Protein AF-A0A933Z724-F1 (afdb_monomer_lite)

Foldseek 3Di:
DQLQPFQAFAEFEALDDLLLLLLVVLPGQEYEFEECFQALAVVGPGAYLVRLLLSLLLCVLSNHAYEYENAFQDFAVCVVVVVLVLVSCLVSQGQAYEYQFLLSLVVCLVVVRPHAYEHDQLNLAFQLACLVVCVSSRHAEYEHWLQHAQVLVLVCLVDRPHAYEYEAWFAHDQFRRNLFCPQVVVHPAGSSRNRRPPPLLFWWDFDVGDTFSQRQFFIHHRLQCLCVCSSSRHNHHYYDDSPFDSLLRNLVSNLSVCSSVVVDHNVVSVLSNLQNWGAHYDNRQHVHFDPRTHGGAHSGGQAAFFFWWAAAQDQQQKTKTQGPFFDDFQWKKKWAAPPDPTRRIDIWGWHDWPGGHGTIITGTDGGTHPGGGITMHT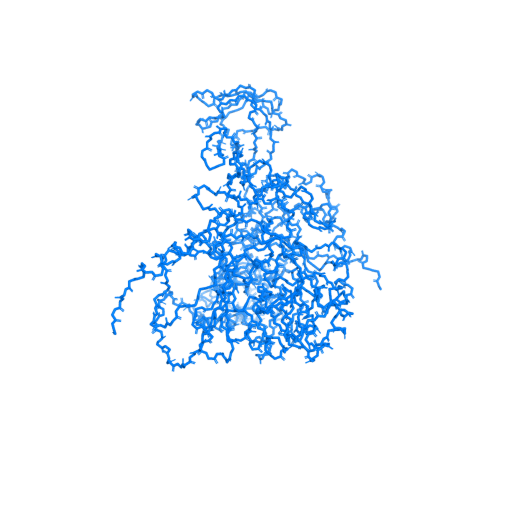HSSSDPDSSSPPPDLLSSAFEKAWEWAADAQAWIKIWIDGPNLTDIDTFPDGKHAAPDAWPVVVCVVPQQALDSHHGYPHYHHVNPDTRIDDPPVRVNVRSVVVVVSSVPRDDPDSDDDDDDDDDDDDDDDDDDDDDDDDDPVQVVQVPPDDDDPDDEEDALVNPVVPDDDAYEYEDFADRGNCSLVVCVVSLVPHQAHEYEYAENNLLVNCVVPVSHQYEYESHGSDAAVSSQVSCVVSSYHYADADNHDPRCSPPPDDHDHDQSWRKRQHDRRPVPGQWIAGPVRWIWGWDDRRRIITIGTPDDDQEDDDDDDDDDDDDDDDPPDDPVNVVVVVVVSVVPYPPPDD

Secondary structure (DSSP, 8-state):
---TT---EEEEE-SSHHHHHHHHHTT-SEEEEEBSSSSS-TTS--B-HHHHHHHHHHHHHTT-EEEEEE-S---GGGHHHHHHHHHHHHHH--SEEEE--HHHHHHHHHTT----EEE-GGG---SSS-HHHHHHTTEEEEE--TT--HHHHHHHHHH-SSEEEEEEEEPPPSSSTT---HHHHHSS--TTTT----GGGS-EEETTEEEE-TT-BPEEE-TTTHHHHHHHT-SEEEEP-TTS-HHHHHHHHHHHHHHHTTSS-TTTTHHHHHHSS--SEE-TTTTSS-SS-B-SS-SS---EEEEEEEE---TTSEEEEEESS---TT-EEEEE-TT-SGGGEEEEEEEEES-SSEEEEEEESS---SSTTPEEEE-GGG----TTTT--GGGTSEEEEEEEEE-TTSEEEEEEEETTEEEEEEEEEE-EE-SSS-HHHHHHHHTSEEETTEEEEEEEEEEEPTTEE--HHHHHHHHHHHHHHHHHSPP--PPPPPP-PPPPPP-PPP---------THHHHTTTSSS--SS--EEEHHHHTT--SS--EEE-----STTHHHHHHHHHHTSPS-EEEESSTHHHHHHHH-TTSEEEEESSS---SHHHHHHHHHTTEEEE--S--SSTTTT-SS--------EEE-SPPPTT---EEEETTS-EEEEEEEBTEEEEEE-PPPSSPPS-SS-------PPTTS-HHHHHHHHHHHHHTS-----

pLDDT: mean 78.06, std 21.28, range [22.84, 98.81]

Radius of gyration: 30.68 Å; chains: 1; bounding box: 85×80×80 Å

Structure (mmCIF, N/CA/C/O backbone):
data_AF-A0A933Z724-F1
#
_entry.id   AF-A0A933Z724-F1
#
loop_
_atom_site.group_PDB
_atom_site.id
_atom_site.type_symbol
_atom_site.label_atom_id
_atom_site.label_alt_id
_atom_site.label_comp_id
_atom_site.label_asym_id
_atom_site.label_entity_id
_atom_site.label_seq_id
_atom_site.pdbx_PDB_ins_code
_atom_site.Cartn_x
_atom_site.Cartn_y
_atom_site.Cartn_z
_atom_site.occupancy
_atom_site.B_iso_or_equiv
_atom_site.auth_seq_id
_atom_site.auth_comp_id
_atom_site.auth_asym_id
_atom_site.auth_atom_id
_atom_site.pdbx_PDB_model_num
ATOM 1 N N . MET A 1 1 ? -25.290 -14.843 -9.944 1.00 35.38 1 MET A N 1
ATOM 2 C CA . MET A 1 1 ? -25.833 -13.599 -9.355 1.00 35.38 1 MET A CA 1
ATOM 3 C C . MET A 1 1 ? -25.136 -12.432 -10.031 1.00 35.38 1 MET A C 1
ATOM 5 O O . MET A 1 1 ? -23.916 -12.378 -10.008 1.00 35.38 1 MET A O 1
ATOM 9 N N . THR A 1 2 ? -25.870 -11.569 -10.725 1.00 37.25 2 THR A N 1
ATOM 10 C CA . THR A 1 2 ? -25.305 -10.407 -11.426 1.00 37.25 2 THR A CA 1
ATOM 11 C C . THR A 1 2 ? -24.693 -9.434 -10.415 1.00 37.25 2 THR A C 1
ATOM 13 O O . THR A 1 2 ? -25.413 -8.900 -9.575 1.00 37.25 2 THR A O 1
ATOM 16 N N . ARG A 1 3 ? -23.379 -9.184 -10.509 1.00 54.12 3 ARG A N 1
ATOM 17 C CA . ARG A 1 3 ? -22.571 -8.280 -9.653 1.00 54.12 3 ARG A CA 1
ATOM 18 C C . ARG A 1 3 ? -22.952 -6.787 -9.746 1.00 54.12 3 ARG A C 1
ATOM 20 O O . ARG A 1 3 ? -22.202 -5.922 -9.313 1.00 54.12 3 ARG A O 1
ATOM 27 N N . ALA A 1 4 ? -24.126 -6.466 -10.290 1.00 48.00 4 ALA A N 1
ATOM 28 C CA . ALA A 1 4 ? -24.542 -5.118 -10.677 1.00 48.00 4 ALA A CA 1
ATOM 29 C C . ALA A 1 4 ? -24.626 -4.105 -9.514 1.00 48.00 4 ALA A C 1
ATOM 31 O O . ALA A 1 4 ? -24.588 -2.907 -9.772 1.00 48.00 4 ALA A O 1
ATOM 32 N N . ASN A 1 5 ? -24.677 -4.572 -8.258 1.00 55.22 5 ASN A N 1
ATOM 33 C CA . ASN A 1 5 ? -24.728 -3.730 -7.055 1.00 55.22 5 ASN A CA 1
ATOM 34 C C . ASN A 1 5 ? -23.451 -3.793 -6.193 1.00 55.22 5 ASN A C 1
ATOM 36 O O . ASN A 1 5 ? -23.471 -3.347 -5.046 1.00 55.22 5 ASN A O 1
ATOM 40 N N . HIS A 1 6 ? -22.344 -4.352 -6.700 1.00 75.75 6 HIS A N 1
ATOM 41 C CA . HIS A 1 6 ? -21.085 -4.362 -5.951 1.00 75.75 6 HIS A CA 1
ATOM 42 C C . HIS A 1 6 ? -20.471 -2.958 -5.900 1.00 75.75 6 HIS A C 1
ATOM 44 O O . HIS A 1 6 ? -20.078 -2.391 -6.925 1.00 75.75 6 HIS A O 1
ATOM 50 N N . ARG A 1 7 ? -20.380 -2.398 -4.691 1.00 88.19 7 ARG A N 1
ATOM 51 C CA . ARG A 1 7 ? -19.677 -1.142 -4.421 1.00 88.19 7 ARG A CA 1
ATOM 52 C C . ARG A 1 7 ? -18.328 -1.464 -3.795 1.00 88.19 7 ARG A C 1
ATOM 54 O O . ARG A 1 7 ? -18.272 -1.878 -2.640 1.00 88.19 7 ARG A O 1
ATOM 61 N N . ALA A 1 8 ? -17.262 -1.243 -4.554 1.00 95.81 8 ALA A N 1
ATOM 62 C CA . ALA A 1 8 ? -15.905 -1.402 -4.061 1.00 95.81 8 ALA A CA 1
ATOM 63 C C . ALA A 1 8 ? -15.594 -0.388 -2.948 1.00 95.81 8 ALA A C 1
ATOM 65 O O . ALA A 1 8 ? -16.001 0.776 -3.007 1.00 95.81 8 ALA A O 1
ATOM 66 N N . GLU A 1 9 ? -14.829 -0.831 -1.959 1.00 98.25 9 GLU A N 1
ATOM 67 C CA . GLU A 1 9 ? -14.263 0.007 -0.906 1.00 98.25 9 GLU A CA 1
ATOM 68 C C . GLU A 1 9 ? -13.223 0.975 -1.490 1.00 98.25 9 GLU A C 1
ATOM 70 O O . GLU A 1 9 ? -12.289 0.548 -2.174 1.00 98.25 9 GLU A O 1
ATOM 75 N N . LEU A 1 10 ? -13.333 2.277 -1.208 1.00 98.69 10 LEU A N 1
ATOM 76 C CA . LEU A 1 10 ? -12.269 3.232 -1.527 1.00 98.69 10 LEU A CA 1
ATOM 77 C C . LEU A 1 10 ? -11.224 3.251 -0.403 1.00 98.69 10 LEU A C 1
ATOM 79 O O . LEU A 1 10 ? -11.464 3.815 0.669 1.00 98.69 10 LEU A O 1
ATOM 83 N N . LEU A 1 11 ? -10.057 2.655 -0.661 1.00 98.75 11 LEU A N 1
ATOM 84 C CA . LEU A 1 11 ? -8.990 2.487 0.324 1.00 98.75 11 LEU A CA 1
ATOM 85 C C . LEU A 1 11 ? -7.881 3.536 0.152 1.00 98.75 11 LEU A C 1
ATOM 87 O O . LEU A 1 11 ? -7.125 3.521 -0.826 1.00 98.75 11 LEU A O 1
ATOM 91 N N . ALA A 1 12 ? -7.738 4.413 1.146 1.00 98.56 12 ALA A N 1
ATOM 92 C CA . ALA A 1 12 ? -6.792 5.525 1.132 1.00 98.56 12 ALA A CA 1
ATOM 93 C C . ALA A 1 12 ? -5.526 5.267 1.980 1.00 98.56 12 ALA A C 1
ATOM 95 O O . ALA A 1 12 ? -5.592 4.622 3.027 1.00 98.56 12 ALA A O 1
ATOM 96 N N . PRO A 1 13 ? -4.352 5.777 1.570 1.00 97.69 13 PRO A N 1
ATOM 97 C CA . PRO A 1 13 ? -3.139 5.730 2.380 1.00 97.69 13 PRO A CA 1
ATOM 98 C C . PRO A 1 13 ? -3.137 6.806 3.473 1.00 97.69 13 PRO A C 1
ATOM 100 O O . PRO A 1 13 ? -3.556 7.935 3.233 1.00 97.69 13 PRO A O 1
ATOM 103 N N . ALA A 1 14 ? -2.530 6.501 4.620 1.00 97.12 14 ALA A N 1
ATOM 104 C CA . ALA A 1 14 ? -2.166 7.492 5.629 1.00 97.12 14 ALA A CA 1
ATOM 105 C C . ALA A 1 14 ? -0.708 7.306 6.080 1.00 97.12 14 ALA A C 1
ATOM 107 O O . ALA A 1 14 ? -0.325 6.250 6.588 1.00 97.12 14 ALA A O 1
ATOM 108 N N . GLY A 1 15 ? 0.124 8.326 5.845 1.00 94.44 15 GLY A N 1
ATOM 109 C CA . GLY A 1 15 ? 1.515 8.373 6.317 1.00 94.44 15 GLY A CA 1
ATOM 110 C C . GLY A 1 15 ? 1.680 9.000 7.700 1.00 94.44 15 GLY A C 1
ATOM 111 O O . GLY A 1 15 ? 2.663 8.725 8.382 1.00 94.44 15 GLY A O 1
ATOM 112 N N . ASP A 1 16 ? 0.712 9.826 8.091 1.00 95.38 16 ASP A N 1
ATOM 113 C CA . ASP A 1 16 ? 0.659 10.582 9.336 1.00 95.38 16 ASP A CA 1
ATOM 114 C C . ASP A 1 16 ? -0.801 10.891 9.717 1.00 95.38 16 ASP A C 1
ATOM 116 O O . ASP A 1 16 ? -1.747 10.578 8.980 1.00 95.38 16 ASP A O 1
ATOM 120 N N . ARG A 1 17 ? -0.976 11.517 10.885 1.00 95.88 17 ARG A N 1
ATOM 121 C CA . ARG A 1 17 ? -2.275 11.905 11.445 1.00 95.88 17 ARG A CA 1
ATOM 122 C C . ARG A 1 17 ? -3.085 12.804 10.508 1.00 95.88 17 ARG A C 1
ATOM 124 O O . ARG A 1 17 ? -4.251 12.512 10.256 1.00 95.88 17 ARG A O 1
ATOM 131 N N . ALA A 1 18 ? -2.466 13.849 9.959 1.00 95.81 18 ALA A N 1
ATOM 132 C CA . ALA A 1 18 ? -3.141 14.803 9.079 1.00 95.81 18 ALA A CA 1
ATOM 133 C C . ALA A 1 18 ? -3.640 14.135 7.788 1.00 95.81 18 ALA A C 1
ATOM 135 O O . ALA A 1 18 ? -4.736 14.420 7.313 1.00 95.81 18 ALA A O 1
ATOM 136 N N . SER A 1 19 ? -2.864 13.203 7.235 1.00 96.75 19 SER A N 1
ATOM 137 C CA . SER A 1 19 ? -3.229 12.446 6.037 1.00 96.75 19 SER A CA 1
ATOM 138 C C . SER A 1 19 ? -4.378 11.478 6.301 1.00 96.75 19 SER A C 1
ATOM 140 O O . SER A 1 19 ? -5.244 11.327 5.442 1.00 96.75 19 SER A O 1
ATOM 142 N N . LEU A 1 20 ? -4.429 10.867 7.491 1.00 98.25 20 LEU A N 1
ATOM 143 C CA . LEU A 1 20 ? -5.580 10.066 7.915 1.00 98.25 20 LEU A CA 1
ATOM 144 C C . LEU A 1 20 ? -6.839 10.932 8.004 1.00 98.25 20 LEU A C 1
ATOM 146 O O . LEU A 1 20 ? -7.854 10.589 7.405 1.00 98.25 20 LEU A O 1
ATOM 150 N N . GLN A 1 21 ? -6.763 12.072 8.695 1.00 98.00 21 GLN A N 1
ATOM 151 C CA . GLN A 1 21 ? -7.881 13.013 8.821 1.00 98.00 21 GLN A CA 1
ATOM 152 C C . GLN A 1 21 ? -8.388 13.456 7.442 1.00 98.00 21 GLN A C 1
ATOM 154 O O . GLN A 1 21 ? -9.578 13.346 7.151 1.00 98.00 21 GLN A O 1
ATOM 159 N N . ALA A 1 22 ? -7.471 13.868 6.565 1.00 97.38 22 ALA A N 1
ATOM 160 C CA . ALA A 1 22 ? -7.761 14.261 5.192 1.00 97.38 22 ALA A CA 1
ATOM 161 C C . ALA A 1 22 ? -8.445 13.151 4.379 1.00 97.38 22 ALA A C 1
ATOM 163 O O . ALA A 1 22 ? -9.409 13.427 3.665 1.00 97.38 22 ALA A O 1
ATOM 164 N N . ALA A 1 23 ? -7.981 11.903 4.491 1.00 98.31 23 ALA A N 1
ATOM 165 C CA . ALA A 1 23 ? -8.587 10.762 3.809 1.00 98.31 23 ALA A CA 1
ATOM 166 C C . ALA A 1 23 ? -10.027 10.507 4.277 1.00 98.31 23 ALA A C 1
ATOM 168 O O . ALA A 1 23 ? -10.920 10.312 3.451 1.00 98.31 23 ALA A O 1
ATOM 169 N N . LEU A 1 24 ? -10.265 10.532 5.592 1.00 98.38 24 LEU A N 1
ATOM 170 C CA . LEU A 1 24 ? -11.593 10.286 6.156 1.00 98.38 24 LEU A CA 1
ATOM 171 C C . LEU A 1 24 ? -12.573 11.413 5.810 1.00 98.38 24 LEU A C 1
ATOM 173 O O . LEU A 1 24 ? -13.695 11.131 5.394 1.00 98.38 24 LEU A O 1
ATOM 177 N N . LEU A 1 25 ? -12.137 12.675 5.894 1.00 97.94 25 LEU A N 1
ATOM 178 C CA . LEU A 1 25 ? -12.935 13.839 5.485 1.00 97.94 25 LEU A CA 1
ATOM 179 C C . LEU A 1 25 ? -13.285 13.813 3.993 1.00 97.94 25 LEU A C 1
ATOM 181 O O . LEU A 1 25 ? -14.385 14.201 3.610 1.00 97.94 25 LEU A O 1
ATOM 185 N N . ALA A 1 26 ? -12.372 13.325 3.152 1.00 97.38 26 ALA A N 1
ATOM 186 C CA . ALA A 1 26 ? -12.591 13.179 1.716 1.00 97.38 26 ALA A CA 1
ATOM 187 C C . ALA A 1 26 ? -13.502 11.992 1.340 1.00 97.38 26 ALA A C 1
ATOM 189 O O . ALA A 1 26 ? -13.842 11.828 0.168 1.00 97.38 26 ALA A O 1
ATOM 190 N N . GLY A 1 27 ? -13.916 11.175 2.315 1.00 97.50 27 GLY A N 1
ATOM 191 C CA . GLY A 1 27 ? -14.865 10.083 2.113 1.00 97.50 27 GLY A CA 1
ATOM 192 C C . GLY A 1 27 ? -14.231 8.739 1.760 1.00 97.50 27 GLY A C 1
ATOM 193 O O . GLY A 1 27 ? -14.862 7.948 1.059 1.00 97.50 27 GLY A O 1
ATOM 194 N N . ALA A 1 28 ? -13.008 8.467 2.230 1.00 98.50 28 ALA A N 1
ATOM 195 C CA . ALA A 1 28 ? -12.454 7.115 2.202 1.00 98.50 28 ALA A CA 1
ATOM 196 C C . ALA A 1 28 ? -13.325 6.149 3.028 1.00 98.50 28 ALA A C 1
ATOM 198 O O . ALA A 1 28 ? -13.764 6.476 4.133 1.00 98.50 28 ALA A O 1
ATOM 199 N N . ASP A 1 29 ? -13.543 4.942 2.506 1.00 98.69 29 ASP A N 1
ATOM 200 C CA . ASP A 1 29 ? -14.273 3.882 3.212 1.00 98.69 29 ASP A CA 1
ATOM 201 C C . ASP A 1 29 ? -13.352 3.142 4.199 1.00 98.69 29 ASP A C 1
ATOM 203 O O . ASP A 1 29 ? -13.776 2.721 5.279 1.00 98.69 29 ASP A O 1
ATOM 207 N N . ALA A 1 30 ? -12.066 3.067 3.853 1.00 98.62 30 ALA A N 1
ATOM 208 C CA . ALA A 1 30 ? -11.015 2.478 4.662 1.00 98.62 30 ALA A CA 1
ATOM 209 C C . ALA A 1 30 ? -9.701 3.256 4.519 1.00 98.62 30 ALA A C 1
ATOM 211 O O . ALA A 1 30 ? -9.438 3.894 3.494 1.00 98.62 30 ALA A O 1
ATOM 212 N N . VAL A 1 31 ? -8.842 3.163 5.534 1.00 98.75 31 VAL A N 1
ATOM 213 C CA . VAL A 1 31 ? -7.476 3.700 5.506 1.00 98.75 31 VAL A CA 1
ATOM 214 C C . VAL A 1 31 ? -6.452 2.609 5.793 1.00 98.75 31 VAL A C 1
ATOM 216 O O . VAL A 1 31 ? -6.688 1.731 6.621 1.00 98.75 31 VAL A O 1
ATOM 219 N N . TYR A 1 32 ? -5.292 2.678 5.136 1.00 98.62 32 TYR A N 1
ATOM 220 C CA . TYR A 1 32 ? -4.138 1.846 5.479 1.00 98.62 32 TYR A CA 1
ATOM 221 C C . TYR A 1 32 ? -2.920 2.676 5.881 1.00 98.62 32 TYR A C 1
ATOM 223 O O . TYR A 1 32 ? -2.571 3.670 5.238 1.00 98.62 32 TYR A O 1
ATOM 231 N N . LEU A 1 33 ? -2.239 2.223 6.930 1.00 98.06 33 LEU A N 1
ATOM 232 C CA . LEU A 1 33 ? -1.089 2.888 7.543 1.00 98.06 33 LEU A CA 1
ATOM 233 C C . LEU A 1 33 ? -0.079 1.861 8.061 1.00 98.06 33 LEU A C 1
ATOM 235 O O . LEU A 1 33 ? -0.354 0.665 8.051 1.00 98.06 33 LEU A O 1
ATOM 239 N N . GLY A 1 34 ? 1.099 2.312 8.483 1.00 95.19 34 GLY A N 1
ATOM 240 C CA . GLY A 1 34 ? 2.115 1.445 9.082 1.00 95.19 34 GLY A CA 1
ATOM 241 C C . GLY A 1 34 ? 2.448 1.848 10.509 1.00 95.19 34 GLY A C 1
ATOM 242 O O . GLY A 1 34 ? 2.396 3.033 10.845 1.00 95.19 34 GLY A O 1
ATOM 243 N N . GLY A 1 35 ? 2.821 0.847 11.307 1.00 93.44 35 GLY A N 1
ATOM 244 C CA . GLY A 1 35 ? 3.490 1.063 12.584 1.00 93.44 35 GLY A CA 1
ATOM 245 C C . GLY A 1 35 ? 4.912 1.606 12.402 1.00 93.44 35 GLY A C 1
ATOM 246 O O . GLY A 1 35 ? 5.376 1.817 11.279 1.00 93.44 35 GLY A O 1
ATOM 247 N N . THR A 1 36 ? 5.645 1.784 13.495 1.00 88.75 36 THR A N 1
ATOM 248 C CA . THR A 1 36 ? 7.057 2.213 13.460 1.00 88.75 36 THR A CA 1
ATOM 249 C C . THR A 1 36 ? 7.996 1.163 12.854 1.00 88.75 36 THR A C 1
ATOM 251 O O . THR A 1 36 ? 9.071 1.511 12.367 1.00 88.75 36 THR A O 1
ATOM 254 N N . ARG A 1 37 ? 7.587 -0.113 12.831 1.00 87.75 37 ARG A N 1
ATOM 255 C CA . ARG A 1 37 ? 8.364 -1.248 12.308 1.00 87.75 37 ARG A CA 1
ATOM 256 C C . ARG A 1 37 ? 7.649 -1.979 11.166 1.00 87.75 37 ARG A C 1
ATOM 258 O O . ARG A 1 37 ? 6.493 -1.706 10.843 1.00 87.75 37 ARG A O 1
ATOM 265 N N . PHE A 1 38 ? 8.401 -2.866 10.516 1.00 91.25 38 PHE A N 1
ATOM 266 C CA . PHE A 1 38 ? 7.950 -3.919 9.594 1.00 91.25 38 PHE A CA 1
ATOM 267 C C . PHE A 1 38 ? 6.998 -3.533 8.450 1.00 91.25 38 PHE A C 1
ATOM 269 O O . PHE A 1 38 ? 6.173 -4.327 7.993 1.00 91.25 38 PHE A O 1
ATOM 276 N N . ASN A 1 39 ? 7.128 -2.317 7.925 1.00 91.44 39 ASN A N 1
ATOM 277 C CA . ASN A 1 39 ? 6.305 -1.841 6.821 1.00 91.44 39 ASN A CA 1
ATOM 278 C C . ASN A 1 39 ? 7.140 -1.316 5.651 1.00 91.44 39 ASN A C 1
ATOM 280 O O . ASN A 1 39 ? 8.252 -0.817 5.808 1.00 91.44 39 ASN A O 1
ATOM 284 N N . ALA A 1 40 ? 6.568 -1.364 4.452 1.00 86.06 40 ALA A N 1
ATOM 285 C CA . ALA A 1 40 ? 7.265 -0.988 3.226 1.00 86.06 40 ALA A CA 1
ATOM 286 C C . ALA A 1 40 ? 7.342 0.525 2.938 1.00 86.06 40 ALA A C 1
ATOM 288 O O . ALA A 1 40 ? 7.535 0.922 1.782 1.00 86.06 40 ALA A O 1
ATOM 289 N N . ARG A 1 41 ? 7.213 1.386 3.956 1.00 85.88 41 ARG A N 1
ATOM 290 C CA . ARG A 1 41 ? 7.407 2.844 3.863 1.00 85.88 41 ARG A CA 1
ATOM 291 C C . ARG A 1 41 ? 8.055 3.386 5.146 1.00 85.88 41 ARG A C 1
ATOM 293 O O . ARG A 1 41 ? 7.470 4.197 5.857 1.00 85.88 41 ARG A O 1
ATOM 300 N N . ALA A 1 42 ? 9.295 2.971 5.399 1.00 77.38 42 ALA A N 1
ATOM 301 C CA . ALA A 1 42 ? 10.082 3.398 6.559 1.00 77.38 42 ALA A CA 1
ATOM 302 C C . ALA A 1 42 ? 10.304 4.923 6.623 1.00 77.38 42 ALA A C 1
ATOM 304 O O . ALA A 1 42 ? 10.465 5.468 7.703 1.00 77.38 42 ALA A O 1
ATOM 305 N N . GLY A 1 43 ? 10.287 5.615 5.476 1.00 68.75 43 GLY A N 1
ATOM 306 C CA . GLY A 1 43 ? 10.430 7.076 5.407 1.00 68.75 43 GLY A CA 1
ATOM 307 C C . GLY A 1 43 ? 9.155 7.890 5.679 1.00 68.75 43 GLY A C 1
ATOM 308 O O . GLY A 1 43 ? 9.206 9.110 5.572 1.00 68.75 43 GLY A O 1
ATOM 309 N N . ALA A 1 44 ? 8.012 7.254 5.955 1.00 69.44 44 ALA A N 1
ATOM 310 C CA . ALA A 1 44 ? 6.822 7.962 6.437 1.00 69.44 44 ALA A CA 1
ATOM 311 C C . ALA A 1 44 ? 6.952 8.254 7.941 1.00 69.44 44 ALA A C 1
ATOM 313 O O . ALA A 1 44 ? 7.666 7.535 8.637 1.00 69.44 44 ALA A O 1
ATOM 314 N N . SER A 1 45 ? 6.218 9.249 8.451 1.00 84.12 45 SER A N 1
ATOM 315 C CA . SER A 1 45 ? 6.150 9.524 9.896 1.00 84.12 45 SER A CA 1
ATOM 316 C C . SER A 1 45 ? 5.707 8.287 10.679 1.00 84.12 45 SER A C 1
ATOM 318 O O . SER A 1 45 ? 6.275 7.990 11.725 1.00 84.12 45 SER A O 1
ATOM 320 N N . ASN A 1 46 ? 4.765 7.525 10.103 1.00 92.44 46 ASN A N 1
ATOM 321 C CA . ASN A 1 46 ? 4.200 6.304 10.673 1.00 92.44 46 ASN A CA 1
ATOM 322 C C . ASN A 1 46 ? 3.529 6.544 12.036 1.00 92.44 46 ASN A C 1
ATOM 324 O O . ASN A 1 46 ? 3.442 7.672 12.519 1.00 92.44 46 ASN A O 1
ATOM 328 N N . PHE A 1 47 ? 2.956 5.485 12.603 1.00 95.00 47 PHE A N 1
ATOM 329 C CA . PHE A 1 47 ? 2.204 5.546 13.852 1.00 95.00 47 PHE A CA 1
ATOM 330 C C . PHE A 1 47 ? 2.890 4.675 14.903 1.00 95.00 47 PHE A C 1
ATOM 332 O O . PHE A 1 47 ? 3.189 3.507 14.655 1.00 95.00 47 PHE A O 1
ATOM 339 N N . ASP A 1 48 ? 3.151 5.244 16.072 1.00 93.50 48 ASP A N 1
ATOM 340 C CA . ASP A 1 48 ? 3.517 4.487 17.266 1.00 93.50 48 ASP A CA 1
ATOM 341 C C . ASP A 1 48 ? 2.280 3.809 17.883 1.00 93.50 48 ASP A C 1
ATOM 343 O O . ASP A 1 48 ? 1.183 3.847 17.319 1.00 93.50 48 ASP A O 1
ATOM 347 N N . ALA A 1 49 ? 2.448 3.147 19.030 1.00 91.12 49 ALA A N 1
ATOM 348 C CA . ALA A 1 49 ? 1.359 2.424 19.685 1.00 91.12 49 ALA A CA 1
ATOM 349 C C . ALA A 1 49 ? 0.158 3.337 20.000 1.00 91.12 49 ALA A C 1
ATOM 351 O O . ALA A 1 49 ? -0.984 2.969 19.718 1.00 91.12 49 ALA A O 1
ATOM 352 N N . ASP A 1 50 ? 0.404 4.545 20.513 1.00 88.25 50 ASP A N 1
ATOM 353 C CA . ASP A 1 50 ? -0.653 5.506 20.839 1.00 88.25 50 ASP A CA 1
ATOM 354 C C . ASP A 1 50 ? -1.317 6.075 19.583 1.00 88.25 50 ASP A C 1
ATOM 356 O O . ASP A 1 50 ? -2.544 6.192 19.522 1.00 88.25 50 ASP A O 1
ATOM 360 N N . GLY A 1 51 ? -0.536 6.349 18.538 1.00 94.38 51 GLY A N 1
ATOM 361 C CA . GLY A 1 51 ? -1.032 6.732 17.223 1.00 94.38 51 GLY A CA 1
ATOM 362 C C . GLY A 1 51 ? -1.910 5.651 16.589 1.00 94.38 51 GLY A C 1
ATOM 363 O O . GLY A 1 51 ? -2.943 5.973 16.001 1.00 94.38 51 GLY A O 1
ATOM 364 N N . LEU A 1 52 ? -1.554 4.372 16.738 1.00 96.00 52 LEU A N 1
ATOM 365 C CA . LEU A 1 52 ? -2.351 3.238 16.261 1.00 96.00 52 LEU A CA 1
ATOM 366 C C . LEU A 1 52 ? -3.652 3.080 17.058 1.00 96.00 52 LEU A C 1
ATOM 368 O O . LEU A 1 52 ? -4.713 2.914 16.450 1.00 96.00 52 LEU A O 1
ATOM 372 N N . LYS A 1 53 ? -3.604 3.206 18.393 1.00 92.62 53 LYS A N 1
ATOM 373 C CA . LYS A 1 53 ? -4.801 3.233 19.257 1.00 92.62 53 LYS A CA 1
ATOM 374 C C . LYS A 1 53 ? -5.732 4.388 18.869 1.00 92.62 53 LYS A C 1
ATOM 376 O O . LYS A 1 53 ? -6.932 4.179 18.680 1.00 92.62 53 LYS A O 1
ATOM 381 N N . TRP A 1 54 ? -5.179 5.586 18.659 1.00 94.00 54 TRP A N 1
ATOM 382 C CA . TRP A 1 54 ? -5.920 6.752 18.170 1.00 94.00 54 TRP A CA 1
ATOM 383 C C . TRP A 1 54 ? -6.562 6.491 16.803 1.00 94.00 54 TRP A C 1
ATOM 385 O O . TRP A 1 54 ? -7.769 6.684 16.648 1.00 94.00 54 TRP A O 1
ATOM 395 N N . ALA A 1 55 ? -5.797 5.988 15.831 1.00 96.75 55 ALA A N 1
ATOM 396 C CA . ALA A 1 55 ? -6.307 5.696 14.495 1.00 96.75 55 ALA A CA 1
ATOM 397 C C . ALA A 1 55 ? -7.437 4.659 14.544 1.00 96.75 55 ALA A C 1
ATOM 399 O O . ALA A 1 55 ? -8.452 4.818 13.860 1.00 96.75 55 ALA A O 1
ATOM 400 N N . ARG A 1 56 ? -7.308 3.620 15.383 1.00 94.75 56 ARG A N 1
ATOM 401 C CA . ARG A 1 56 ? -8.347 2.596 15.540 1.00 94.75 56 ARG A CA 1
ATOM 402 C C . ARG A 1 56 ? -9.625 3.160 16.145 1.00 94.75 56 ARG A C 1
ATOM 404 O O . ARG A 1 56 ? -10.706 2.871 15.633 1.00 94.75 56 ARG A O 1
ATOM 411 N N . ARG A 1 57 ? -9.518 3.983 17.190 1.00 89.81 57 ARG A N 1
ATOM 412 C CA . ARG A 1 57 ? -10.669 4.684 17.778 1.00 89.81 57 ARG A CA 1
ATOM 413 C C . ARG A 1 57 ? -11.398 5.533 16.746 1.00 89.81 57 ARG A C 1
ATOM 415 O O . ARG A 1 57 ? -12.600 5.377 16.558 1.00 89.81 57 ARG A O 1
ATOM 422 N N . VAL A 1 58 ? -10.664 6.423 16.082 1.00 93.69 58 VAL A N 1
ATOM 423 C CA . VAL A 1 58 ? -11.219 7.391 15.130 1.00 93.69 58 VAL A CA 1
ATOM 424 C C . VAL A 1 58 ? -11.917 6.685 13.973 1.00 93.69 58 VAL A C 1
ATOM 426 O O . VAL A 1 58 ? -13.046 7.028 13.629 1.00 93.69 58 VAL A O 1
ATOM 429 N N . THR A 1 59 ? -11.273 5.672 13.392 1.00 95.50 59 THR A N 1
ATOM 430 C CA . THR A 1 59 ? -11.856 4.900 12.286 1.00 95.50 59 THR A CA 1
ATOM 431 C C . THR A 1 59 ? -13.132 4.182 12.717 1.00 95.50 59 THR A C 1
ATOM 433 O O . THR A 1 59 ? -14.155 4.354 12.057 1.00 95.50 59 THR A O 1
ATOM 436 N N . ARG A 1 60 ? -13.138 3.497 13.872 1.00 90.50 60 ARG A N 1
ATOM 437 C CA . ARG A 1 60 ? -14.355 2.874 14.428 1.00 90.50 60 ARG A CA 1
ATOM 438 C C . ARG A 1 60 ? -15.476 3.883 14.657 1.00 90.50 60 ARG A C 1
ATOM 440 O O . ARG A 1 60 ? -16.599 3.635 14.226 1.00 90.50 60 ARG A O 1
ATOM 447 N N . ARG A 1 61 ? -15.176 5.024 15.287 1.00 86.62 61 ARG A N 1
ATOM 448 C CA . ARG A 1 61 ? -16.156 6.091 15.555 1.00 86.62 61 ARG A CA 1
ATOM 449 C C . ARG A 1 61 ? -16.817 6.595 14.273 1.00 86.62 61 ARG A C 1
ATOM 451 O O . ARG A 1 61 ? -18.002 6.904 14.273 1.00 86.62 61 ARG A O 1
ATOM 458 N N . LEU A 1 62 ? -16.060 6.653 13.180 1.00 91.25 62 LEU A N 1
ATOM 459 C CA . LEU A 1 62 ? -16.542 7.094 11.873 1.00 91.25 62 LEU A CA 1
ATOM 460 C C . LEU A 1 62 ? -17.139 5.967 11.015 1.00 91.25 62 LEU A C 1
ATOM 462 O O . LEU A 1 62 ? -17.503 6.215 9.864 1.00 91.25 62 LEU A O 1
ATOM 466 N N . GLY A 1 63 ? -17.227 4.739 11.539 1.00 93.31 63 GLY A N 1
ATOM 467 C CA . GLY A 1 63 ? -17.693 3.568 10.792 1.00 93.31 63 GLY A CA 1
ATOM 468 C C . GLY A 1 63 ? -16.783 3.200 9.616 1.00 93.31 63 GLY A C 1
ATOM 469 O O . GLY A 1 63 ? -17.256 2.677 8.610 1.00 93.31 63 GLY A O 1
ATOM 470 N N . ARG A 1 64 ? -15.489 3.526 9.707 1.00 97.75 64 ARG A N 1
ATOM 471 C CA . ARG A 1 64 ? -14.470 3.299 8.671 1.00 97.75 64 ARG A CA 1
ATOM 472 C C . ARG A 1 64 ? -13.515 2.200 9.091 1.00 97.75 64 ARG A C 1
ATOM 474 O O . ARG A 1 64 ? -13.313 1.966 10.283 1.00 97.75 64 ARG A O 1
ATOM 481 N N . ARG A 1 65 ? -12.907 1.543 8.105 1.00 98.56 65 ARG A N 1
ATOM 482 C CA . ARG A 1 65 ? -11.975 0.443 8.367 1.00 98.56 65 ARG A CA 1
ATOM 483 C C . ARG A 1 65 ? -10.530 0.918 8.478 1.00 98.56 65 ARG A C 1
ATOM 485 O O . ARG A 1 65 ? -10.116 1.859 7.797 1.00 98.56 65 ARG A O 1
ATOM 492 N N . LEU A 1 66 ? -9.764 0.246 9.328 1.00 98.69 66 LEU A N 1
ATOM 493 C CA . LEU A 1 66 ? -8.337 0.445 9.533 1.00 98.69 66 LEU A CA 1
ATOM 494 C C . LEU A 1 66 ? -7.570 -0.820 9.155 1.00 98.69 66 LEU A C 1
ATOM 496 O O . LEU A 1 66 ? -7.733 -1.860 9.794 1.00 98.69 66 LEU A O 1
ATOM 500 N N . TYR A 1 67 ? -6.658 -0.690 8.195 1.00 98.81 67 TYR A N 1
ATOM 501 C CA . TYR A 1 67 ? -5.709 -1.738 7.836 1.00 98.81 67 TYR A CA 1
ATOM 502 C C . TYR A 1 67 ? -4.286 -1.352 8.241 1.00 98.81 67 TYR A C 1
ATOM 504 O O . TYR A 1 67 ? -3.787 -0.282 7.881 1.00 98.81 67 TYR A O 1
ATOM 512 N N . VAL A 1 68 ? -3.598 -2.236 8.962 1.00 98.56 68 VAL A N 1
ATOM 513 C CA . VAL A 1 68 ? -2.218 -1.993 9.408 1.00 98.56 68 VAL A CA 1
ATOM 514 C C . VAL A 1 68 ? -1.249 -2.793 8.546 1.00 98.56 68 VAL A C 1
ATOM 516 O O . VAL A 1 68 ? -1.387 -3.999 8.371 1.00 98.56 68 VAL A O 1
ATOM 519 N N . THR A 1 69 ? -0.251 -2.134 7.967 1.00 97.81 69 THR A N 1
ATOM 520 C CA . THR A 1 69 ? 0.758 -2.812 7.151 1.00 97.81 69 THR A CA 1
ATOM 521 C C . THR A 1 69 ? 1.812 -3.493 8.016 1.00 97.81 69 THR A C 1
ATOM 523 O O . THR A 1 69 ? 2.464 -2.816 8.807 1.00 97.81 69 THR A O 1
ATOM 526 N N . PHE A 1 70 ? 2.040 -4.778 7.756 1.00 96.31 70 PHE A N 1
ATOM 527 C CA . PHE A 1 70 ? 3.118 -5.623 8.276 1.00 96.31 70 PHE A CA 1
ATOM 528 C C . PHE A 1 70 ? 3.761 -6.374 7.092 1.00 96.31 70 PHE A C 1
ATOM 530 O O . PHE A 1 70 ? 3.775 -7.601 7.003 1.00 96.31 70 PHE A O 1
ATOM 537 N N . ASN A 1 71 ? 4.178 -5.612 6.079 1.00 95.06 71 ASN A N 1
ATOM 538 C CA . ASN A 1 71 ? 4.475 -6.124 4.742 1.00 95.06 71 ASN A CA 1
ATOM 539 C C . ASN A 1 71 ? 5.943 -6.007 4.313 1.00 95.06 71 ASN A C 1
ATOM 541 O O . ASN A 1 71 ? 6.246 -6.259 3.149 1.00 95.06 71 ASN A O 1
ATOM 545 N N . SER A 1 72 ? 6.872 -5.658 5.204 1.00 88.25 72 SER A N 1
ATOM 546 C CA . SER A 1 72 ? 8.297 -5.767 4.869 1.00 88.25 72 SER A CA 1
ATOM 547 C C . SER A 1 72 ? 8.770 -7.223 4.835 1.00 88.25 72 SER A C 1
ATOM 549 O O . SER A 1 72 ? 8.106 -8.130 5.326 1.00 88.25 72 SER A O 1
ATOM 551 N N . ILE A 1 73 ? 9.952 -7.444 4.261 1.00 80.00 73 ILE A N 1
ATOM 552 C CA . ILE A 1 73 ? 10.722 -8.677 4.481 1.00 80.00 73 ILE A CA 1
ATOM 553 C C . ILE A 1 73 ? 11.114 -8.766 5.968 1.00 80.00 73 ILE A C 1
ATOM 555 O O . ILE A 1 73 ? 11.389 -7.725 6.572 1.00 80.00 73 ILE A O 1
ATOM 559 N N . LEU A 1 74 ? 11.124 -9.973 6.548 1.00 78.06 74 LEU A N 1
ATOM 560 C CA . LEU A 1 74 ? 11.429 -10.227 7.964 1.00 78.06 74 LEU A CA 1
ATOM 561 C C . LEU A 1 74 ? 12.624 -11.169 8.104 1.00 78.06 74 LEU A C 1
ATOM 563 O O . LEU A 1 74 ? 12.641 -12.244 7.499 1.00 78.06 74 LEU A O 1
ATOM 567 N N . PHE A 1 75 ? 13.608 -10.792 8.914 1.00 72.62 75 PHE A N 1
ATOM 568 C CA . PHE A 1 75 ? 14.750 -11.649 9.227 1.00 72.62 75 PHE A CA 1
ATOM 569 C C . PHE A 1 75 ? 14.527 -12.424 10.523 1.00 72.62 75 PHE A C 1
ATOM 571 O O . PHE A 1 75 ? 13.857 -11.955 11.438 1.00 72.62 75 PHE A O 1
ATOM 578 N N . GLU A 1 76 ? 15.155 -13.594 10.627 1.00 69.06 76 GLU A N 1
ATOM 579 C CA . GLU A 1 76 ? 15.019 -14.493 11.782 1.00 69.06 76 GLU A CA 1
ATOM 580 C C . GLU A 1 76 ? 15.331 -13.801 13.119 1.00 69.06 76 GLU A C 1
ATOM 582 O O . GLU A 1 76 ? 14.581 -13.929 14.081 1.00 69.06 76 GLU A O 1
ATOM 587 N N . ARG A 1 77 ? 16.383 -12.973 13.156 1.00 70.06 77 ARG A N 1
ATOM 588 C CA . ARG A 1 77 ? 16.772 -12.199 14.349 1.00 70.06 77 ARG A CA 1
ATOM 589 C C . ARG A 1 77 ? 15.733 -11.170 14.808 1.00 70.06 77 ARG A C 1
ATOM 591 O O . ARG A 1 77 ? 15.829 -10.670 15.919 1.00 70.06 77 ARG A O 1
ATOM 598 N N . GLU A 1 78 ? 14.785 -10.807 13.947 1.00 79.19 78 GLU A N 1
ATOM 599 C CA . GLU A 1 78 ? 13.769 -9.787 14.227 1.00 79.19 78 GLU A CA 1
ATOM 600 C C . GLU A 1 78 ? 12.516 -10.388 14.881 1.00 79.19 78 GLU A C 1
ATOM 602 O O . GLU A 1 78 ? 11.619 -9.648 15.281 1.00 79.19 78 GLU A O 1
ATOM 607 N N . TRP A 1 79 ? 12.446 -11.718 15.011 1.00 82.31 79 TRP A N 1
ATOM 608 C CA . TRP A 1 79 ? 11.244 -12.414 15.459 1.00 82.31 79 TRP A CA 1
ATOM 609 C C . TRP A 1 79 ? 10.750 -12.046 16.867 1.00 82.31 79 TRP A C 1
ATOM 611 O O . TRP A 1 79 ? 9.539 -11.906 17.020 1.00 82.31 79 TRP A O 1
ATOM 621 N N . PRO A 1 80 ? 11.617 -11.789 17.870 1.00 85.50 80 PRO A N 1
ATOM 622 C CA . PRO A 1 80 ? 11.152 -11.305 19.172 1.00 85.50 80 PRO A CA 1
ATOM 623 C C . PRO A 1 80 ? 10.350 -9.997 19.072 1.00 85.50 80 PRO A C 1
ATOM 625 O O . PRO A 1 80 ? 9.352 -9.812 19.763 1.00 85.50 80 PRO A O 1
ATOM 628 N N . TRP A 1 81 ? 10.746 -9.092 18.171 1.00 88.31 81 TRP A N 1
ATOM 629 C CA . TRP A 1 81 ? 10.005 -7.853 17.922 1.00 88.31 81 TRP A CA 1
ATOM 630 C C . TRP A 1 81 ? 8.741 -8.087 17.100 1.00 88.31 81 TRP A C 1
ATOM 632 O O . TRP A 1 81 ? 7.745 -7.408 17.331 1.00 88.31 81 TRP A O 1
ATOM 642 N N . VAL A 1 82 ? 8.773 -9.038 16.161 1.00 91.69 82 VAL A N 1
ATOM 643 C CA . VAL A 1 82 ? 7.583 -9.451 15.407 1.00 91.69 82 VAL A CA 1
ATOM 644 C C . VAL A 1 82 ? 6.515 -9.977 16.361 1.00 91.69 82 VAL A C 1
ATOM 646 O O . VAL A 1 82 ? 5.370 -9.557 16.259 1.00 91.69 82 VAL A O 1
ATOM 649 N N . GLU A 1 83 ? 6.872 -10.846 17.308 1.00 92.38 83 GLU A N 1
ATOM 650 C CA . GLU A 1 83 ? 5.927 -11.409 18.280 1.00 92.38 83 GLU A CA 1
ATOM 651 C C . GLU A 1 83 ? 5.317 -10.332 19.184 1.00 92.38 83 GLU A C 1
ATOM 653 O O . GLU A 1 83 ? 4.098 -10.297 19.331 1.00 92.38 83 GLU A O 1
ATOM 658 N N . ALA A 1 84 ? 6.124 -9.390 19.681 1.00 92.44 84 ALA A N 1
ATOM 659 C CA . ALA A 1 84 ? 5.620 -8.260 20.461 1.00 92.44 84 ALA A CA 1
ATOM 660 C C . ALA A 1 84 ? 4.654 -7.364 19.659 1.00 92.44 84 ALA A C 1
ATOM 662 O O . ALA A 1 84 ? 3.608 -6.962 20.169 1.00 92.44 84 ALA A O 1
ATOM 663 N N . ASP A 1 85 ? 4.975 -7.069 18.393 1.00 95.00 85 ASP A N 1
ATOM 664 C CA . ASP A 1 85 ? 4.084 -6.294 17.520 1.00 95.00 85 ASP A CA 1
ATOM 665 C C . ASP A 1 85 ? 2.794 -7.070 17.202 1.00 95.00 85 ASP A C 1
ATOM 667 O O . ASP A 1 85 ? 1.726 -6.467 17.102 1.00 95.00 85 ASP A O 1
ATOM 671 N N . LEU A 1 86 ? 2.854 -8.401 17.078 1.00 95.62 86 LEU A N 1
ATOM 672 C CA . LEU A 1 86 ? 1.665 -9.236 16.896 1.00 95.62 86 LEU A CA 1
ATOM 673 C C . LEU A 1 86 ? 0.761 -9.242 18.127 1.00 95.62 86 LEU A C 1
ATOM 675 O O . LEU A 1 86 ? -0.447 -9.092 17.965 1.00 95.62 86 LEU A O 1
ATOM 679 N N . ASP A 1 87 ? 1.316 -9.378 19.331 1.00 94.19 87 ASP A N 1
ATOM 680 C CA . ASP A 1 87 ? 0.539 -9.331 20.576 1.00 94.19 87 ASP A CA 1
ATOM 681 C C . ASP A 1 87 ? -0.183 -7.982 20.718 1.00 94.19 87 ASP A C 1
ATOM 683 O O . ASP A 1 87 ? -1.377 -7.933 21.015 1.00 94.19 87 ASP A O 1
ATOM 687 N N . PHE A 1 88 ? 0.505 -6.881 20.399 1.00 95.44 88 PHE A N 1
ATOM 688 C CA . PHE A 1 88 ? -0.107 -5.554 20.355 1.00 95.44 88 PHE A CA 1
ATOM 689 C C . PHE A 1 88 ? -1.229 -5.453 19.309 1.00 95.44 88 PHE A C 1
ATOM 691 O O . PHE A 1 88 ? -2.291 -4.890 19.579 1.00 95.44 88 PHE A O 1
ATOM 698 N N . LEU A 1 89 ? -1.022 -5.983 18.100 1.00 96.50 89 LEU A N 1
ATOM 699 C CA . LEU A 1 89 ? -2.041 -5.939 17.048 1.00 96.50 89 LEU A CA 1
ATOM 700 C C . LEU A 1 89 ? -3.261 -6.802 17.395 1.00 96.50 89 LEU A C 1
ATOM 702 O O . LEU A 1 89 ? -4.379 -6.397 17.077 1.00 96.50 89 LEU A O 1
ATOM 706 N N . GLU A 1 90 ? -3.070 -7.931 18.080 1.00 94.31 90 GLU A N 1
ATOM 707 C CA . GLU A 1 90 ? -4.151 -8.759 18.633 1.00 94.31 90 GLU A CA 1
ATOM 708 C C . GLU A 1 90 ? -4.959 -8.021 19.705 1.00 94.31 90 GLU A C 1
ATOM 710 O O . GLU A 1 90 ? -6.165 -8.222 19.803 1.00 94.31 90 GLU A O 1
ATOM 715 N N . GLU A 1 91 ? -4.355 -7.125 20.481 1.00 91.56 91 GLU A N 1
ATOM 716 C CA . GLU A 1 91 ? -5.109 -6.250 21.385 1.00 91.56 91 GLU A CA 1
ATOM 717 C C . GLU A 1 91 ? -5.859 -5.156 20.604 1.00 91.56 91 GLU A C 1
ATOM 719 O O . GLU A 1 91 ? -7.044 -4.897 20.833 1.00 91.56 91 GLU A O 1
ATOM 724 N N . LEU A 1 92 ? -5.186 -4.536 19.631 1.00 94.12 92 LEU A N 1
ATOM 725 C CA . LEU A 1 92 ? -5.727 -3.432 18.838 1.00 94.12 92 LEU A CA 1
ATOM 726 C C . LEU A 1 92 ? -6.926 -3.856 17.966 1.00 94.12 92 LEU A C 1
ATOM 728 O O . LEU A 1 92 ? -7.848 -3.060 17.749 1.00 94.12 92 LEU A O 1
ATOM 732 N N . GLN A 1 93 ? -6.910 -5.091 17.448 1.00 95.12 93 GLN A N 1
ATOM 733 C CA . GLN A 1 93 ? -7.896 -5.645 16.510 1.00 95.12 93 GLN A CA 1
ATOM 734 C C . GLN A 1 93 ? -8.194 -4.683 15.334 1.00 95.12 93 GLN A C 1
ATOM 736 O O . GLN A 1 93 ? -9.328 -4.178 15.208 1.00 95.12 93 GLN A O 1
ATOM 741 N N . PRO A 1 94 ? -7.191 -4.355 14.486 1.00 97.56 94 PRO A N 1
ATOM 742 C CA . PRO A 1 94 ? -7.448 -3.684 13.212 1.00 97.56 94 PRO A CA 1
ATOM 743 C C . PRO A 1 94 ? -8.368 -4.547 12.336 1.00 97.56 94 PRO A C 1
ATOM 745 O O . PRO A 1 94 ? -8.476 -5.753 12.540 1.00 97.56 94 PRO A O 1
ATOM 748 N N . ASP A 1 95 ? -9.028 -3.944 11.346 1.00 98.56 95 ASP A N 1
ATOM 749 C CA . ASP A 1 95 ? -9.950 -4.693 10.477 1.00 98.56 95 ASP A CA 1
ATOM 750 C C . ASP A 1 95 ? -9.212 -5.654 9.538 1.00 98.56 95 ASP A C 1
ATOM 752 O O . ASP A 1 95 ? -9.822 -6.584 9.033 1.00 98.56 95 ASP A O 1
ATOM 756 N N . ALA A 1 96 ? -7.911 -5.437 9.319 1.00 98.56 96 ALA A N 1
ATOM 757 C CA . ALA A 1 96 ? -6.985 -6.412 8.755 1.00 98.56 96 ALA A CA 1
ATOM 758 C C . ALA A 1 96 ? -5.531 -5.975 8.968 1.00 98.56 96 ALA A C 1
ATOM 760 O O . ALA A 1 96 ? -5.228 -4.782 9.117 1.00 98.56 96 ALA A O 1
ATOM 761 N N . ILE A 1 97 ? -4.612 -6.933 8.882 1.00 98.44 97 ILE A N 1
ATOM 762 C CA . ILE A 1 97 ? -3.191 -6.668 8.660 1.00 98.44 97 ILE A CA 1
ATOM 763 C C . ILE A 1 97 ? -2.805 -7.000 7.215 1.00 98.44 97 ILE A C 1
ATOM 765 O O . ILE A 1 97 ? -3.259 -7.989 6.641 1.00 98.44 97 ILE A O 1
ATOM 769 N N . ILE A 1 98 ? -1.959 -6.166 6.608 1.00 98.56 98 ILE A N 1
ATOM 770 C CA . ILE A 1 98 ? -1.452 -6.370 5.244 1.00 98.56 98 ILE A CA 1
ATOM 771 C C . ILE A 1 98 ? -0.069 -7.015 5.335 1.00 98.56 98 ILE A C 1
ATOM 773 O O . ILE A 1 98 ? 0.873 -6.352 5.766 1.00 98.56 98 ILE A O 1
ATOM 777 N N . VAL A 1 99 ? 0.066 -8.270 4.907 1.00 97.50 99 VAL A N 1
ATOM 778 C CA . VAL A 1 99 ? 1.241 -9.133 5.137 1.00 97.50 99 VAL A CA 1
ATOM 779 C C . VAL A 1 99 ? 1.843 -9.606 3.816 1.00 97.50 99 VAL A C 1
ATOM 781 O O . VAL A 1 99 ? 1.110 -9.819 2.859 1.00 97.50 99 VAL A O 1
ATOM 784 N N . GLN A 1 100 ? 3.165 -9.797 3.734 1.00 93.81 100 GLN A N 1
ATOM 785 C CA . GLN A 1 100 ? 3.772 -10.520 2.598 1.00 93.81 100 GLN A CA 1
ATOM 786 C C . GLN A 1 100 ? 4.494 -11.816 2.976 1.00 93.81 100 GLN A C 1
ATOM 788 O O . GLN A 1 100 ? 4.669 -12.681 2.123 1.00 93.81 100 GLN A O 1
ATOM 793 N N . ASP A 1 101 ? 4.994 -11.914 4.208 1.00 91.75 101 ASP A N 1
ATOM 794 C CA . ASP A 1 101 ? 5.929 -12.965 4.592 1.00 91.75 101 ASP A CA 1
ATOM 795 C C . ASP A 1 101 ? 5.182 -14.277 4.868 1.00 91.75 101 ASP A C 1
ATOM 797 O O . ASP A 1 101 ? 4.268 -14.321 5.696 1.00 91.75 101 ASP A O 1
ATOM 801 N N . LEU A 1 102 ? 5.562 -15.354 4.172 1.00 89.12 102 LEU A N 1
ATOM 802 C CA . LEU A 1 102 ? 4.937 -16.669 4.348 1.00 89.12 102 LEU A CA 1
ATOM 803 C C . LEU A 1 102 ? 5.145 -17.223 5.762 1.00 89.12 102 LEU A C 1
ATOM 805 O O . LEU A 1 102 ? 4.246 -17.865 6.299 1.00 89.12 102 LEU A O 1
ATOM 809 N N . GLY A 1 103 ? 6.297 -16.956 6.381 1.00 86.81 103 GLY A N 1
ATOM 810 C CA . GLY A 1 103 ? 6.586 -17.360 7.754 1.00 86.81 103 GLY A CA 1
ATOM 811 C C . GLY A 1 103 ? 5.702 -16.639 8.773 1.00 86.81 103 GLY A C 1
ATOM 812 O O . GLY A 1 103 ? 5.259 -17.249 9.752 1.00 86.81 103 GLY A O 1
ATOM 813 N N . LEU A 1 104 ? 5.383 -15.368 8.524 1.00 95.81 104 LEU A N 1
ATOM 814 C CA . LEU A 1 104 ? 4.424 -14.598 9.315 1.00 95.81 104 LEU A CA 1
ATOM 815 C C . LEU A 1 104 ? 2.998 -15.130 9.158 1.00 95.81 104 LEU A C 1
ATOM 817 O O . LEU A 1 104 ? 2.335 -15.376 10.165 1.00 95.81 104 LEU A O 1
ATOM 821 N N . LEU A 1 105 ? 2.543 -15.371 7.925 1.00 97.12 105 LEU A N 1
ATOM 822 C CA . LEU A 1 105 ? 1.229 -15.975 7.668 1.00 97.12 105 LEU A CA 1
ATOM 823 C C . LEU A 1 105 ? 1.083 -17.328 8.373 1.00 97.12 105 LEU A C 1
ATOM 825 O O . LEU A 1 105 ? 0.077 -17.587 9.034 1.00 97.12 105 LEU A O 1
ATOM 829 N N . GLU A 1 106 ? 2.112 -18.168 8.297 1.00 93.06 106 GLU A N 1
ATOM 830 C CA . GLU A 1 106 ? 2.124 -19.460 8.973 1.00 93.06 106 GLU A CA 1
ATOM 831 C C . GLU A 1 106 ? 2.108 -19.323 10.498 1.00 93.06 106 GLU A C 1
ATOM 833 O O . GLU A 1 106 ? 1.421 -20.070 11.194 1.00 93.06 106 GLU A O 1
ATOM 838 N N . THR A 1 107 ? 2.825 -18.338 11.036 1.00 94.75 107 THR A N 1
ATOM 839 C CA . THR A 1 107 ? 2.845 -18.071 12.478 1.00 94.75 107 THR A CA 1
ATOM 840 C C . THR A 1 107 ? 1.477 -17.625 12.979 1.00 94.75 107 THR A C 1
ATOM 842 O O . THR A 1 107 ? 1.001 -18.154 13.981 1.00 94.75 107 THR A O 1
ATOM 845 N N . LEU A 1 108 ? 0.803 -16.728 12.258 1.00 97.00 108 LEU A N 1
ATOM 846 C CA . LEU A 1 108 ? -0.565 -16.310 12.568 1.00 97.00 108 LEU A CA 1
ATOM 847 C C . LEU A 1 108 ? -1.544 -17.490 12.495 1.00 97.00 108 LEU A C 1
ATOM 849 O O . LEU A 1 108 ? -2.419 -17.625 13.350 1.00 97.00 108 LEU A O 1
ATOM 853 N N . HIS A 1 109 ? -1.394 -18.371 11.500 1.00 95.06 109 HIS A N 1
ATOM 854 C CA . HIS A 1 109 ? -2.202 -19.584 11.378 1.00 95.06 109 HIS A CA 1
ATOM 855 C C . HIS A 1 109 ? -2.007 -20.519 12.581 1.00 95.06 109 HIS A C 1
ATOM 857 O O . HIS A 1 109 ? -2.986 -20.870 13.236 1.00 95.06 109 HIS A O 1
ATOM 863 N N . ARG A 1 110 ? -0.760 -20.858 12.940 1.00 93.31 110 ARG A N 1
ATOM 864 C CA . ARG A 1 110 ? -0.462 -21.733 14.093 1.00 93.31 110 ARG A CA 1
ATOM 865 C C . ARG A 1 110 ? -0.941 -21.157 15.423 1.00 93.31 110 ARG A C 1
ATOM 867 O O . ARG A 1 110 ? -1.351 -21.912 16.295 1.00 93.31 110 ARG A O 1
ATOM 874 N N . ARG A 1 111 ? -0.901 -19.831 15.571 1.00 94.06 111 ARG A N 1
ATOM 875 C CA . ARG A 1 111 ? -1.414 -19.120 16.751 1.00 94.06 111 ARG A CA 1
ATOM 876 C C . ARG A 1 111 ? -2.941 -19.074 16.821 1.00 94.06 111 ARG A C 1
ATOM 878 O O . ARG A 1 111 ? -3.464 -18.574 17.807 1.00 94.06 111 ARG A O 1
ATOM 885 N N . GLN A 1 112 ? -3.648 -19.532 15.782 1.00 93.62 112 GLN A N 1
ATOM 886 C CA . GLN A 1 112 ? -5.095 -19.338 15.636 1.00 93.62 112 GLN A CA 1
ATOM 887 C C . GLN A 1 112 ? -5.490 -17.860 15.801 1.00 93.62 112 GLN A C 1
ATOM 889 O O . GLN A 1 112 ? -6.518 -17.529 16.392 1.00 93.62 112 GLN A O 1
ATOM 894 N N . SER A 1 113 ? -4.630 -16.972 15.288 1.00 95.38 113 SER A N 1
ATOM 895 C CA . SER A 1 113 ? -4.801 -15.523 15.358 1.00 95.38 113 SER A CA 1
ATOM 896 C C . SER A 1 113 ? -6.134 -15.102 14.748 1.00 95.38 113 SER A C 1
ATOM 898 O O . SER A 1 113 ? -6.482 -15.565 13.656 1.00 95.38 113 SER A O 1
ATOM 900 N N . ARG A 1 114 ? -6.841 -14.195 15.432 1.00 93.12 114 ARG A N 1
ATOM 901 C CA . ARG A 1 114 ? -8.135 -13.648 14.988 1.00 93.12 114 ARG A CA 1
ATOM 902 C C . ARG A 1 114 ? -7.990 -12.469 14.032 1.00 93.12 114 ARG A C 1
ATOM 904 O O . ARG A 1 114 ? -8.999 -11.974 13.543 1.00 93.12 114 ARG A O 1
ATOM 911 N N . LEU A 1 115 ? -6.764 -12.015 13.777 1.00 96.81 115 LEU A N 1
ATOM 912 C CA . LEU A 1 115 ? -6.497 -10.909 12.867 1.00 96.81 115 LEU A CA 1
ATOM 913 C C . LEU A 1 115 ? -6.819 -11.315 11.424 1.00 96.81 115 LEU A C 1
ATOM 915 O O . LEU A 1 115 ? -6.189 -12.259 10.927 1.00 96.81 115 LEU A O 1
ATOM 919 N N . PRO A 1 116 ? -7.713 -10.585 10.730 1.00 97.81 116 PRO A N 1
ATOM 920 C CA . PRO A 1 116 ? -7.926 -10.765 9.298 1.00 97.81 116 PRO A CA 1
ATOM 921 C C . PRO A 1 116 ? -6.661 -10.420 8.510 1.00 97.81 116 PRO A C 1
ATOM 923 O O . PRO A 1 116 ? -5.896 -9.519 8.880 1.00 97.81 116 PRO A O 1
ATOM 926 N N . ARG A 1 117 ? -6.410 -11.149 7.418 1.00 98.00 117 ARG A N 1
ATOM 927 C CA . ARG A 1 117 ? -5.115 -11.128 6.715 1.00 98.00 117 ARG A CA 1
ATOM 928 C C . ARG A 1 117 ? -5.313 -10.795 5.252 1.00 98.00 117 ARG A C 1
ATOM 930 O O . ARG A 1 117 ? -5.957 -11.538 4.512 1.00 98.00 117 ARG A O 1
ATOM 937 N N . HIS A 1 118 ? -4.708 -9.696 4.824 1.00 98.69 118 HIS A N 1
ATOM 938 C CA . HIS A 1 118 ? -4.650 -9.307 3.422 1.00 98.69 118 HIS A CA 1
ATOM 939 C C . HIS A 1 118 ? -3.239 -9.564 2.884 1.00 98.69 118 HIS A C 1
ATOM 941 O O . HIS A 1 118 ? -2.256 -9.091 3.460 1.00 98.69 118 HIS A O 1
ATOM 947 N N . LEU A 1 119 ? -3.111 -10.273 1.763 1.00 98.25 119 LEU A N 1
ATOM 948 C CA . LEU A 1 119 ? -1.818 -10.474 1.116 1.00 98.25 119 LEU A CA 1
ATOM 949 C C . LEU A 1 119 ? -1.396 -9.198 0.382 1.00 98.25 119 LEU A C 1
ATOM 951 O O . LEU A 1 119 ? -2.085 -8.698 -0.506 1.00 98.25 119 LEU A O 1
ATOM 955 N N . SER A 1 120 ? -0.236 -8.675 0.752 1.00 97.38 120 SER A N 1
ATOM 956 C CA . SER A 1 120 ? 0.396 -7.512 0.147 1.00 97.38 120 SER A CA 1
ATOM 957 C C . SER A 1 120 ? 0.792 -7.789 -1.299 1.00 97.38 120 SER A C 1
ATOM 959 O O . SER A 1 120 ? 1.361 -8.834 -1.602 1.00 97.38 120 SER A O 1
ATOM 961 N N . THR A 1 121 ? 0.679 -6.768 -2.151 1.00 94.50 121 THR A N 1
ATOM 962 C CA . THR A 1 121 ? 1.276 -6.750 -3.499 1.00 94.50 121 THR A CA 1
ATOM 963 C C . THR A 1 121 ? 2.776 -7.068 -3.492 1.00 94.50 121 THR A C 1
ATOM 965 O O . THR A 1 121 ? 3.327 -7.501 -4.497 1.00 94.50 121 THR A O 1
ATOM 968 N N . GLN A 1 122 ? 3.456 -6.901 -2.347 1.00 91.56 122 GLN A N 1
ATOM 969 C CA . GLN A 1 122 ? 4.865 -7.269 -2.222 1.00 91.56 122 GLN A CA 1
ATOM 970 C C . GLN A 1 122 ? 5.127 -8.781 -2.313 1.00 91.56 122 GLN A C 1
ATOM 972 O O . GLN A 1 122 ? 6.221 -9.186 -2.695 1.00 91.56 122 GLN A O 1
ATOM 977 N N . ALA A 1 123 ? 4.118 -9.614 -2.056 1.00 92.06 123 ALA A N 1
ATOM 978 C CA . ALA A 1 123 ? 4.214 -11.053 -2.269 1.00 92.06 123 ALA A CA 1
ATOM 979 C C . ALA A 1 123 ? 4.350 -11.422 -3.762 1.00 92.06 123 ALA A C 1
ATOM 981 O O . ALA A 1 123 ? 4.760 -12.542 -4.076 1.00 92.06 123 ALA A O 1
ATOM 982 N N . ALA A 1 124 ? 4.071 -10.482 -4.679 1.00 90.00 124 ALA A N 1
ATOM 983 C CA . ALA A 1 124 ? 4.076 -10.681 -6.129 1.00 90.00 124 ALA A CA 1
ATOM 984 C C . ALA A 1 124 ? 3.138 -11.812 -6.592 1.00 90.00 124 ALA A C 1
ATOM 986 O O . ALA A 1 124 ? 3.460 -12.542 -7.523 1.00 90.00 124 ALA A O 1
ATOM 987 N N . TRP A 1 125 ? 2.004 -11.993 -5.907 1.00 93.12 125 TRP A N 1
ATOM 988 C CA . TRP A 1 125 ? 1.016 -13.006 -6.272 1.00 93.12 125 TRP A CA 1
ATOM 989 C C . TRP A 1 125 ? 0.108 -12.494 -7.390 1.00 93.12 125 TRP A C 1
ATOM 991 O O . TRP A 1 125 ? -0.552 -11.473 -7.214 1.00 93.12 125 TRP A O 1
ATOM 1001 N N . ASP A 1 126 ? 0.055 -13.200 -8.515 1.00 86.06 126 ASP A N 1
ATOM 1002 C CA . ASP A 1 126 ? -0.672 -12.786 -9.723 1.00 86.06 126 ASP A CA 1
ATOM 1003 C C . ASP A 1 126 ? -1.691 -13.829 -10.212 1.00 86.06 126 ASP A C 1
ATOM 1005 O O . ASP A 1 126 ? -2.177 -13.740 -11.336 1.00 86.06 126 ASP A O 1
ATOM 1009 N N . GLY A 1 127 ? -2.022 -14.823 -9.386 1.00 87.94 127 GLY A N 1
ATOM 1010 C CA . GLY A 1 127 ? -2.939 -15.896 -9.767 1.00 87.94 127 GLY A CA 1
ATOM 1011 C C . GLY A 1 127 ? -2.288 -17.150 -10.332 1.00 87.94 127 GLY A C 1
ATOM 1012 O O . GLY A 1 127 ? -2.991 -18.141 -10.489 1.00 87.94 127 GLY A O 1
ATOM 1013 N N . ALA A 1 128 ? -0.976 -17.148 -10.586 1.00 84.00 128 ALA A N 1
ATOM 1014 C CA . ALA A 1 128 ? -0.290 -18.278 -11.213 1.00 84.00 128 ALA A CA 1
ATOM 1015 C C . ALA A 1 128 ? -0.250 -19.567 -10.371 1.00 84.00 128 ALA A C 1
ATOM 1017 O O . ALA A 1 128 ? 0.014 -20.636 -10.906 1.00 84.00 128 ALA A O 1
ATOM 1018 N N . GLY A 1 129 ? -0.490 -19.501 -9.063 1.00 88.06 129 GLY A N 1
ATOM 1019 C CA . GLY A 1 129 ? -0.572 -20.693 -8.222 1.00 88.06 129 GLY A CA 1
ATOM 1020 C C . GLY A 1 129 ? -0.624 -20.378 -6.734 1.00 88.06 129 GLY A C 1
ATOM 1021 O O . GLY A 1 129 ? -0.600 -19.220 -6.318 1.00 88.06 129 GLY A O 1
ATOM 1022 N N . GLY A 1 130 ? -0.725 -21.408 -5.899 1.00 90.19 130 GLY A N 1
ATOM 1023 C CA . GLY A 1 130 ? -0.649 -21.273 -4.441 1.00 90.19 130 GLY A CA 1
ATOM 1024 C C . GLY A 1 130 ? -1.896 -20.685 -3.775 1.00 90.19 130 GLY A C 1
ATOM 1025 O O . GLY A 1 130 ? -1.864 -20.394 -2.580 1.00 90.19 130 GLY A O 1
ATOM 1026 N N . ALA A 1 131 ? -3.014 -20.552 -4.497 1.00 92.88 131 ALA A N 1
ATOM 1027 C CA . ALA A 1 131 ? -4.273 -20.043 -3.942 1.00 92.88 131 ALA A CA 1
ATOM 1028 C C . ALA A 1 131 ? -4.784 -20.894 -2.763 1.00 92.88 131 ALA A C 1
ATOM 1030 O O . ALA A 1 131 ? -5.256 -20.350 -1.766 1.00 92.88 131 ALA A O 1
ATOM 1031 N N . SER A 1 132 ? -4.639 -22.225 -2.847 1.00 90.31 132 SER A N 1
ATOM 1032 C CA . SER A 1 132 ? -5.018 -23.132 -1.751 1.00 90.31 132 SER A CA 1
ATOM 1033 C C . SER A 1 132 ? -4.151 -22.918 -0.510 1.00 90.31 132 SER A C 1
ATOM 1035 O O . SER A 1 132 ? -4.690 -22.822 0.584 1.00 90.31 132 SER A O 1
ATOM 1037 N N . LEU A 1 133 ? -2.833 -22.752 -0.682 1.00 93.56 133 LEU A N 1
ATOM 1038 C CA . LEU A 1 133 ? -1.924 -22.447 0.426 1.00 93.56 133 LEU A CA 1
ATOM 1039 C C . LEU A 1 133 ? -2.321 -21.138 1.121 1.00 93.56 133 LEU A C 1
ATOM 1041 O O . LEU A 1 133 ? -2.395 -21.090 2.342 1.00 93.56 133 LEU A O 1
ATOM 1045 N N . LEU A 1 134 ? -2.602 -20.083 0.352 1.00 96.25 134 LEU A N 1
ATOM 1046 C CA . LEU A 1 134 ? -3.008 -18.788 0.903 1.00 96.25 134 LEU A CA 1
ATOM 1047 C C . LEU A 1 134 ? -4.334 -18.871 1.670 1.00 96.25 134 LEU A C 1
ATOM 1049 O O . LEU A 1 134 ? -4.430 -18.329 2.771 1.00 96.25 134 LEU A O 1
ATOM 1053 N N . ARG A 1 135 ? -5.326 -19.587 1.126 1.00 95.25 135 ARG A N 1
ATOM 1054 C CA . ARG A 1 135 ? -6.595 -19.860 1.817 1.00 95.25 135 ARG A CA 1
ATOM 1055 C C . ARG A 1 135 ? -6.356 -20.590 3.137 1.00 95.25 135 ARG A C 1
ATOM 1057 O O . ARG A 1 135 ? -6.885 -20.176 4.162 1.00 95.25 135 ARG A O 1
ATOM 1064 N N . ASP A 1 136 ? -5.547 -21.646 3.124 1.00 94.19 136 ASP A N 1
ATOM 1065 C CA . ASP A 1 136 ? -5.279 -22.455 4.317 1.00 94.19 136 ASP A CA 1
ATOM 1066 C C . ASP A 1 136 ? -4.504 -21.644 5.377 1.00 94.19 136 ASP A C 1
ATOM 1068 O O . ASP A 1 136 ? -4.735 -21.784 6.577 1.00 94.19 136 ASP A O 1
ATOM 1072 N N . LEU A 1 137 ? -3.664 -20.698 4.943 1.00 95.44 137 LEU A N 1
ATOM 1073 C CA . LEU A 1 137 ? -3.003 -19.703 5.794 1.00 95.44 137 LEU A CA 1
ATOM 1074 C C . LEU A 1 137 ? -3.926 -18.553 6.253 1.00 95.44 137 LEU A C 1
ATOM 1076 O O . LEU A 1 137 ? -3.461 -17.643 6.945 1.00 95.44 137 LEU A O 1
ATOM 1080 N N . GLY A 1 138 ? -5.220 -18.590 5.926 1.00 96.06 138 GLY A N 1
ATOM 1081 C CA . GLY A 1 138 ? -6.231 -17.639 6.394 1.00 96.06 138 GLY A CA 1
ATOM 1082 C C . GLY A 1 138 ? -6.199 -16.279 5.695 1.00 96.06 138 GLY A C 1
ATOM 1083 O O . GLY A 1 138 ? -6.543 -15.278 6.314 1.00 96.06 138 GLY A O 1
ATOM 1084 N N . VAL A 1 139 ? -5.731 -16.209 4.446 1.00 98.31 139 VAL A N 1
ATOM 1085 C CA . VAL A 1 139 ? -5.806 -14.979 3.642 1.00 98.31 139 VAL A CA 1
ATOM 1086 C C . VAL A 1 139 ? -7.238 -14.763 3.154 1.00 98.31 139 VAL A C 1
ATOM 1088 O O . VAL A 1 139 ? -7.805 -15.627 2.491 1.00 98.31 139 VAL A O 1
ATOM 1091 N N . GLU A 1 140 ? -7.788 -13.583 3.438 1.00 97.88 140 GLU A N 1
ATOM 1092 C CA . GLU A 1 140 ? -9.165 -13.203 3.087 1.00 97.88 140 GLU A CA 1
ATOM 1093 C C . GLU A 1 140 ? -9.234 -12.269 1.872 1.00 97.88 140 GLU A C 1
ATOM 1095 O O . GLU A 1 140 ? -10.246 -12.224 1.174 1.00 97.88 140 GLU A O 1
ATOM 1100 N N . ARG A 1 141 ? -8.142 -11.546 1.584 1.00 98.44 141 ARG A N 1
ATOM 1101 C CA . ARG A 1 141 ? -8.032 -10.615 0.453 1.00 98.44 141 ARG A CA 1
ATOM 1102 C C . ARG A 1 141 ? -6.618 -10.593 -0.112 1.00 98.44 141 ARG A C 1
ATOM 1104 O O . ARG A 1 141 ? -5.652 -10.646 0.648 1.00 98.44 141 ARG A O 1
ATOM 1111 N N . VAL A 1 142 ? -6.470 -10.431 -1.424 1.00 98.44 142 VAL A N 1
ATOM 1112 C CA . VAL A 1 142 ? -5.168 -10.254 -2.082 1.00 98.44 142 VAL A CA 1
ATOM 1113 C C . VAL A 1 142 ? -5.100 -8.930 -2.834 1.00 98.44 142 VAL A C 1
ATOM 1115 O O . VAL A 1 142 ? -5.969 -8.598 -3.638 1.00 98.44 142 VAL A O 1
ATOM 1118 N N . ILE A 1 143 ? -4.029 -8.179 -2.576 1.00 98.12 143 ILE A N 1
ATOM 1119 C CA . ILE A 1 143 ? -3.701 -6.929 -3.260 1.00 98.12 143 ILE A CA 1
ATOM 1120 C C . ILE A 1 143 ? -2.848 -7.265 -4.480 1.00 98.12 143 ILE A C 1
ATOM 1122 O O . ILE A 1 143 ? -1.662 -7.577 -4.348 1.00 98.12 143 ILE A O 1
ATOM 1126 N N . LEU A 1 144 ? -3.433 -7.172 -5.669 1.00 96.38 144 LEU A N 1
ATOM 1127 C CA . LEU A 1 144 ? -2.764 -7.583 -6.896 1.00 96.38 144 LEU A CA 1
ATOM 1128 C C . LEU A 1 144 ? -1.593 -6.653 -7.272 1.00 96.38 144 LEU A C 1
ATOM 1130 O O . LEU A 1 144 ? -1.630 -5.442 -7.006 1.00 96.38 144 LEU A O 1
ATOM 1134 N N . PRO A 1 145 ? -0.534 -7.193 -7.901 1.00 93.31 145 PRO A N 1
ATOM 1135 C CA . PRO A 1 145 ? 0.468 -6.416 -8.621 1.00 93.31 145 PRO A CA 1
ATOM 1136 C C . PRO A 1 145 ? -0.185 -5.470 -9.637 1.00 93.31 145 PRO A C 1
ATOM 1138 O O . PRO A 1 145 ? -1.188 -5.810 -10.267 1.00 93.31 145 PRO A O 1
ATOM 1141 N N . ARG A 1 146 ? 0.386 -4.274 -9.824 1.00 91.81 146 ARG A N 1
ATOM 1142 C CA . ARG A 1 146 ? -0.148 -3.274 -10.779 1.00 91.81 146 ARG A CA 1
ATOM 1143 C C . ARG A 1 146 ? 0.047 -3.682 -12.239 1.00 91.81 146 ARG A C 1
ATOM 1145 O O . ARG A 1 146 ? -0.491 -3.049 -13.140 1.00 91.81 146 ARG A O 1
ATOM 1152 N N . GLU A 1 147 ? 0.868 -4.696 -12.448 1.00 90.19 147 GLU A N 1
ATOM 1153 C CA . GLU A 1 147 ? 1.152 -5.349 -13.713 1.00 90.19 147 GLU A CA 1
ATOM 1154 C C . GLU A 1 147 ? 0.203 -6.522 -14.030 1.00 90.19 147 GLU A C 1
ATOM 1156 O O . GLU A 1 147 ? 0.496 -7.302 -14.933 1.00 90.19 147 GLU A O 1
ATOM 1161 N N . THR A 1 148 ? -0.918 -6.652 -13.303 1.00 92.94 148 THR A N 1
ATOM 1162 C CA . THR A 1 148 ? -1.955 -7.670 -13.559 1.00 92.94 148 THR A CA 1
ATOM 1163 C C . THR A 1 148 ? -2.976 -7.164 -14.592 1.00 92.94 148 THR A C 1
ATOM 1165 O O . THR A 1 148 ? -3.602 -6.128 -14.341 1.00 92.94 148 THR A O 1
ATOM 1168 N N . PRO A 1 149 ? -3.172 -7.858 -15.730 1.00 93.50 149 PRO A N 1
ATOM 1169 C CA . PRO A 1 149 ? -4.160 -7.481 -16.744 1.00 93.50 149 PRO A CA 1
ATOM 1170 C C . PRO A 1 149 ? -5.612 -7.604 -16.271 1.00 93.50 149 PRO A C 1
ATOM 1172 O O . PRO A 1 149 ? -5.932 -8.401 -15.388 1.00 93.50 149 PRO A O 1
ATOM 1175 N N . LEU A 1 150 ? -6.521 -6.860 -16.908 1.00 95.00 150 LEU A N 1
ATOM 1176 C CA . LEU A 1 150 ? -7.950 -6.875 -16.582 1.00 95.00 150 LEU A CA 1
ATOM 1177 C C . LEU A 1 150 ? -8.583 -8.259 -16.766 1.00 95.00 150 LEU A C 1
ATOM 1179 O O . LEU A 1 150 ? -9.393 -8.674 -15.941 1.00 95.00 150 LEU A O 1
ATOM 1183 N N . GLU A 1 151 ? -8.205 -8.983 -17.819 1.00 93.56 151 GLU A N 1
ATOM 1184 C CA . GLU A 1 151 ? -8.715 -10.337 -18.067 1.00 93.56 151 GLU A CA 1
ATOM 1185 C C . GLU A 1 151 ? -8.374 -11.309 -16.928 1.00 93.56 151 GLU A C 1
ATOM 1187 O O . GLU A 1 151 ? -9.223 -12.104 -16.521 1.00 93.56 151 GLU A O 1
ATOM 1192 N N . ASP A 1 152 ? -7.171 -11.196 -16.358 1.00 94.12 152 ASP A N 1
ATOM 1193 C CA . ASP A 1 152 ? -6.738 -12.004 -15.221 1.00 94.12 152 ASP A CA 1
ATOM 1194 C C . ASP A 1 152 ? -7.458 -11.571 -13.945 1.00 94.12 152 ASP A C 1
ATOM 1196 O O . ASP A 1 152 ? -7.897 -12.426 -13.179 1.00 94.12 152 ASP A O 1
ATOM 1200 N N . ILE A 1 153 ? -7.662 -10.263 -13.741 1.00 95.88 153 ILE A N 1
ATOM 1201 C CA . ILE A 1 153 ? -8.460 -9.739 -12.622 1.00 95.88 153 ILE A CA 1
ATOM 1202 C C . ILE A 1 153 ? -9.875 -10.332 -12.653 1.00 95.88 153 ILE A C 1
ATOM 1204 O O . ILE A 1 153 ? -10.346 -10.820 -11.628 1.00 95.88 153 ILE A O 1
ATOM 1208 N N . VAL A 1 154 ? -10.542 -10.341 -13.811 1.00 95.19 154 VAL A N 1
ATOM 1209 C CA . VAL A 1 154 ? -11.892 -10.915 -13.956 1.00 95.19 154 VAL A CA 1
ATOM 1210 C C . VAL A 1 154 ? -11.896 -12.402 -13.599 1.00 95.19 154 VAL A C 1
ATOM 1212 O O . VAL A 1 154 ? -12.697 -12.823 -12.764 1.00 95.19 154 VAL A O 1
ATOM 1215 N N . ARG A 1 155 ? -10.960 -13.186 -14.152 1.00 94.31 155 ARG A N 1
ATOM 1216 C CA . ARG A 1 155 ? -10.831 -14.623 -13.842 1.00 94.31 155 ARG A CA 1
ATOM 1217 C C . ARG A 1 155 ? -10.570 -14.871 -12.359 1.00 94.31 155 ARG A C 1
ATOM 1219 O O . ARG A 1 155 ? -11.113 -15.806 -11.778 1.00 94.31 155 ARG A O 1
ATOM 1226 N N . LEU A 1 156 ? -9.746 -14.036 -11.736 1.00 95.19 156 LEU A N 1
ATOM 1227 C CA . LEU A 1 156 ? -9.430 -14.133 -10.317 1.00 95.19 156 LEU A CA 1
ATOM 1228 C C . LEU A 1 156 ? -10.639 -13.835 -9.436 1.00 95.19 156 LEU A C 1
ATOM 1230 O O . LEU A 1 156 ? -10.862 -14.564 -8.478 1.00 95.19 156 LEU A O 1
ATOM 1234 N N . ILE A 1 157 ? -11.457 -12.837 -9.771 1.00 95.12 157 ILE A N 1
ATOM 1235 C CA . ILE A 1 157 ? -12.698 -12.561 -9.030 1.00 95.12 157 ILE A CA 1
ATOM 1236 C C . ILE A 1 157 ? -13.676 -13.750 -9.131 1.00 95.12 157 ILE A C 1
ATOM 1238 O O . ILE A 1 157 ? -14.447 -13.998 -8.205 1.00 95.12 157 ILE A O 1
ATOM 1242 N N . ASP A 1 158 ? -13.656 -14.499 -10.236 1.00 91.62 158 ASP A N 1
ATOM 1243 C CA . ASP A 1 158 ? -14.535 -15.657 -10.443 1.00 91.62 158 ASP A CA 1
ATOM 1244 C C . ASP A 1 158 ? -14.076 -16.924 -9.700 1.00 91.62 158 ASP A C 1
ATOM 1246 O O . ASP A 1 158 ? -14.914 -17.753 -9.339 1.00 91.62 158 ASP A O 1
ATOM 1250 N N . HIS A 1 159 ? -12.767 -17.092 -9.478 1.00 90.50 159 HIS A N 1
ATOM 1251 C CA . HIS A 1 159 ? -12.191 -18.377 -9.057 1.00 90.50 159 HIS A CA 1
ATOM 1252 C C . HIS A 1 159 ? -11.325 -18.335 -7.795 1.00 90.50 159 HIS A C 1
ATOM 1254 O O . HIS A 1 159 ? -11.106 -19.382 -7.179 1.00 90.50 159 HIS A O 1
ATOM 1260 N N . ALA A 1 160 ? -10.801 -17.173 -7.404 1.00 92.69 160 ALA A N 1
ATOM 1261 C CA . ALA A 1 160 ? -9.964 -17.073 -6.219 1.00 92.69 160 ALA A CA 1
ATOM 1262 C C . ALA A 1 160 ? -10.805 -17.269 -4.942 1.00 92.69 160 ALA A C 1
ATOM 1264 O O . ALA A 1 160 ? -11.932 -16.783 -4.859 1.00 92.69 160 ALA A O 1
ATOM 1265 N N . PRO A 1 161 ? -10.267 -17.942 -3.909 1.00 94.06 161 PRO A N 1
ATOM 1266 C CA . PRO A 1 161 ? -10.985 -18.183 -2.656 1.00 94.06 161 PRO A CA 1
ATOM 1267 C C . PRO A 1 161 ? -10.999 -16.964 -1.712 1.00 94.06 161 PRO A C 1
ATOM 1269 O O . PRO A 1 161 ? -11.311 -17.114 -0.535 1.00 94.06 161 PRO A O 1
ATOM 1272 N N . PHE A 1 162 ? -10.618 -15.782 -2.197 1.00 96.00 162 PHE A N 1
ATOM 1273 C CA . PHE A 1 162 ? -10.460 -14.550 -1.425 1.00 96.00 162 PHE A CA 1
ATOM 1274 C C . PHE A 1 162 ? -10.865 -13.329 -2.252 1.00 96.00 162 PHE A C 1
ATOM 1276 O O . PHE A 1 162 ? -10.945 -13.379 -3.480 1.00 96.00 162 PHE A O 1
ATOM 1283 N N . GLU A 1 163 ? -11.088 -12.208 -1.571 1.00 97.50 163 GLU A N 1
ATOM 1284 C CA . GLU A 1 163 ? -11.375 -10.923 -2.199 1.00 97.50 163 GLU A CA 1
ATOM 1285 C C . GLU A 1 163 ? -10.180 -10.396 -3.010 1.00 97.50 163 GLU A C 1
ATOM 1287 O O . GLU A 1 163 ? -9.016 -10.592 -2.651 1.00 97.50 163 GLU A O 1
ATOM 1292 N N . ILE A 1 164 ? -10.464 -9.652 -4.081 1.00 97.94 164 ILE A N 1
ATOM 1293 C CA . ILE A 1 164 ? -9.445 -9.033 -4.935 1.00 97.94 164 ILE A CA 1
ATOM 1294 C C . ILE A 1 164 ? -9.414 -7.517 -4.718 1.00 97.94 164 ILE A C 1
ATOM 1296 O O . ILE A 1 164 ? -10.433 -6.838 -4.835 1.00 97.94 164 ILE A O 1
ATOM 1300 N N . GLU A 1 165 ? -8.229 -6.976 -4.435 1.00 98.25 165 GLU A N 1
ATOM 1301 C CA . GLU A 1 165 ? -7.947 -5.542 -4.307 1.00 98.25 165 GLU A CA 1
ATOM 1302 C C . GLU A 1 165 ? -6.952 -5.099 -5.383 1.00 98.25 165 GLU A C 1
ATOM 1304 O O . GLU A 1 165 ? -5.937 -5.756 -5.620 1.00 98.25 165 GLU A O 1
ATOM 1309 N N . THR A 1 166 ? -7.212 -3.955 -6.018 1.00 97.50 166 THR A N 1
ATOM 1310 C CA . THR A 1 166 ? -6.358 -3.415 -7.091 1.00 97.50 166 THR A CA 1
ATOM 1311 C C . THR A 1 166 ? -6.000 -1.962 -6.827 1.00 97.50 166 THR A C 1
ATOM 1313 O O . THR A 1 166 ? -6.829 -1.184 -6.349 1.00 97.50 166 THR A O 1
ATOM 1316 N N . PHE A 1 167 ? -4.784 -1.554 -7.190 1.00 97.56 167 PHE A N 1
ATOM 1317 C CA . PHE A 1 167 ? -4.439 -0.134 -7.196 1.00 97.56 167 PHE A CA 1
ATOM 1318 C C . PHE A 1 167 ? -5.164 0.594 -8.326 1.00 97.56 167 PHE A C 1
ATOM 1320 O O . PHE A 1 167 ? -5.207 0.100 -9.446 1.00 97.56 167 PHE A O 1
ATOM 1327 N N . VAL A 1 168 ? -5.655 1.799 -8.047 1.00 97.06 168 VAL A N 1
ATOM 1328 C CA . VAL A 1 168 ? -6.276 2.678 -9.054 1.00 97.06 168 VAL A CA 1
ATOM 1329 C C . VAL A 1 168 ? -5.513 3.977 -9.277 1.00 97.06 168 VAL A C 1
ATOM 1331 O O . VAL A 1 168 ? -5.677 4.627 -10.307 1.00 97.06 168 VAL A O 1
ATOM 1334 N N . HIS A 1 169 ? -4.664 4.374 -8.330 1.00 96.44 169 HIS A N 1
ATOM 1335 C CA . HIS A 1 169 ? -3.946 5.639 -8.405 1.00 96.44 169 HIS A CA 1
ATOM 1336 C C . HIS A 1 169 ? -2.548 5.559 -7.802 1.00 96.44 169 HIS A C 1
ATOM 1338 O O . HIS A 1 169 ? -2.305 4.813 -6.848 1.00 96.44 169 HIS A O 1
ATOM 1344 N N . GLY A 1 170 ? -1.665 6.412 -8.309 1.00 93.06 170 GLY A N 1
ATOM 1345 C CA . GLY A 1 170 ? -0.369 6.706 -7.721 1.00 93.06 170 GLY A CA 1
ATOM 1346 C C . GLY A 1 170 ? 0.757 5.946 -8.403 1.00 93.06 170 GLY A C 1
ATOM 1347 O O . GLY A 1 170 ? 0.664 5.565 -9.566 1.00 93.06 170 GLY A O 1
ATOM 1348 N N . ALA A 1 171 ? 1.879 5.786 -7.714 1.00 89.44 171 ALA A N 1
ATOM 1349 C CA . ALA A 1 171 ? 3.114 5.530 -8.432 1.00 89.44 171 ALA A CA 1
ATOM 1350 C C . ALA A 1 171 ? 3.303 4.063 -8.858 1.00 89.44 171 ALA A C 1
ATOM 1352 O O . ALA A 1 171 ? 3.109 3.150 -8.052 1.00 89.44 171 ALA A O 1
ATOM 1353 N N . HIS A 1 172 ? 3.760 3.844 -10.096 1.00 89.62 172 HIS A N 1
ATOM 1354 C CA . HIS A 1 172 ? 4.223 2.533 -10.557 1.00 89.62 172 HIS A CA 1
ATOM 1355 C C . HIS A 1 172 ? 5.661 2.249 -10.101 1.00 89.62 172 HIS A C 1
ATOM 1357 O O . HIS A 1 172 ? 6.526 3.135 -10.060 1.00 89.62 172 HIS A O 1
ATOM 1363 N N . CYS A 1 173 ? 5.916 0.987 -9.763 1.00 89.00 173 CYS A N 1
ATOM 1364 C CA . CYS A 1 173 ? 7.261 0.440 -9.629 1.00 89.00 173 CYS A CA 1
ATOM 1365 C C . CYS A 1 173 ? 7.725 -0.028 -11.004 1.00 89.00 173 CYS A C 1
ATOM 1367 O O . CYS A 1 173 ? 6.952 -0.689 -11.682 1.00 89.00 173 CYS A O 1
ATOM 1369 N N . TYR A 1 174 ? 8.962 0.294 -11.398 1.00 89.12 174 TYR A N 1
ATOM 1370 C CA . TYR A 1 174 ? 9.543 -0.270 -12.621 1.00 89.12 174 TYR A CA 1
ATOM 1371 C C . TYR A 1 174 ? 9.661 -1.793 -12.513 1.00 89.12 174 TYR A C 1
ATOM 1373 O O . TYR A 1 174 ? 9.285 -2.513 -13.429 1.00 89.12 174 TYR A O 1
ATOM 1381 N N . SER A 1 175 ? 10.165 -2.284 -11.383 1.00 87.31 175 SER A N 1
ATOM 1382 C CA . SER A 1 175 ? 10.315 -3.717 -11.148 1.00 87.31 175 SER A CA 1
ATOM 1383 C C . SER A 1 175 ? 8.987 -4.388 -10.812 1.00 87.31 175 SER A C 1
ATOM 1385 O O . SER A 1 175 ? 8.068 -3.718 -10.331 1.00 87.31 175 SER A O 1
ATOM 1387 N N . VAL A 1 176 ? 8.941 -5.714 -10.966 1.00 86.31 176 VAL A N 1
ATOM 1388 C CA . VAL A 1 176 ? 7.848 -6.556 -10.462 1.00 86.31 176 VAL A CA 1
ATOM 1389 C C . VAL A 1 176 ? 7.564 -6.206 -8.999 1.00 86.31 176 VAL A C 1
ATOM 1391 O O . VAL A 1 176 ? 8.483 -6.043 -8.182 1.00 86.31 176 VAL A O 1
ATOM 1394 N N . SER A 1 177 ? 6.286 -6.026 -8.680 1.00 87.81 177 SER A N 1
ATOM 1395 C CA . SER A 1 177 ? 5.824 -5.540 -7.382 1.00 87.81 177 SER A CA 1
ATOM 1396 C C . SER A 1 177 ? 6.372 -6.422 -6.252 1.00 87.81 177 SER A C 1
ATOM 1398 O O . SER A 1 177 ? 6.186 -7.630 -6.244 1.00 87.81 177 SER A O 1
ATOM 1400 N N . GLY A 1 178 ? 7.103 -5.821 -5.304 1.00 85.62 178 GLY A N 1
ATOM 1401 C CA . GLY A 1 178 ? 7.735 -6.550 -4.191 1.00 85.62 178 GLY A CA 1
ATOM 1402 C C . GLY A 1 178 ? 9.042 -7.280 -4.488 1.00 85.62 178 GLY A C 1
ATOM 1403 O O . GLY A 1 178 ? 9.595 -7.897 -3.580 1.00 85.62 178 GLY A O 1
ATOM 1404 N N . ARG A 1 179 ? 9.544 -7.197 -5.727 1.00 80.88 179 ARG A N 1
ATOM 1405 C CA . ARG A 1 179 ? 10.759 -7.878 -6.220 1.00 80.88 179 ARG A CA 1
ATOM 1406 C C . ARG A 1 179 ? 11.827 -6.902 -6.698 1.00 80.88 179 ARG A C 1
ATOM 1408 O O . ARG A 1 179 ? 12.625 -7.186 -7.585 1.00 80.88 179 ARG A O 1
ATOM 1415 N N . CYS A 1 180 ? 11.839 -5.705 -6.115 1.00 82.31 180 CYS A N 1
ATOM 1416 C CA . CYS A 1 180 ? 12.803 -4.676 -6.478 1.00 82.31 180 CYS A CA 1
ATOM 1417 C C . CYS A 1 180 ? 14.047 -4.762 -5.593 1.00 82.31 180 CYS A C 1
ATOM 1419 O O . CYS A 1 180 ? 14.110 -4.163 -4.518 1.00 82.31 180 CYS A O 1
ATOM 1421 N N . HIS A 1 181 ? 15.076 -5.439 -6.095 1.00 75.12 181 HIS A N 1
ATOM 1422 C CA . HIS A 1 181 ? 16.387 -5.477 -5.446 1.00 75.12 181 HIS A CA 1
ATOM 1423 C C . HIS A 1 181 ? 17.260 -4.274 -5.814 1.00 75.12 181 HIS A C 1
ATOM 1425 O O . HIS A 1 181 ? 18.286 -4.038 -5.187 1.00 75.12 181 HIS A O 1
ATOM 1431 N N . TRP A 1 182 ? 16.847 -3.457 -6.788 1.00 79.44 182 TRP A N 1
ATOM 1432 C CA . TRP A 1 182 ? 17.664 -2.389 -7.374 1.00 79.44 182 TRP A CA 1
ATOM 1433 C C . TRP A 1 182 ? 18.252 -1.408 -6.347 1.00 79.44 182 TRP A C 1
ATOM 1435 O O . TRP A 1 182 ? 19.398 -0.993 -6.465 1.00 79.44 182 TRP A O 1
ATOM 1445 N N . SER A 1 183 ? 17.506 -1.069 -5.291 1.00 76.62 183 SER A N 1
ATOM 1446 C CA . SER A 1 183 ? 18.024 -0.153 -4.259 1.00 76.62 183 SER A CA 1
ATOM 1447 C C . SER A 1 183 ? 19.213 -0.737 -3.487 1.00 76.62 183 SER A C 1
ATOM 1449 O O . SER A 1 183 ? 20.134 0.011 -3.174 1.00 76.62 183 SER A O 1
ATOM 1451 N N . VAL A 1 184 ? 19.213 -2.055 -3.248 1.00 67.06 184 VAL A N 1
ATOM 1452 C CA . VAL A 1 184 ? 20.284 -2.763 -2.523 1.00 67.06 184 VAL A CA 1
ATOM 1453 C C . VAL A 1 184 ? 21.578 -2.770 -3.338 1.00 67.06 184 VAL A C 1
ATOM 1455 O O . VAL A 1 184 ? 22.665 -2.732 -2.778 1.00 67.06 184 VAL A O 1
ATOM 1458 N N . HIS A 1 185 ? 21.473 -2.726 -4.669 1.00 66.69 185 HIS A N 1
ATOM 1459 C CA . HIS A 1 185 ? 22.639 -2.644 -5.549 1.00 66.69 185 HIS A CA 1
ATOM 1460 C C . HIS A 1 185 ? 23.349 -1.293 -5.476 1.00 66.69 185 HIS A C 1
ATOM 1462 O O . HIS A 1 185 ? 24.545 -1.206 -5.723 1.00 66.69 185 HIS A O 1
ATOM 1468 N N . LEU A 1 186 ? 22.600 -0.229 -5.172 1.00 65.62 186 LEU A N 1
ATOM 1469 C CA . LEU A 1 186 ? 23.144 1.123 -5.083 1.00 65.62 186 LEU A CA 1
ATOM 1470 C C . LEU A 1 186 ? 23.698 1.458 -3.693 1.00 65.62 186 LEU A C 1
ATOM 1472 O O . LEU A 1 186 ? 24.347 2.489 -3.534 1.00 65.62 186 LEU A O 1
ATOM 1476 N N . GLY A 1 187 ? 23.397 0.655 -2.669 1.00 61.72 187 GLY A N 1
ATOM 1477 C CA . GLY A 1 187 ? 23.818 0.923 -1.297 1.00 61.72 187 GLY A CA 1
ATOM 1478 C C . GLY A 1 187 ? 22.937 0.239 -0.245 1.00 61.72 187 GLY A C 1
ATOM 1479 O O . GLY A 1 187 ? 22.167 -0.662 -0.563 1.00 61.72 187 GLY A O 1
ATOM 1480 N N . PRO A 1 188 ? 22.974 0.685 1.025 1.00 60.56 188 PRO A N 1
ATOM 1481 C CA . PRO A 1 188 ? 22.375 -0.036 2.161 1.00 60.56 188 PRO A CA 1
ATOM 1482 C C . PRO A 1 188 ? 20.833 -0.001 2.206 1.00 60.56 188 PRO A C 1
ATOM 1484 O O . PRO A 1 188 ? 20.210 -0.407 3.185 1.00 60.56 188 PRO A O 1
ATOM 1487 N N . ARG A 1 189 ? 20.191 0.548 1.174 1.00 68.44 189 ARG A N 1
ATOM 1488 C CA . ARG A 1 189 ? 18.754 0.819 1.120 1.00 68.44 189 ARG A CA 1
ATOM 1489 C C . ARG A 1 189 ? 18.018 -0.337 0.447 1.00 68.44 189 ARG A C 1
ATOM 1491 O O . ARG A 1 189 ? 18.328 -0.668 -0.687 1.00 68.44 189 ARG A O 1
ATOM 1498 N N . SER A 1 190 ? 16.980 -0.892 1.077 1.00 78.31 190 SER A N 1
ATOM 1499 C CA . SER A 1 190 ? 16.116 -1.910 0.451 1.00 78.31 190 SER A CA 1
ATOM 1500 C C . SER A 1 190 ? 14.715 -1.368 0.177 1.00 78.31 190 SER A C 1
ATOM 1502 O O . SER A 1 190 ? 14.022 -0.879 1.074 1.00 78.31 190 SER A O 1
ATOM 1504 N N . GLY A 1 191 ? 14.272 -1.496 -1.078 1.00 79.00 191 GLY A N 1
ATOM 1505 C CA . GLY A 1 191 ? 12.902 -1.166 -1.474 1.00 79.00 191 GLY A CA 1
ATOM 1506 C C . GLY A 1 191 ? 11.871 -2.097 -0.835 1.00 79.00 191 GLY A C 1
ATOM 1507 O O . GLY A 1 191 ? 10.801 -1.639 -0.436 1.00 79.00 191 GLY A O 1
ATOM 1508 N N . ASN A 1 192 ? 12.229 -3.368 -0.645 1.00 83.25 192 ASN A N 1
ATOM 1509 C CA . ASN A 1 192 ? 11.361 -4.383 -0.046 1.00 83.25 192 ASN A CA 1
ATOM 1510 C C . ASN A 1 192 ? 11.259 -4.260 1.487 1.00 83.25 192 ASN A C 1
ATOM 1512 O O . ASN A 1 192 ? 10.346 -4.818 2.096 1.00 83.25 192 ASN A O 1
ATOM 1516 N N . ARG A 1 193 ? 12.142 -3.462 2.104 1.00 82.31 193 ARG A N 1
ATOM 1517 C CA . ARG A 1 193 ? 12.092 -3.060 3.522 1.00 82.31 193 ARG A CA 1
ATOM 1518 C C . ARG A 1 193 ? 11.676 -1.600 3.726 1.00 82.31 193 ARG A C 1
ATOM 1520 O O . ARG A 1 193 ? 11.909 -1.009 4.772 1.00 82.31 193 ARG A O 1
ATOM 1527 N N . GLY A 1 194 ? 11.070 -1.002 2.704 1.00 83.88 194 GLY A N 1
ATOM 1528 C CA . GLY A 1 194 ? 10.445 0.311 2.795 1.00 83.88 194 GLY A CA 1
ATOM 1529 C C . GLY A 1 194 ? 11.365 1.519 2.741 1.00 83.88 194 GLY A C 1
ATOM 1530 O O . GLY A 1 194 ? 10.884 2.639 2.912 1.00 83.88 194 GLY A O 1
ATOM 1531 N N . ASN A 1 195 ? 12.645 1.317 2.436 1.00 81.81 195 ASN A N 1
ATOM 1532 C CA . ASN A 1 195 ? 13.637 2.371 2.260 1.00 81.81 195 ASN A CA 1
ATOM 1533 C C . ASN A 1 195 ? 14.108 2.426 0.797 1.00 81.81 195 ASN A C 1
ATOM 1535 O O . ASN A 1 195 ? 15.291 2.319 0.500 1.00 81.81 195 ASN A O 1
ATOM 1539 N N . CYS A 1 196 ? 13.168 2.511 -0.148 1.00 88.25 196 CYS A N 1
ATOM 1540 C CA . CYS A 1 196 ? 13.468 2.507 -1.582 1.00 88.25 196 CYS A CA 1
ATOM 1541 C C . CYS A 1 196 ? 14.319 3.721 -1.989 1.00 88.25 196 CYS A C 1
ATOM 1543 O O . CYS A 1 196 ? 13.941 4.865 -1.742 1.00 88.25 196 CYS A O 1
ATOM 1545 N N . ALA A 1 197 ? 15.414 3.473 -2.711 1.00 83.25 197 ALA A N 1
ATOM 1546 C CA . ALA A 1 197 ? 16.303 4.508 -3.232 1.00 83.25 197 ALA A CA 1
ATOM 1547 C C . ALA A 1 197 ? 15.744 5.279 -4.435 1.00 83.25 197 ALA A C 1
ATOM 1549 O O . ALA A 1 197 ? 16.311 6.292 -4.832 1.00 83.25 197 ALA A O 1
ATOM 1550 N N . GLN A 1 198 ? 14.639 4.782 -4.996 1.00 89.12 198 GLN A N 1
ATOM 1551 C CA . GLN A 1 198 ? 14.013 5.257 -6.231 1.00 89.12 198 GLN A CA 1
ATOM 1552 C C . GLN A 1 198 ? 14.978 5.308 -7.436 1.00 89.12 198 GLN A C 1
ATOM 1554 O O . GLN A 1 198 ? 14.937 6.270 -8.198 1.00 89.12 198 GLN A O 1
ATOM 1559 N N . PRO A 1 199 ? 15.804 4.266 -7.670 1.00 86.31 199 PRO A N 1
ATOM 1560 C CA . PRO A 1 199 ? 16.781 4.268 -8.763 1.00 86.31 199 PRO A CA 1
ATOM 1561 C C . PRO A 1 199 ? 16.126 4.421 -10.138 1.00 86.31 199 PRO A C 1
ATOM 1563 O O . PRO A 1 199 ? 16.587 5.197 -10.961 1.00 86.31 199 PRO A O 1
ATOM 1566 N N . CYS A 1 200 ? 14.964 3.790 -10.331 1.00 90.25 200 CYS A N 1
ATOM 1567 C CA . CYS A 1 200 ? 14.155 3.935 -11.540 1.00 90.25 200 CYS A CA 1
ATOM 1568 C C . CYS A 1 200 ? 13.753 5.386 -11.874 1.00 90.25 200 CYS A C 1
ATOM 1570 O O . CYS A 1 200 ? 13.360 5.650 -13.001 1.00 90.25 200 CYS A O 1
ATOM 1572 N N . ARG A 1 201 ? 13.848 6.332 -10.929 1.00 88.31 201 ARG A N 1
ATOM 1573 C CA . ARG A 1 201 ? 13.465 7.747 -11.094 1.00 88.31 201 ARG A CA 1
ATOM 1574 C C . ARG A 1 201 ? 14.674 8.669 -11.207 1.00 88.31 201 ARG A C 1
ATOM 1576 O O . ARG A 1 201 ? 14.628 9.814 -10.767 1.00 88.31 201 ARG A O 1
ATOM 1583 N N . ARG A 1 202 ? 15.766 8.150 -11.759 1.00 86.44 202 ARG A N 1
ATOM 1584 C CA . ARG A 1 202 ? 16.975 8.906 -12.090 1.00 86.44 202 ARG A CA 1
ATOM 1585 C C . ARG A 1 202 ? 17.082 9.081 -13.600 1.00 86.44 202 ARG A C 1
ATOM 1587 O O . ARG A 1 202 ? 16.349 8.444 -14.362 1.00 86.44 202 ARG A O 1
ATOM 1594 N N . LEU A 1 203 ? 17.986 9.960 -14.015 1.00 85.81 203 LEU A N 1
ATOM 1595 C CA . LEU A 1 203 ? 18.355 10.096 -15.416 1.00 85.81 203 LEU A CA 1
ATOM 1596 C C . LEU A 1 203 ? 19.472 9.103 -15.742 1.00 85.81 203 LEU A C 1
ATOM 1598 O O . LEU A 1 203 ? 20.341 8.838 -14.912 1.00 85.81 203 LEU A O 1
ATOM 1602 N N . TYR A 1 204 ? 19.410 8.557 -16.949 1.00 86.56 204 TYR A N 1
ATOM 1603 C CA . TYR A 1 204 ? 20.340 7.566 -17.459 1.00 86.56 204 TYR A CA 1
ATOM 1604 C C . TYR A 1 204 ? 20.811 7.968 -18.849 1.00 86.56 204 TYR A C 1
ATOM 1606 O O . TYR A 1 204 ? 19.995 8.250 -19.728 1.00 86.56 204 TYR A O 1
ATOM 1614 N N . GLU A 1 205 ? 22.119 7.976 -19.038 1.00 87.88 205 GLU A N 1
ATOM 1615 C CA . GLU A 1 205 ? 22.768 8.043 -20.342 1.00 87.88 205 GLU A CA 1
ATOM 1616 C C . GLU A 1 205 ? 22.772 6.645 -20.963 1.00 87.88 205 GLU A C 1
ATOM 1618 O O . GLU A 1 205 ? 22.884 5.643 -20.257 1.00 87.88 205 GLU A O 1
ATOM 1623 N N . SER A 1 206 ? 22.641 6.555 -22.281 1.00 85.19 206 SER A N 1
ATOM 1624 C CA . SER A 1 206 ? 22.749 5.288 -23.017 1.00 85.19 206 SER A CA 1
ATOM 1625 C C . SER A 1 206 ? 23.628 5.481 -24.249 1.00 85.19 206 SER A C 1
ATOM 1627 O O . SER A 1 206 ? 23.995 6.607 -24.573 1.00 85.19 206 SER A O 1
ATOM 1629 N N . GLU A 1 207 ? 24.023 4.391 -24.905 1.00 79.06 207 GLU A N 1
ATOM 1630 C CA . GLU A 1 207 ? 24.972 4.369 -26.030 1.00 79.06 207 GLU A CA 1
ATOM 1631 C C . GLU A 1 207 ? 24.672 5.449 -27.095 1.00 79.06 207 GLU A C 1
ATOM 1633 O O . GLU A 1 207 ? 23.764 5.317 -27.914 1.00 79.06 207 GLU A O 1
ATOM 1638 N N . GLY A 1 208 ? 25.441 6.546 -27.069 1.00 75.12 208 GLY A N 1
ATOM 1639 C CA . GLY A 1 208 ? 25.293 7.675 -27.996 1.00 75.12 208 GLY A CA 1
ATOM 1640 C C . GLY A 1 208 ? 24.104 8.610 -27.726 1.00 75.12 208 GLY A C 1
ATOM 1641 O O . GLY A 1 208 ? 23.756 9.401 -28.601 1.00 75.12 208 GLY A O 1
ATOM 1642 N N . ARG A 1 209 ? 23.467 8.542 -26.548 1.00 79.69 209 ARG A N 1
ATOM 1643 C CA . ARG A 1 209 ? 22.269 9.322 -26.195 1.00 79.69 209 ARG A CA 1
ATOM 1644 C C . ARG A 1 209 ? 22.433 10.093 -24.880 1.00 79.69 209 ARG A C 1
ATOM 1646 O O . ARG A 1 209 ? 23.013 9.565 -23.930 1.00 79.69 209 ARG A O 1
ATOM 1653 N N . PRO A 1 210 ? 21.880 11.317 -24.794 1.00 81.75 210 PRO A N 1
ATOM 1654 C CA . PRO A 1 210 ? 21.942 12.121 -23.579 1.00 81.75 210 PRO A CA 1
ATOM 1655 C C . PRO A 1 210 ? 21.119 11.508 -22.439 1.00 81.75 210 PRO A C 1
ATOM 1657 O O . PRO A 1 210 ? 20.225 10.688 -22.663 1.00 81.75 210 PRO A O 1
ATOM 1660 N N . ALA A 1 211 ? 21.406 11.959 -21.217 1.00 83.81 211 ALA A N 1
ATOM 1661 C CA . ALA A 1 211 ? 20.709 11.542 -20.010 1.00 83.81 211 ALA A CA 1
ATOM 1662 C C . ALA A 1 211 ? 19.185 11.744 -20.126 1.00 83.81 211 ALA A C 1
ATOM 1664 O O . ALA A 1 211 ? 18.702 12.852 -20.357 1.00 83.81 211 ALA A O 1
ATOM 1665 N N . ALA A 1 212 ? 18.425 10.667 -19.935 1.00 83.19 212 ALA A N 1
ATOM 1666 C CA . ALA A 1 212 ? 16.970 10.640 -20.059 1.00 83.19 212 ALA A CA 1
ATOM 1667 C C . ALA A 1 212 ? 16.338 9.779 -18.947 1.00 83.19 212 ALA A C 1
ATOM 1669 O O . ALA A 1 212 ? 17.017 8.939 -18.355 1.00 83.19 212 ALA A O 1
ATOM 1670 N N . PRO A 1 213 ? 15.036 9.928 -18.646 1.00 86.25 213 PRO A N 1
ATOM 1671 C CA . PRO A 1 213 ? 14.346 9.158 -17.602 1.00 86.25 213 PRO A CA 1
ATOM 1672 C C . PRO A 1 213 ? 14.107 7.679 -17.985 1.00 86.25 213 PRO A C 1
ATOM 1674 O O . PRO A 1 213 ? 12.959 7.241 -18.022 1.00 86.25 213 PRO A O 1
ATOM 1677 N N . ALA A 1 214 ? 15.147 6.908 -18.341 1.00 87.25 214 ALA A N 1
ATOM 1678 C CA . ALA A 1 214 ? 15.089 5.609 -19.047 1.00 87.25 214 ALA A CA 1
ATOM 1679 C C . ALA A 1 214 ? 14.277 4.503 -18.355 1.00 87.25 214 ALA A C 1
ATOM 1681 O O . ALA A 1 214 ? 13.773 3.602 -19.021 1.00 87.25 214 ALA A O 1
ATOM 1682 N N . PHE A 1 215 ? 14.058 4.618 -17.046 1.00 90.12 215 PHE A N 1
ATOM 1683 C CA . PHE A 1 215 ? 13.339 3.610 -16.270 1.00 90.12 215 PHE A CA 1
ATOM 1684 C C . PHE A 1 215 ? 12.171 4.163 -15.458 1.00 90.12 215 PHE A C 1
ATOM 1686 O O . PHE A 1 215 ? 11.581 3.425 -14.671 1.00 90.12 215 PHE A O 1
ATOM 1693 N N . SER A 1 216 ? 11.842 5.448 -15.617 1.00 90.88 216 SER A N 1
ATOM 1694 C CA . SER A 1 216 ? 10.888 6.142 -14.751 1.00 90.88 216 SER A CA 1
ATOM 1695 C C . SER A 1 216 ? 9.465 5.956 -15.271 1.00 90.88 216 SER A C 1
ATOM 1697 O O . SER A 1 216 ? 9.110 6.570 -16.283 1.00 90.88 216 SER A O 1
ATOM 1699 N N . PRO A 1 217 ? 8.626 5.134 -14.614 1.00 91.50 217 PRO A N 1
ATOM 1700 C CA . PRO A 1 217 ? 7.282 4.886 -15.101 1.00 91.50 217 PRO A CA 1
ATOM 1701 C C . PRO A 1 217 ? 6.389 6.113 -14.909 1.00 91.50 217 PRO A C 1
ATOM 1703 O O . PRO A 1 217 ? 6.554 6.898 -13.966 1.00 91.50 217 PRO A O 1
ATOM 1706 N N . LYS A 1 218 ? 5.395 6.224 -15.783 1.00 92.19 218 LYS A N 1
ATOM 1707 C CA . LYS A 1 218 ? 4.213 7.060 -15.601 1.00 92.19 218 LYS A CA 1
ATOM 1708 C C . LYS A 1 218 ? 3.442 6.617 -14.354 1.00 92.19 218 LYS A C 1
ATOM 1710 O O . LYS A 1 218 ? 3.518 5.462 -13.931 1.00 92.19 218 LYS A O 1
ATOM 1715 N N . ASP A 1 219 ? 2.710 7.539 -13.745 1.00 92.50 219 ASP A N 1
ATOM 1716 C CA . ASP A 1 219 ? 1.849 7.229 -12.607 1.00 92.50 219 ASP A CA 1
ATOM 1717 C C . ASP A 1 219 ? 0.528 6.612 -13.082 1.00 92.50 219 ASP A C 1
ATOM 1719 O O . ASP A 1 219 ? 0.023 6.917 -14.163 1.00 92.50 219 ASP A O 1
ATOM 1723 N N . LEU A 1 220 ? -0.019 5.707 -12.274 1.00 94.19 220 LEU A N 1
ATOM 1724 C CA . LEU A 1 220 ? -1.285 5.038 -12.537 1.00 94.19 220 LEU A CA 1
ATOM 1725 C C . LEU A 1 220 ? -2.438 6.015 -12.300 1.00 94.19 220 LEU A C 1
ATOM 1727 O O . LEU A 1 220 ? -2.516 6.642 -11.236 1.00 94.19 220 LEU A O 1
ATOM 1731 N N . ARG A 1 221 ? -3.362 6.105 -13.259 1.00 94.19 221 ARG A N 1
ATOM 1732 C CA . ARG A 1 221 ? -4.611 6.863 -13.123 1.00 94.19 221 ARG A CA 1
ATOM 1733 C C . ARG A 1 221 ? -5.768 6.104 -13.759 1.00 94.19 221 ARG A C 1
ATOM 1735 O O . ARG A 1 221 ? -5.976 6.187 -14.961 1.00 94.19 221 ARG A O 1
ATOM 1742 N N . LEU A 1 222 ? -6.561 5.438 -12.924 1.00 95.75 222 LEU A N 1
ATOM 1743 C CA . LEU A 1 222 ? -7.699 4.616 -13.340 1.00 95.75 222 LEU A CA 1
ATOM 1744 C C . LEU A 1 222 ? -9.056 5.207 -12.948 1.00 95.75 222 LEU A C 1
ATOM 1746 O O . LEU A 1 222 ? -10.042 4.485 -12.872 1.00 95.75 222 LEU A O 1
ATOM 1750 N N . ILE A 1 223 ? -9.148 6.519 -12.715 1.00 96.25 223 ILE A N 1
ATOM 1751 C CA . ILE A 1 223 ? -10.416 7.163 -12.332 1.00 96.25 223 ILE A CA 1
ATOM 1752 C C . ILE A 1 223 ? -11.529 6.946 -13.371 1.00 96.25 223 ILE A C 1
ATOM 1754 O O . ILE A 1 223 ? -12.680 6.740 -12.997 1.00 96.25 223 ILE A O 1
ATOM 1758 N N . ALA A 1 224 ? -11.185 6.889 -14.663 1.00 95.81 224 ALA A N 1
ATOM 1759 C CA . ALA A 1 224 ? -12.128 6.564 -15.735 1.00 95.81 224 ALA A CA 1
ATOM 1760 C C . ALA A 1 224 ? -12.606 5.099 -15.702 1.00 95.81 224 ALA A C 1
ATOM 1762 O O . ALA A 1 224 ? -13.739 4.813 -16.082 1.00 95.81 224 ALA A O 1
ATOM 1763 N N . ARG A 1 225 ? -11.770 4.188 -15.189 1.00 95.88 225 ARG A N 1
ATOM 1764 C CA . ARG A 1 225 ? -12.040 2.746 -15.064 1.00 95.88 225 ARG A CA 1
ATOM 1765 C C . ARG A 1 225 ? -12.575 2.356 -13.677 1.00 95.88 225 ARG A C 1
ATOM 1767 O O . ARG A 1 225 ? -12.978 1.218 -13.470 1.00 95.88 225 ARG A O 1
ATOM 1774 N N . ALA A 1 226 ? -12.625 3.279 -12.713 1.00 95.56 226 ALA A N 1
ATOM 1775 C CA . ALA A 1 226 ? -12.951 2.979 -11.314 1.00 95.56 226 ALA A CA 1
ATOM 1776 C C . ALA A 1 226 ? -14.342 2.339 -11.144 1.00 95.56 226 ALA A C 1
ATOM 1778 O O . ALA A 1 226 ? -14.490 1.344 -10.436 1.00 95.56 226 ALA A O 1
ATOM 1779 N N . ASN A 1 227 ? -15.353 2.870 -11.839 1.00 94.94 227 ASN A N 1
ATOM 1780 C CA . ASN A 1 227 ? -16.709 2.317 -11.809 1.00 94.94 227 ASN A CA 1
ATOM 1781 C C . ASN A 1 227 ? -16.798 0.941 -12.492 1.00 94.94 227 ASN A C 1
ATOM 1783 O O . ASN A 1 227 ? -17.558 0.090 -12.043 1.00 94.94 227 ASN A O 1
ATOM 1787 N N . GLU A 1 228 ? -16.030 0.704 -13.557 1.00 95.19 228 GLU A N 1
ATOM 1788 C CA . GLU A 1 228 ? -15.945 -0.610 -14.207 1.00 95.19 228 GLU A CA 1
ATOM 1789 C C . GLU A 1 228 ? -15.325 -1.645 -13.266 1.00 95.19 228 GLU A C 1
ATOM 1791 O O . GLU A 1 228 ? -15.944 -2.678 -13.022 1.00 95.19 228 GLU A O 1
ATOM 1796 N N . LEU A 1 229 ? -14.171 -1.330 -12.669 1.00 96.12 229 LEU A N 1
ATOM 1797 C CA . LEU A 1 229 ? -13.491 -2.189 -11.696 1.00 96.12 229 LEU A CA 1
ATOM 1798 C C . LEU A 1 229 ? -14.405 -2.528 -10.507 1.00 96.12 229 LEU A C 1
ATOM 1800 O O . LEU A 1 229 ? -14.474 -3.681 -10.084 1.00 96.12 229 LEU A O 1
ATOM 1804 N N . SER A 1 230 ? -15.177 -1.552 -10.017 1.00 95.25 230 SER A N 1
ATOM 1805 C CA . SER A 1 230 ? -16.204 -1.813 -9.003 1.00 95.25 230 SER A CA 1
ATOM 1806 C C . SER A 1 230 ? -17.262 -2.796 -9.514 1.00 95.25 230 SER A C 1
ATOM 1808 O O . SER A 1 230 ? -17.540 -3.793 -8.859 1.00 95.25 230 SER A O 1
ATOM 1810 N N . ARG A 1 231 ? -17.840 -2.577 -10.700 1.00 94.75 231 ARG A N 1
ATOM 1811 C CA . ARG A 1 231 ? -18.921 -3.434 -11.225 1.00 94.75 231 ARG A CA 1
ATOM 1812 C C . ARG A 1 231 ? -18.492 -4.877 -11.493 1.00 94.75 231 ARG A C 1
ATOM 1814 O O . ARG A 1 231 ? -19.313 -5.778 -11.329 1.00 94.75 231 ARG A O 1
ATOM 1821 N N . ILE A 1 232 ? -17.245 -5.116 -11.907 1.00 94.56 232 ILE A N 1
ATOM 1822 C CA . ILE A 1 232 ? -16.759 -6.482 -12.177 1.00 94.56 232 ILE A CA 1
ATOM 1823 C C . ILE A 1 232 ? -16.513 -7.296 -10.898 1.00 94.56 232 ILE A C 1
ATOM 1825 O O . ILE A 1 232 ? -16.394 -8.519 -10.983 1.00 94.56 232 ILE A O 1
ATOM 1829 N N . GLY A 1 233 ? -16.504 -6.647 -9.726 1.00 95.62 233 GLY A N 1
ATOM 1830 C CA . GLY A 1 233 ? -16.400 -7.297 -8.419 1.00 95.62 233 GLY A CA 1
ATOM 1831 C C . GLY A 1 233 ? -15.077 -7.083 -7.682 1.00 95.62 233 GLY A C 1
ATOM 1832 O O . GLY A 1 233 ? -14.796 -7.833 -6.751 1.00 95.62 233 GLY A O 1
ATOM 1833 N N . VAL A 1 234 ? -14.259 -6.090 -8.056 1.00 97.50 234 VAL A N 1
ATOM 1834 C CA . VAL A 1 234 ? -13.086 -5.717 -7.244 1.00 97.50 234 VAL A CA 1
ATOM 1835 C C . VAL A 1 234 ? -13.571 -5.257 -5.867 1.00 97.50 234 VAL A C 1
ATOM 1837 O O . VAL A 1 234 ? -14.397 -4.353 -5.761 1.00 97.50 234 VAL A O 1
ATOM 1840 N N . ALA A 1 235 ? -13.071 -5.869 -4.797 1.00 97.94 235 ALA A N 1
ATOM 1841 C CA . ALA A 1 235 ? -13.510 -5.590 -3.431 1.00 97.94 235 ALA A CA 1
ATOM 1842 C C . ALA A 1 235 ? -13.041 -4.216 -2.936 1.00 97.94 235 ALA A C 1
ATOM 1844 O O . ALA A 1 235 ? -13.795 -3.520 -2.257 1.00 97.94 235 ALA A O 1
ATOM 1845 N N . ALA A 1 236 ? -11.825 -3.804 -3.309 1.00 98.44 236 ALA A N 1
ATOM 1846 C CA . ALA A 1 236 ? -11.258 -2.521 -2.908 1.00 98.44 236 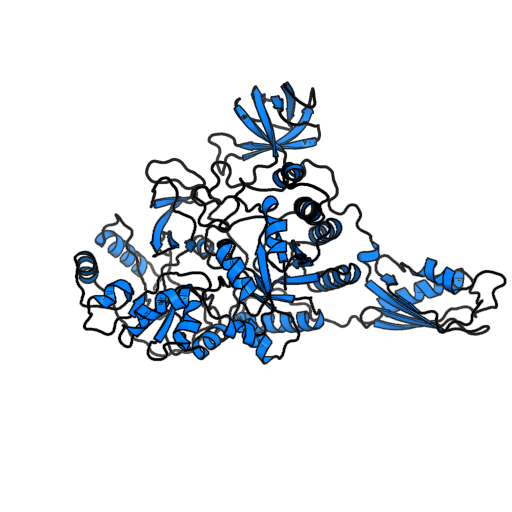ALA A CA 1
ATOM 1847 C C . ALA A 1 236 ? -10.434 -1.850 -4.019 1.00 98.44 236 ALA A C 1
ATOM 1849 O O . ALA A 1 236 ? -9.596 -2.473 -4.679 1.00 98.44 236 ALA A O 1
ATOM 1850 N N . LEU A 1 237 ? -10.651 -0.544 -4.180 1.00 98.62 237 LEU A N 1
ATOM 1851 C CA . LEU A 1 237 ? -9.893 0.347 -5.053 1.00 98.62 237 LEU A CA 1
ATOM 1852 C C . LEU A 1 237 ? -8.863 1.094 -4.206 1.00 98.62 237 LEU A C 1
ATOM 1854 O O . LEU A 1 237 ? -9.190 2.009 -3.446 1.00 98.62 237 LEU A O 1
ATOM 1858 N N . LYS A 1 238 ? -7.600 0.688 -4.321 1.00 98.50 238 LYS A N 1
ATOM 1859 C CA . LYS A 1 238 ? -6.516 1.181 -3.472 1.00 98.50 238 LYS A CA 1
ATOM 1860 C C . LYS A 1 238 ? -5.798 2.377 -4.091 1.00 98.50 238 LYS A C 1
ATOM 1862 O O . LYS A 1 238 ? -5.313 2.320 -5.223 1.00 98.50 238 LYS A O 1
ATOM 1867 N N . ILE A 1 239 ? -5.635 3.444 -3.317 1.00 98.06 239 ILE A N 1
ATOM 1868 C CA . ILE A 1 239 ? -4.799 4.595 -3.676 1.00 98.06 239 ILE A CA 1
ATOM 1869 C C . ILE A 1 239 ? -3.376 4.386 -3.121 1.00 98.06 239 ILE A C 1
ATOM 1871 O O . ILE A 1 239 ? -3.176 4.100 -1.936 1.00 98.06 239 ILE A O 1
ATOM 1875 N N . GLU A 1 240 ? -2.349 4.514 -3.964 1.00 94.12 240 GLU A N 1
ATOM 1876 C CA . GLU A 1 240 ? -0.950 4.599 -3.520 1.00 94.12 240 GLU A CA 1
ATOM 1877 C C . GLU A 1 240 ? -0.628 6.035 -3.099 1.00 94.12 240 GLU A C 1
ATOM 1879 O O . GLU A 1 240 ? -1.040 6.987 -3.760 1.00 94.12 240 GLU A O 1
ATOM 1884 N N . GLY A 1 241 ? 0.118 6.196 -2.003 1.00 91.06 241 GLY A N 1
ATOM 1885 C CA . GLY A 1 241 ? 0.577 7.525 -1.607 1.00 91.06 241 GLY A CA 1
ATOM 1886 C C . GLY A 1 241 ? 0.909 7.720 -0.133 1.00 91.06 241 GLY A C 1
ATOM 1887 O O . GLY A 1 241 ? 0.788 8.834 0.348 1.00 91.06 241 GLY A O 1
ATOM 1888 N N . ARG A 1 242 ? 1.354 6.698 0.613 1.00 92.62 242 ARG A N 1
ATOM 1889 C CA . ARG A 1 242 ? 1.695 6.859 2.049 1.00 92.62 242 ARG A CA 1
ATOM 1890 C C . ARG A 1 242 ? 2.799 7.888 2.342 1.00 92.62 242 ARG A C 1
ATOM 1892 O O . ARG A 1 242 ? 2.928 8.306 3.479 1.00 92.62 242 ARG A O 1
ATOM 1899 N N . LEU A 1 243 ? 3.589 8.283 1.341 1.00 89.62 243 LEU A N 1
ATOM 1900 C CA . LEU A 1 243 ? 4.592 9.357 1.447 1.00 89.62 243 LEU A CA 1
ATOM 1901 C C . LEU A 1 243 ? 4.078 10.714 0.935 1.00 89.62 243 LEU A C 1
ATOM 1903 O O . LEU A 1 243 ? 4.843 11.670 0.837 1.00 89.62 243 LEU A O 1
ATOM 1907 N N . LYS A 1 244 ? 2.813 10.794 0.513 1.00 89.69 244 LYS A N 1
ATOM 1908 C CA . LYS A 1 244 ? 2.189 12.032 0.046 1.00 89.69 244 LYS A CA 1
ATOM 1909 C C . LYS A 1 244 ? 1.633 12.796 1.238 1.00 89.69 244 LYS A C 1
ATOM 1911 O O . LYS A 1 244 ? 1.204 12.200 2.217 1.00 89.69 244 LYS A O 1
ATOM 1916 N N . ASN A 1 245 ? 1.623 14.119 1.119 1.00 89.75 245 ASN A N 1
ATOM 1917 C CA . ASN A 1 245 ? 1.049 14.987 2.138 1.00 89.75 245 ASN A CA 1
ATOM 1918 C C . ASN A 1 245 ? -0.487 14.897 2.171 1.00 89.75 245 ASN A C 1
ATOM 1920 O O . ASN A 1 245 ? -1.131 14.537 1.180 1.00 89.75 245 ASN A O 1
ATOM 1924 N N . ALA A 1 246 ? -1.063 15.322 3.294 1.00 92.62 246 ALA A N 1
ATOM 1925 C CA . ALA A 1 246 ? -2.501 15.307 3.544 1.00 92.62 246 ALA A CA 1
ATOM 1926 C C . ALA A 1 246 ? -3.331 15.994 2.444 1.00 92.62 246 ALA A C 1
ATOM 1928 O O . ALA A 1 246 ? -4.387 15.496 2.065 1.00 92.62 246 ALA A O 1
ATOM 1929 N N . ARG A 1 247 ? -2.836 17.092 1.859 1.00 90.69 247 ARG A N 1
ATOM 1930 C CA . ARG A 1 247 ? -3.529 17.807 0.774 1.00 90.69 247 ARG A CA 1
ATOM 1931 C C . ARG A 1 247 ? -3.647 16.980 -0.499 1.00 90.69 247 ARG A C 1
ATOM 1933 O O . ARG A 1 247 ? -4.709 16.947 -1.114 1.00 90.69 247 ARG A O 1
ATOM 1940 N N . THR A 1 248 ? -2.575 16.290 -0.878 1.00 90.12 248 THR A N 1
ATOM 1941 C CA . THR A 1 248 ? -2.592 15.365 -2.017 1.00 90.12 248 THR A CA 1
ATOM 1942 C C . THR A 1 248 ? -3.572 14.227 -1.747 1.00 90.12 248 THR A C 1
ATOM 1944 O O . THR A 1 248 ? -4.371 13.895 -2.617 1.00 90.12 248 THR A O 1
ATOM 1947 N N . ILE A 1 249 ? -3.563 13.674 -0.528 1.00 94.81 249 ILE A N 1
ATOM 1948 C CA . ILE A 1 249 ? -4.494 12.609 -0.137 1.00 94.81 249 ILE A CA 1
ATOM 1949 C C . ILE A 1 249 ? -5.947 13.079 -0.224 1.00 94.81 249 ILE A C 1
ATOM 1951 O O . ILE A 1 249 ? -6.742 12.414 -0.885 1.00 94.81 249 ILE A O 1
ATOM 1955 N N . ARG A 1 250 ? -6.284 14.242 0.349 1.00 94.62 250 ARG A N 1
ATOM 1956 C CA . ARG A 1 250 ? -7.644 14.801 0.295 1.00 94.62 250 ARG A CA 1
ATOM 1957 C C . ARG A 1 250 ? -8.143 14.927 -1.144 1.00 94.62 250 ARG A C 1
ATOM 1959 O O . ARG A 1 250 ? -9.235 14.457 -1.441 1.00 94.62 250 ARG A O 1
ATOM 1966 N N . ARG A 1 251 ? -7.333 15.516 -2.034 1.00 92.94 251 ARG A N 1
ATOM 1967 C CA . ARG A 1 251 ? -7.685 15.730 -3.451 1.00 92.94 251 ARG A CA 1
ATOM 1968 C C . ARG A 1 251 ? -7.965 14.425 -4.178 1.00 92.94 251 ARG A C 1
ATOM 1970 O O . ARG A 1 251 ? -9.021 14.275 -4.783 1.00 92.94 251 ARG A O 1
ATOM 1977 N N . VAL A 1 252 ? -7.039 13.468 -4.090 1.00 95.44 252 VAL A N 1
ATOM 1978 C CA . VAL A 1 252 ? -7.180 12.188 -4.794 1.00 95.44 252 VAL A CA 1
ATOM 1979 C C . VAL A 1 252 ? -8.388 11.423 -4.260 1.00 95.44 252 VAL A C 1
ATOM 1981 O O . VAL A 1 252 ? -9.212 10.967 -5.047 1.00 95.44 252 VAL A O 1
ATOM 1984 N N . VAL A 1 253 ? -8.542 11.312 -2.938 1.00 97.81 253 VAL A N 1
ATOM 1985 C CA . VAL A 1 253 ? -9.673 10.586 -2.344 1.00 97.81 253 VAL A CA 1
ATOM 1986 C C . VAL A 1 253 ? -11.001 11.246 -2.720 1.00 97.81 253 VAL A C 1
ATOM 1988 O O . VAL A 1 253 ? -11.906 10.543 -3.166 1.00 97.81 253 VAL A O 1
ATOM 1991 N N . ALA A 1 254 ? -11.104 12.576 -2.633 1.00 96.69 254 ALA A N 1
ATOM 1992 C CA . ALA A 1 254 ? -12.324 13.305 -2.979 1.00 96.69 254 ALA A CA 1
ATOM 1993 C C . ALA A 1 254 ? -12.695 13.132 -4.460 1.00 96.69 254 ALA A C 1
ATOM 1995 O O . ALA A 1 254 ? -13.858 12.876 -4.769 1.00 96.69 254 ALA A O 1
ATOM 1996 N N . ALA A 1 255 ? -11.712 13.189 -5.365 1.00 96.88 255 ALA A N 1
ATOM 1997 C CA . ALA A 1 255 ? -11.915 12.967 -6.795 1.00 96.88 255 ALA A CA 1
ATOM 1998 C C . ALA A 1 255 ? -12.481 11.567 -7.088 1.00 96.88 255 ALA A C 1
ATOM 2000 O O . ALA A 1 255 ? -13.503 11.433 -7.764 1.00 96.88 255 ALA A O 1
ATOM 2001 N N . TYR A 1 256 ? -11.866 10.513 -6.538 1.00 97.88 256 TYR A N 1
ATOM 2002 C CA . TYR A 1 256 ? -12.373 9.146 -6.708 1.00 97.88 256 TYR A CA 1
ATOM 2003 C C . TYR A 1 256 ? -13.745 8.959 -6.055 1.00 97.88 256 TYR A C 1
ATOM 2005 O O . TYR A 1 256 ? -14.627 8.345 -6.655 1.00 97.88 256 TYR A O 1
ATOM 2013 N N . ARG A 1 257 ? -13.964 9.512 -4.857 1.00 97.69 257 ARG A N 1
ATOM 2014 C CA . ARG A 1 257 ? -15.253 9.436 -4.158 1.00 97.69 257 ARG A CA 1
ATOM 2015 C C . ARG A 1 257 ? -16.369 10.101 -4.962 1.00 97.69 257 ARG A C 1
ATOM 2017 O O . ARG A 1 257 ? -17.439 9.506 -5.088 1.00 97.69 257 ARG A O 1
ATOM 2024 N N . ALA A 1 258 ? -16.119 11.277 -5.539 1.00 97.44 258 ALA A N 1
ATOM 2025 C CA . ALA A 1 258 ? -17.082 11.996 -6.369 1.00 97.44 258 ALA A CA 1
ATOM 2026 C C . ALA A 1 258 ? -17.489 11.188 -7.612 1.00 97.44 258 ALA A C 1
ATOM 2028 O O . ALA A 1 258 ? -18.681 11.076 -7.900 1.00 97.44 258 ALA A O 1
ATOM 2029 N N . VAL A 1 259 ? -16.525 10.555 -8.289 1.00 97.06 259 VAL A N 1
ATOM 2030 C CA . VAL A 1 259 ? -16.785 9.698 -9.460 1.00 97.06 259 VAL A CA 1
ATOM 2031 C C . VAL A 1 259 ? -17.523 8.412 -9.087 1.00 97.06 259 VAL A C 1
ATOM 2033 O O . VAL A 1 259 ? -18.468 8.022 -9.774 1.00 97.06 259 VAL A O 1
ATOM 2036 N N . LEU A 1 260 ? -17.137 7.764 -7.987 1.00 96.06 260 LEU A N 1
ATOM 2037 C CA . LEU A 1 260 ? -17.794 6.546 -7.502 1.00 96.06 260 LEU A CA 1
ATOM 2038 C C . LEU A 1 260 ? -19.215 6.820 -6.974 1.00 96.06 260 LEU A C 1
ATOM 2040 O O . LEU A 1 260 ? -20.061 5.937 -7.003 1.00 96.06 260 LEU A O 1
ATOM 2044 N N . ASP A 1 261 ? -19.483 8.024 -6.451 1.00 95.75 261 ASP A N 1
ATOM 2045 C CA . ASP A 1 261 ? -20.833 8.457 -6.037 1.00 95.75 261 ASP A CA 1
ATOM 2046 C C . ASP A 1 261 ? -21.696 8.945 -7.216 1.00 95.75 261 ASP A C 1
ATOM 2048 O O . ASP A 1 261 ? -22.856 9.293 -7.006 1.00 95.75 261 ASP A O 1
ATOM 2052 N N . GLY A 1 262 ? -21.149 9.039 -8.435 1.00 94.81 262 GLY A N 1
ATOM 2053 C CA . GLY A 1 262 ? -21.851 9.620 -9.585 1.00 94.81 262 GLY A CA 1
ATOM 2054 C C . GLY A 1 262 ? -22.107 11.130 -9.470 1.00 94.81 262 GLY A C 1
ATOM 2055 O O . GLY A 1 262 ? -22.971 11.654 -10.166 1.00 94.81 262 GLY A O 1
ATOM 2056 N N . LYS A 1 263 ? -21.376 11.831 -8.593 1.00 96.62 263 LYS A N 1
ATOM 2057 C CA . LYS A 1 263 ? -21.482 13.289 -8.380 1.00 96.62 263 LYS A CA 1
ATOM 2058 C C . LYS A 1 263 ? -20.625 14.101 -9.350 1.00 96.62 263 LYS A C 1
ATOM 2060 O O . LYS A 1 263 ? -20.864 15.291 -9.505 1.00 96.62 263 LYS A O 1
ATOM 2065 N N . ALA A 1 264 ? -19.619 13.469 -9.946 1.00 96.31 264 ALA A N 1
ATOM 2066 C CA . ALA A 1 264 ? -18.748 14.062 -10.949 1.00 96.31 264 ALA A CA 1
ATOM 2067 C C . ALA A 1 264 ? -18.336 13.006 -11.976 1.00 96.31 264 ALA A C 1
ATOM 2069 O O . ALA A 1 264 ? -18.307 11.804 -11.702 1.00 96.31 264 ALA A O 1
ATOM 2070 N N . THR A 1 265 ? -17.974 13.465 -13.159 1.00 96.25 265 THR A N 1
ATOM 2071 C CA . THR A 1 265 ? -17.345 12.665 -14.200 1.00 96.25 265 THR A CA 1
ATOM 2072 C C . THR A 1 265 ? -15.827 12.600 -13.984 1.00 96.25 265 THR A C 1
ATOM 2074 O O . THR A 1 265 ? -15.231 13.510 -13.401 1.00 96.25 265 THR A O 1
ATOM 2077 N N . PRO A 1 266 ? -15.150 11.555 -14.494 1.00 94.00 266 PRO A N 1
ATOM 2078 C CA . PRO A 1 266 ? -13.688 11.483 -14.485 1.00 94.00 266 PRO A CA 1
ATOM 2079 C C . PRO A 1 266 ? -13.004 12.718 -15.090 1.00 94.00 266 PRO A C 1
ATOM 2081 O O . PRO A 1 266 ? -11.946 13.125 -14.616 1.00 94.00 266 PRO A O 1
ATOM 2084 N N . GLN A 1 267 ? -13.613 13.317 -16.119 1.00 92.44 267 GLN A N 1
ATOM 2085 C CA . GLN A 1 267 ? -13.060 14.470 -16.825 1.00 92.44 267 GLN A CA 1
ATOM 2086 C C . GLN A 1 267 ? -13.108 15.748 -15.979 1.00 92.44 267 GLN A C 1
ATOM 2088 O O . GLN A 1 267 ? -12.148 16.514 -15.993 1.00 92.44 267 GLN A O 1
ATOM 2093 N N . GLU A 1 268 ? -14.180 15.959 -15.212 1.00 92.19 268 GLU A N 1
ATOM 2094 C CA . GLU A 1 268 ? -14.301 17.107 -14.299 1.00 92.19 268 GLU A CA 1
ATOM 2095 C C . GLU A 1 268 ? -13.251 17.065 -13.183 1.00 92.19 268 GLU A C 1
ATOM 2097 O O . GLU A 1 268 ? -12.805 18.107 -12.714 1.00 92.19 268 GLU A O 1
ATOM 2102 N N . MET A 1 269 ? -12.813 15.867 -12.783 1.00 93.31 269 MET A N 1
ATOM 2103 C CA . MET A 1 269 ? -11.814 15.672 -11.726 1.00 93.31 269 MET A CA 1
ATOM 2104 C C . MET A 1 269 ? -10.367 15.607 -12.240 1.00 93.31 269 MET A C 1
ATOM 2106 O O . MET A 1 269 ? -9.443 15.447 -11.441 1.00 93.31 269 MET A O 1
ATOM 2110 N N . ALA A 1 270 ? -10.136 15.713 -13.553 1.00 85.31 270 ALA A N 1
ATOM 2111 C CA . ALA A 1 270 ? -8.799 15.575 -14.134 1.00 85.31 270 ALA A CA 1
ATOM 2112 C C . ALA A 1 270 ? -7.815 16.620 -13.581 1.00 85.31 270 ALA A C 1
ATOM 2114 O O . ALA A 1 270 ? -6.705 16.267 -13.188 1.00 85.31 270 ALA A O 1
ATOM 2115 N N . ASP A 1 271 ? -8.253 17.875 -13.469 1.00 83.31 271 ASP A N 1
ATOM 2116 C CA . ASP A 1 271 ? -7.430 18.979 -12.964 1.00 83.31 271 ASP A CA 1
ATOM 2117 C C . ASP A 1 271 ? -7.036 18.792 -11.492 1.00 83.31 271 ASP A C 1
ATOM 2119 O O . ASP A 1 271 ? -5.898 19.066 -11.108 1.00 83.31 271 ASP A O 1
ATOM 2123 N N . GLU A 1 272 ? -7.956 18.276 -10.671 1.00 83.19 272 GLU A N 1
ATOM 2124 C CA . GLU A 1 272 ? -7.696 17.962 -9.263 1.00 83.19 272 GLU A CA 1
ATOM 2125 C C . GLU A 1 272 ? -6.608 16.897 -9.110 1.00 83.19 272 GLU A C 1
ATOM 2127 O O . GLU A 1 272 ? -5.746 16.993 -8.231 1.00 83.19 272 GLU A O 1
ATOM 2132 N N . LEU A 1 273 ? -6.614 15.900 -9.998 1.00 86.75 273 LEU A N 1
ATOM 2133 C CA . LEU A 1 273 ? -5.587 14.866 -10.034 1.00 86.75 273 LEU A CA 1
ATOM 2134 C C . LEU A 1 273 ? -4.264 15.388 -10.600 1.00 86.75 273 LEU A C 1
ATOM 2136 O O . LEU A 1 273 ? -3.214 15.037 -10.075 1.00 86.75 273 LEU A O 1
ATOM 2140 N N . ASP A 1 274 ? -4.279 16.247 -11.615 1.00 82.25 274 ASP A N 1
ATOM 2141 C CA . ASP A 1 274 ? -3.060 16.844 -12.181 1.00 82.25 274 ASP A CA 1
ATOM 2142 C C . ASP A 1 274 ? -2.362 17.786 -11.179 1.00 82.25 274 ASP A C 1
ATOM 2144 O O . ASP A 1 274 ? -1.131 17.872 -11.142 1.00 82.25 274 ASP A O 1
ATOM 2148 N N . LEU A 1 275 ? -3.125 18.441 -10.295 1.00 78.94 275 LEU A N 1
ATOM 2149 C CA . LEU A 1 275 ? -2.582 19.153 -9.132 1.00 78.94 275 LEU A CA 1
ATOM 2150 C C . LEU A 1 275 ? -2.006 18.195 -8.078 1.00 78.94 275 LEU A C 1
ATOM 2152 O O . LEU A 1 275 ? -1.079 18.565 -7.348 1.00 78.94 275 LEU A O 1
ATOM 2156 N N . ALA A 1 276 ? -2.518 16.966 -7.990 1.00 73.62 276 ALA A N 1
ATOM 2157 C CA . ALA A 1 276 ? -2.080 15.949 -7.044 1.00 73.62 276 ALA A CA 1
ATOM 2158 C C . ALA A 1 276 ? -0.738 15.316 -7.461 1.00 73.62 276 ALA A C 1
ATOM 2160 O O . ALA A 1 276 ? -0.683 14.243 -8.043 1.00 73.62 276 ALA A O 1
ATOM 2161 N N . PHE A 1 277 ? 0.362 15.992 -7.110 1.00 70.25 277 PHE A N 1
ATOM 2162 C CA . PHE A 1 277 ? 1.766 15.542 -7.118 1.00 70.25 277 PHE A CA 1
ATOM 2163 C C . PHE A 1 277 ? 2.046 14.218 -7.872 1.00 70.25 277 PHE A C 1
ATOM 2165 O O . PHE A 1 277 ? 2.342 13.183 -7.256 1.00 70.25 277 PHE A O 1
ATOM 2172 N N . SER A 1 278 ? 2.043 14.267 -9.208 1.00 73.81 278 SER A N 1
ATOM 2173 C CA . SER A 1 278 ? 2.184 13.117 -10.116 1.00 73.81 278 SER A CA 1
ATOM 2174 C C . SER A 1 278 ? 3.160 13.365 -11.269 1.00 73.81 278 SER A C 1
ATOM 2176 O O . SER A 1 278 ? 3.507 14.510 -11.557 1.00 73.81 278 SER A O 1
ATOM 2178 N N . ARG A 1 279 ? 3.651 12.283 -11.881 1.00 84.12 279 ARG A N 1
ATOM 2179 C CA . ARG A 1 279 ? 4.287 12.300 -13.216 1.00 84.12 279 ARG A CA 1
ATOM 2180 C C . ARG A 1 279 ? 3.207 12.299 -14.308 1.00 84.12 279 ARG A C 1
ATOM 2182 O O . ARG A 1 279 ? 2.020 12.391 -14.015 1.00 84.12 279 ARG A O 1
ATOM 2189 N N . GLU A 1 280 ? 3.618 12.146 -15.563 1.00 86.50 280 GLU A N 1
ATOM 2190 C CA . GLU A 1 280 ? 2.708 11.760 -16.647 1.00 86.50 280 GLU A CA 1
ATOM 2191 C C . GLU A 1 280 ? 1.885 10.513 -16.276 1.00 86.50 280 GLU A C 1
ATOM 2193 O O . GLU A 1 280 ? 2.354 9.656 -15.525 1.00 86.50 280 GLU A O 1
ATOM 2198 N N . TRP A 1 281 ? 0.671 10.402 -16.818 1.00 90.00 281 TRP A N 1
ATOM 2199 C CA . TRP A 1 281 ? -0.294 9.361 -16.456 1.00 90.00 281 TRP A CA 1
ATOM 2200 C C . TRP A 1 281 ? -0.336 8.191 -17.439 1.00 90.00 281 TRP A C 1
ATOM 2202 O O . TRP A 1 281 ? -0.136 8.366 -18.641 1.00 90.00 281 TRP A O 1
ATOM 2212 N N . CYS A 1 282 ? -0.677 7.006 -16.935 1.00 91.94 282 CYS A N 1
ATOM 2213 C CA . CYS A 1 282 ? -1.016 5.827 -17.730 1.00 91.94 282 CYS A CA 1
ATOM 2214 C C . CYS A 1 282 ? -2.096 4.972 -17.041 1.00 91.94 282 CYS A C 1
ATOM 2216 O O . CYS A 1 282 ? -2.358 5.127 -15.846 1.00 91.94 282 CYS A O 1
ATOM 2218 N N . GLU A 1 283 ? -2.687 4.039 -17.791 1.00 92.94 283 GLU A N 1
ATOM 2219 C CA . GLU A 1 283 ? -3.615 3.023 -17.262 1.00 92.94 283 GLU A CA 1
ATOM 2220 C C . GLU A 1 283 ? -2.903 1.723 -16.831 1.00 92.94 283 GLU A C 1
ATOM 2222 O O . GLU A 1 283 ? -3.539 0.721 -16.508 1.00 92.94 283 GLU A O 1
ATOM 2227 N N . GLY A 1 284 ? -1.566 1.731 -16.788 1.00 91.81 284 GLY A N 1
ATOM 2228 C CA . GLY A 1 284 ? -0.778 0.569 -16.390 1.00 91.81 284 GLY A CA 1
ATOM 2229 C C . GLY A 1 284 ? -0.942 -0.598 -17.365 1.00 91.81 284 GLY A C 1
ATOM 2230 O O . GLY A 1 284 ? -0.761 -0.422 -18.566 1.00 91.81 284 GLY A O 1
ATOM 2231 N N . PHE A 1 285 ? -1.242 -1.783 -16.828 1.00 93.50 285 PHE A N 1
ATOM 2232 C CA . PHE A 1 285 ? -1.307 -3.046 -17.573 1.00 93.50 285 PHE A CA 1
ATOM 2233 C C . PHE A 1 285 ? -2.735 -3.560 -17.805 1.00 93.50 285 PHE A C 1
ATOM 2235 O O . PHE A 1 285 ? -2.884 -4.693 -18.258 1.00 93.50 285 PHE A O 1
ATOM 2242 N N . LEU A 1 286 ? -3.779 -2.775 -17.488 1.00 93.06 286 LEU A N 1
ATOM 2243 C CA . LEU A 1 286 ? -5.169 -3.255 -17.571 1.00 93.06 286 LEU A CA 1
ATOM 2244 C C . LEU A 1 286 ? -5.501 -3.842 -18.948 1.00 93.06 286 LEU A C 1
ATOM 2246 O O . LEU A 1 286 ? -6.040 -4.942 -19.018 1.00 93.06 286 LEU A O 1
ATOM 2250 N N . ASP A 1 287 ? -5.096 -3.158 -20.018 1.00 92.88 287 ASP A N 1
ATOM 2251 C CA . ASP A 1 287 ? -5.324 -3.590 -21.402 1.00 92.88 287 ASP A CA 1
ATOM 2252 C C . ASP A 1 287 ? -4.080 -4.286 -22.007 1.00 92.88 287 ASP A C 1
ATOM 2254 O O . ASP A 1 287 ? -3.857 -4.278 -23.219 1.00 92.88 287 ASP A O 1
ATOM 2258 N N . GLY A 1 288 ? -3.239 -4.876 -21.151 1.00 89.12 288 GLY A N 1
ATOM 2259 C CA . GLY A 1 288 ? -1.970 -5.513 -21.506 1.00 89.12 288 GLY A CA 1
ATOM 2260 C C . GLY A 1 288 ? -0.749 -4.591 -21.361 1.00 89.12 288 GLY A C 1
ATOM 2261 O O . GLY A 1 288 ? -0.864 -3.466 -20.871 1.00 89.12 288 GLY A O 1
ATOM 2262 N N . PRO A 1 289 ? 0.456 -5.054 -21.753 1.00 87.31 289 PRO A N 1
ATOM 2263 C CA . PRO A 1 289 ? 1.688 -4.287 -21.600 1.00 87.31 289 PRO A CA 1
ATOM 2264 C C . PRO A 1 289 ? 1.630 -2.929 -22.327 1.00 87.31 289 PRO A C 1
ATOM 2266 O O . PRO A 1 289 ? 1.482 -2.889 -23.553 1.00 87.31 289 PRO A O 1
ATOM 2269 N N . PRO A 1 290 ? 1.783 -1.802 -21.610 1.00 87.81 290 PRO A N 1
ATOM 2270 C CA . PRO A 1 290 ? 1.680 -0.478 -22.211 1.00 87.81 290 PRO A CA 1
ATOM 2271 C C . PRO A 1 290 ? 2.864 -0.195 -23.139 1.00 87.81 290 PRO A C 1
ATOM 2273 O O . PRO A 1 290 ? 4.018 -0.282 -22.721 1.00 87.81 290 PRO A O 1
ATOM 2276 N N . LYS A 1 291 ? 2.589 0.238 -24.379 1.00 83.38 291 LYS A N 1
ATOM 2277 C CA . LYS A 1 291 ? 3.635 0.716 -25.306 1.00 83.38 291 LYS A CA 1
ATOM 2278 C C . LYS A 1 291 ? 4.339 1.960 -24.750 1.00 83.38 291 LYS A C 1
ATOM 2280 O O . LYS A 1 291 ? 5.556 1.991 -24.651 1.00 83.38 291 LYS A O 1
ATOM 2285 N N . SER A 1 292 ? 3.557 2.944 -24.291 1.00 87.88 292 SER A N 1
ATOM 2286 C CA . SER A 1 292 ? 4.060 4.196 -23.709 1.00 87.88 292 SER A CA 1
ATOM 2287 C C . SER A 1 292 ? 3.888 4.218 -22.191 1.00 87.88 292 SER A C 1
ATOM 2289 O O . SER A 1 292 ? 2.888 4.706 -21.663 1.00 87.88 292 SER A O 1
ATOM 2291 N N . TRP A 1 293 ? 4.882 3.698 -21.480 1.00 89.38 293 TRP A N 1
ATOM 2292 C CA . TRP A 1 293 ? 4.825 3.522 -20.026 1.00 89.38 293 TRP A CA 1
ATOM 2293 C C . TRP A 1 293 ? 5.749 4.448 -19.240 1.00 89.38 293 TRP A C 1
ATOM 2295 O O . TRP A 1 293 ? 5.597 4.594 -18.030 1.00 89.38 293 TRP A O 1
ATOM 2305 N N . ARG A 1 294 ? 6.715 5.061 -19.918 1.00 89.38 294 ARG A N 1
ATOM 2306 C CA . ARG A 1 294 ? 7.800 5.834 -19.319 1.00 89.38 294 ARG A CA 1
ATOM 2307 C C . ARG A 1 294 ? 7.531 7.328 -19.434 1.00 89.38 294 ARG A C 1
ATOM 2309 O O . ARG A 1 294 ? 7.001 7.765 -20.454 1.00 89.38 294 ARG A O 1
ATOM 2316 N N . THR A 1 295 ? 7.898 8.098 -18.412 1.00 85.25 295 THR A N 1
ATOM 2317 C CA . THR A 1 295 ? 7.826 9.563 -18.497 1.00 85.25 295 THR A CA 1
ATOM 2318 C C . THR A 1 295 ? 8.797 10.066 -19.566 1.00 85.25 295 THR A C 1
ATOM 2320 O O . THR A 1 295 ? 9.931 9.592 -19.629 1.00 85.25 295 THR A O 1
ATOM 2323 N N . GLN A 1 296 ? 8.363 10.994 -20.415 1.00 75.94 296 GLN A N 1
ATOM 2324 C CA . GLN A 1 296 ? 9.231 11.650 -21.405 1.00 75.94 296 GLN A CA 1
ATOM 2325 C C . GLN A 1 296 ? 9.808 12.972 -20.882 1.00 75.94 296 GLN A C 1
ATOM 2327 O O . GLN A 1 296 ? 10.816 13.455 -21.391 1.00 75.94 296 GLN A O 1
ATOM 2332 N N . GLY A 1 297 ? 9.172 13.548 -19.860 1.00 68.62 297 GLY A N 1
ATOM 2333 C CA . GLY A 1 297 ? 9.593 14.789 -19.221 1.00 68.62 297 GLY A CA 1
ATOM 2334 C C . GLY A 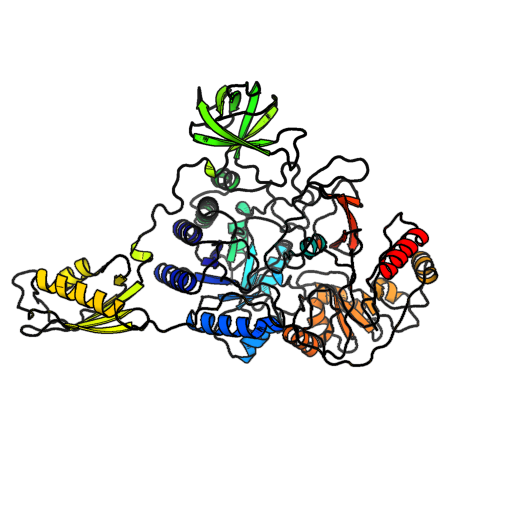1 297 ? 10.359 14.542 -17.923 1.00 68.62 297 GLY A C 1
ATOM 2335 O O . GLY A 1 297 ? 11.403 13.898 -17.897 1.00 68.62 297 GLY A O 1
ATOM 2336 N N . SER A 1 298 ? 9.819 15.075 -16.830 1.00 71.00 298 SER A N 1
ATOM 2337 C CA . SER A 1 298 ? 10.432 15.022 -15.500 1.00 71.00 298 SER A CA 1
ATOM 2338 C C . SER A 1 298 ? 10.353 13.621 -14.880 1.00 71.00 298 SER A C 1
ATOM 2340 O O . SER A 1 298 ? 9.336 12.925 -15.001 1.00 71.00 298 SER A O 1
ATOM 2342 N N . VAL A 1 299 ? 11.404 13.225 -14.153 1.00 70.62 299 VAL A N 1
ATOM 2343 C CA . VAL A 1 299 ? 11.359 12.087 -13.207 1.00 70.62 299 VAL A CA 1
ATOM 2344 C C . VAL A 1 299 ? 10.610 12.452 -11.918 1.00 70.62 299 VAL A C 1
ATOM 2346 O O . VAL A 1 299 ? 10.074 11.587 -11.207 1.00 70.62 299 VAL A O 1
ATOM 2349 N N . GLY A 1 300 ? 10.554 13.750 -11.626 1.00 70.38 300 GLY A N 1
ATOM 2350 C CA . GLY A 1 300 ? 9.768 14.353 -10.568 1.00 70.38 300 GLY A CA 1
ATOM 2351 C C . GLY A 1 300 ? 8.318 14.618 -10.967 1.00 70.38 300 GLY A C 1
ATOM 2352 O O . GLY A 1 300 ? 7.819 14.222 -12.014 1.00 70.38 300 GLY A O 1
ATOM 2353 N N . HIS A 1 301 ? 7.606 15.279 -10.063 1.00 73.06 301 HIS A N 1
ATOM 2354 C CA . HIS A 1 301 ? 6.209 15.647 -10.278 1.00 73.06 301 HIS A CA 1
ATOM 2355 C C . HIS A 1 301 ? 6.080 16.718 -11.365 1.00 73.06 301 HIS A C 1
ATOM 2357 O O . HIS A 1 301 ? 6.983 17.521 -11.503 1.00 73.06 301 HIS A O 1
ATOM 2363 N N . LEU A 1 302 ? 4.994 16.808 -12.111 1.00 66.62 302 LEU A N 1
ATOM 2364 C CA . LEU A 1 302 ? 4.814 17.909 -13.063 1.00 66.62 302 LEU A CA 1
ATOM 2365 C C . LEU A 1 302 ? 3.941 18.991 -12.433 1.00 66.62 302 LEU A C 1
ATOM 2367 O O . LEU A 1 302 ? 4.392 20.122 -12.284 1.00 66.62 302 LEU A O 1
ATOM 2371 N N . GLY A 1 303 ? 2.784 18.607 -11.893 1.00 77.94 303 GLY A N 1
ATOM 2372 C CA . GLY A 1 303 ? 1.753 19.548 -11.460 1.00 77.94 303 GLY A CA 1
ATOM 2373 C C . GLY A 1 303 ? 0.825 19.907 -12.621 1.00 77.94 303 GLY A C 1
ATOM 2374 O O . GLY A 1 303 ? 0.935 19.353 -13.716 1.00 77.94 303 GLY A O 1
ATOM 2375 N N . LEU A 1 304 ? -0.085 20.851 -12.403 1.00 84.56 304 LEU A N 1
ATOM 2376 C CA . LEU A 1 304 ? -1.080 21.236 -13.402 1.00 84.56 304 LEU A CA 1
ATOM 2377 C C . LEU A 1 304 ? -0.475 22.209 -14.410 1.00 84.56 304 LEU A C 1
ATOM 2379 O O . LEU A 1 304 ? -0.066 23.298 -14.020 1.00 84.56 304 LEU A O 1
ATOM 2383 N N . ARG A 1 305 ? -0.457 21.876 -15.705 1.00 88.00 305 ARG A N 1
ATOM 2384 C CA . ARG A 1 305 ? 0.034 22.802 -16.741 1.00 88.00 305 ARG A CA 1
ATOM 2385 C C . ARG A 1 305 ? -0.828 24.065 -16.773 1.00 88.00 305 ARG A C 1
ATOM 2387 O O . ARG A 1 305 ? -2.018 23.981 -17.076 1.00 88.00 305 ARG A O 1
ATOM 2394 N N . VAL A 1 306 ? -0.226 25.222 -16.499 1.00 90.81 306 VAL A N 1
ATOM 2395 C CA . VAL A 1 306 ? -0.929 26.516 -16.423 1.00 90.81 306 VAL A CA 1
ATOM 2396 C C . VAL A 1 306 ? -0.629 27.455 -17.586 1.00 90.81 306 VAL A C 1
ATOM 2398 O O . VAL A 1 306 ? -1.450 28.321 -17.878 1.00 90.81 306 VAL A O 1
ATOM 2401 N N . GLY A 1 307 ? 0.494 27.280 -18.282 1.00 92.31 307 GLY A N 1
ATOM 2402 C CA . GLY A 1 307 ? 0.859 28.146 -19.401 1.00 92.31 307 GLY A CA 1
ATOM 2403 C C . GLY A 1 307 ? 2.285 27.944 -19.894 1.00 92.31 307 GLY A C 1
ATOM 2404 O O . GLY A 1 307 ? 2.964 26.996 -19.493 1.00 92.31 307 GLY A O 1
ATOM 2405 N N . GLU A 1 308 ? 2.725 28.848 -20.759 1.00 95.50 308 GLU A N 1
ATOM 2406 C CA . GLU A 1 308 ? 4.056 28.851 -21.370 1.00 95.50 308 GLU A CA 1
ATOM 2407 C C . GLU A 1 308 ? 4.694 30.241 -21.288 1.00 95.50 308 GLU A C 1
ATOM 2409 O O . GLU A 1 308 ? 4.014 31.256 -21.418 1.00 95.50 308 GLU A O 1
ATOM 2414 N N . VAL A 1 309 ? 6.002 30.294 -21.047 1.00 96.19 309 VAL A N 1
ATOM 2415 C CA . VAL A 1 309 ? 6.768 31.542 -20.952 1.00 96.19 309 VAL A CA 1
ATOM 2416 C C . VAL A 1 309 ? 6.965 32.130 -22.348 1.00 96.19 309 VAL A C 1
ATOM 2418 O O . VAL A 1 309 ? 7.653 31.542 -23.180 1.00 96.19 309 VAL A O 1
ATOM 2421 N N . LEU A 1 310 ? 6.407 33.313 -22.589 1.00 96.38 310 LEU A N 1
ATOM 2422 C CA . LEU A 1 310 ? 6.622 34.085 -23.814 1.00 96.38 310 LEU A CA 1
ATOM 2423 C C . LEU A 1 310 ? 7.905 34.915 -23.724 1.00 96.38 310 LEU A C 1
ATOM 2425 O O . LEU A 1 310 ? 8.706 34.907 -24.656 1.00 96.38 310 LEU A O 1
ATOM 2429 N N . GLU A 1 311 ? 8.129 35.571 -22.583 1.00 96.81 311 GLU A N 1
ATOM 2430 C CA . GLU A 1 311 ? 9.352 36.327 -22.294 1.00 96.81 311 GLU A CA 1
ATOM 2431 C C . GLU A 1 311 ? 9.963 35.849 -20.973 1.00 96.81 311 GLU A C 1
ATOM 2433 O O . GLU A 1 311 ? 9.236 35.747 -19.979 1.00 96.81 311 GLU A O 1
ATOM 2438 N N . PRO A 1 312 ? 11.275 35.542 -20.939 1.00 95.00 312 PRO A N 1
ATOM 2439 C CA . PRO A 1 312 ? 11.931 34.991 -19.760 1.00 95.00 312 PRO A CA 1
ATOM 2440 C C . PRO A 1 312 ? 11.939 35.957 -18.579 1.00 95.00 312 PRO A C 1
ATOM 2442 O O . PRO A 1 312 ? 11.811 37.173 -18.730 1.00 95.00 312 PRO A O 1
ATOM 2445 N N . ALA A 1 313 ? 12.144 35.405 -17.386 1.00 94.25 313 ALA A N 1
ATOM 2446 C CA . ALA A 1 313 ? 12.222 36.207 -16.182 1.00 94.25 313 ALA A CA 1
ATOM 2447 C C . ALA A 1 313 ? 13.492 37.068 -16.166 1.00 94.25 313 ALA A C 1
ATOM 2449 O O . ALA A 1 313 ? 14.607 36.561 -16.274 1.00 94.25 313 ALA A O 1
ATOM 2450 N N . ASN A 1 314 ? 13.333 38.376 -15.967 1.00 92.81 314 ASN A N 1
ATOM 2451 C CA . ASN A 1 314 ? 14.464 39.277 -15.742 1.00 92.81 314 ASN A CA 1
ATOM 2452 C C . ASN A 1 314 ? 15.031 39.156 -14.311 1.00 92.81 314 ASN A C 1
ATOM 2454 O O . ASN A 1 314 ? 14.523 38.404 -13.480 1.00 92.81 314 ASN A O 1
ATOM 2458 N N . ALA A 1 315 ? 16.062 39.946 -13.987 1.00 87.44 315 ALA A N 1
ATOM 2459 C CA . ALA A 1 315 ? 16.707 39.942 -12.666 1.00 87.44 315 ALA A CA 1
ATOM 2460 C C . ALA A 1 315 ? 15.752 40.243 -11.488 1.00 87.44 315 ALA A C 1
ATOM 2462 O O . ALA A 1 315 ? 16.032 39.864 -10.354 1.00 87.44 315 ALA A O 1
ATOM 2463 N N . ALA A 1 316 ? 14.616 40.900 -11.747 1.00 87.38 316 ALA A N 1
ATOM 2464 C CA . ALA A 1 316 ? 13.573 41.174 -10.758 1.00 87.38 316 ALA A CA 1
ATOM 2465 C C . ALA A 1 316 ? 12.464 40.099 -10.726 1.00 87.38 316 ALA A C 1
ATOM 2467 O O . ALA A 1 316 ? 11.442 40.297 -10.065 1.00 87.38 316 ALA A O 1
ATOM 2468 N N . GLY A 1 317 ? 12.628 39.000 -11.469 1.00 89.62 317 GLY A N 1
ATOM 2469 C CA . GLY A 1 317 ? 11.680 37.890 -11.553 1.00 89.62 317 GLY A CA 1
ATOM 2470 C C . GLY A 1 317 ? 10.442 38.169 -12.409 1.00 89.62 317 GLY A C 1
ATOM 2471 O O . GLY A 1 317 ? 9.477 37.413 -12.306 1.00 89.62 317 GLY A O 1
ATOM 2472 N N . ARG A 1 318 ? 10.422 39.252 -13.206 1.00 94.62 318 ARG A N 1
ATOM 2473 C CA . ARG A 1 318 ? 9.292 39.605 -14.088 1.00 94.62 318 ARG A CA 1
ATOM 2474 C C . ARG A 1 318 ? 9.392 38.898 -15.434 1.00 94.62 318 ARG A C 1
ATOM 2476 O O . ARG A 1 318 ? 10.456 38.950 -16.040 1.00 94.62 318 ARG A O 1
ATOM 2483 N N . MET A 1 319 ? 8.288 38.305 -15.878 1.00 96.31 319 MET A N 1
ATOM 2484 C CA . MET A 1 319 ? 8.157 37.518 -17.110 1.00 96.31 319 MET A CA 1
ATOM 2485 C C . MET A 1 319 ? 6.787 37.741 -17.766 1.00 96.31 319 MET A C 1
ATOM 2487 O O . MET A 1 319 ? 5.847 38.191 -17.102 1.00 96.31 319 MET A O 1
ATOM 2491 N N . LEU A 1 320 ? 6.666 37.350 -19.036 1.00 96.81 320 LEU A N 1
ATOM 2492 C CA . LEU A 1 320 ? 5.396 37.292 -19.762 1.00 96.81 320 LEU A CA 1
ATOM 2493 C C . LEU A 1 320 ? 4.998 35.832 -19.995 1.00 96.81 320 LEU A C 1
ATOM 2495 O O . LEU A 1 320 ? 5.808 35.036 -20.471 1.00 96.81 320 LEU A O 1
ATOM 2499 N N . ILE A 1 321 ? 3.752 35.481 -19.682 1.00 96.94 321 ILE A N 1
ATOM 2500 C CA . ILE A 1 321 ? 3.218 34.118 -19.788 1.00 96.94 321 ILE A CA 1
ATOM 2501 C C . ILE A 1 321 ? 2.003 34.106 -20.718 1.00 96.94 321 ILE A C 1
ATOM 2503 O O . ILE A 1 321 ? 1.115 34.943 -20.581 1.00 96.94 321 ILE A O 1
ATOM 2507 N N . ASP A 1 322 ? 1.915 33.115 -21.605 1.00 96.62 322 ASP A N 1
ATOM 2508 C CA . ASP A 1 322 ? 0.653 32.687 -22.215 1.00 96.62 322 ASP A CA 1
ATOM 2509 C C . ASP A 1 322 ? -0.077 31.729 -21.260 1.00 96.62 322 ASP A C 1
ATOM 2511 O O . ASP A 1 322 ? 0.152 30.515 -21.233 1.00 96.62 322 ASP A O 1
ATOM 2515 N N . ALA A 1 323 ? -0.884 32.307 -20.374 1.00 93.94 323 ALA A N 1
ATOM 2516 C CA . ALA A 1 323 ? -1.605 31.619 -19.320 1.00 93.94 323 ALA A CA 1
ATOM 2517 C C . ALA A 1 323 ? -2.869 30.964 -19.882 1.00 93.94 323 ALA A C 1
ATOM 2519 O O . ALA A 1 323 ? -3.880 31.604 -20.185 1.00 93.94 323 ALA A O 1
ATOM 2520 N N . GLN A 1 324 ? -2.837 29.641 -19.955 1.00 92.12 324 GLN A N 1
ATOM 2521 C CA . GLN A 1 324 ? -3.961 28.827 -20.403 1.00 92.12 324 GLN A CA 1
ATOM 2522 C C . GLN A 1 324 ? -4.955 28.553 -19.271 1.00 92.12 324 GLN A C 1
ATOM 2524 O O . GLN A 1 324 ? -6.098 28.166 -19.534 1.00 92.12 324 GLN A O 1
ATOM 2529 N N . ARG A 1 325 ? -4.548 28.808 -18.022 1.00 89.00 325 ARG A N 1
ATOM 2530 C CA . ARG A 1 325 ? -5.346 28.680 -16.798 1.00 89.00 325 ARG A CA 1
ATOM 2531 C C . ARG A 1 325 ? -5.196 29.920 -15.905 1.00 89.00 325 ARG A C 1
ATOM 2533 O O . ARG A 1 325 ? -4.206 30.630 -16.061 1.00 89.00 325 ARG A O 1
ATOM 2540 N N . PRO A 1 326 ? -6.139 30.158 -14.971 1.00 88.88 326 PRO A N 1
ATOM 2541 C CA . PRO A 1 326 ? -6.042 31.250 -14.008 1.00 88.88 326 PRO A CA 1
ATOM 2542 C C . PRO A 1 326 ? -4.742 31.217 -13.190 1.00 88.88 326 PRO A C 1
ATOM 2544 O O . PRO A 1 326 ? -4.422 30.192 -12.587 1.00 88.88 326 PRO A O 1
ATOM 2547 N N . LEU A 1 327 ? -4.029 32.341 -13.135 1.00 90.25 327 LEU A N 1
ATOM 2548 C CA . LEU A 1 327 ? -2.859 32.576 -12.285 1.00 90.25 327 LEU A CA 1
ATOM 2549 C C . LEU A 1 327 ? -3.206 33.580 -11.185 1.00 90.25 327 LEU A C 1
ATOM 2551 O O . LEU A 1 327 ? -3.938 34.538 -11.420 1.00 90.25 327 LEU A O 1
ATOM 2555 N N . ARG A 1 328 ? -2.684 33.360 -9.973 1.00 88.94 328 ARG A N 1
ATOM 2556 C CA . ARG A 1 328 ? -2.965 34.202 -8.800 1.00 88.94 328 ARG A CA 1
ATOM 2557 C C . ARG A 1 328 ? -1.713 34.436 -7.971 1.00 88.94 328 ARG A C 1
ATOM 2559 O O . ARG A 1 328 ? -0.805 33.605 -7.951 1.00 88.94 328 ARG A O 1
ATOM 2566 N N . GLU A 1 329 ? -1.685 35.551 -7.253 1.00 89.25 329 GLU A N 1
ATOM 2567 C CA . GLU A 1 329 ? -0.660 35.802 -6.241 1.00 89.25 329 GLU A CA 1
ATOM 2568 C C . GLU A 1 329 ? -0.671 34.699 -5.169 1.00 89.25 329 GLU A C 1
ATOM 2570 O O . GLU A 1 329 ? -1.713 34.142 -4.827 1.00 89.25 329 GLU A O 1
ATOM 2575 N N . GLY A 1 330 ? 0.509 34.332 -4.672 1.00 85.50 330 GLY A N 1
ATOM 2576 C CA . GLY A 1 330 ? 0.710 33.210 -3.754 1.00 85.50 330 GLY A CA 1
ATOM 2577 C C . GLY A 1 330 ? 0.787 31.837 -4.430 1.00 85.50 330 GLY A C 1
ATOM 2578 O O . GLY A 1 330 ? 1.202 30.873 -3.785 1.00 85.50 330 GLY A O 1
ATOM 2579 N N . MET A 1 331 ? 0.458 31.725 -5.722 1.00 87.31 331 MET A N 1
ATOM 2580 C CA . MET A 1 331 ? 0.507 30.453 -6.440 1.00 87.31 331 MET A CA 1
ATOM 2581 C C . MET A 1 331 ? 1.956 29.982 -6.637 1.00 87.31 331 MET A C 1
ATOM 2583 O O . MET A 1 331 ? 2.793 30.687 -7.202 1.00 87.31 331 MET A O 1
ATOM 2587 N N . GLY A 1 332 ? 2.248 28.766 -6.177 1.00 88.12 332 GLY A N 1
ATOM 2588 C CA . GLY A 1 332 ? 3.501 28.070 -6.451 1.00 88.12 332 GLY A CA 1
ATOM 2589 C C . GLY A 1 332 ? 3.524 27.509 -7.871 1.00 88.12 332 GLY A C 1
ATOM 2590 O O . GLY A 1 332 ? 2.641 26.740 -8.252 1.00 88.12 332 GLY A O 1
ATOM 2591 N N . LEU A 1 333 ? 4.549 27.875 -8.634 1.00 88.75 333 LEU A N 1
ATOM 2592 C CA . LEU A 1 333 ? 4.825 27.367 -9.971 1.00 88.75 333 LEU A CA 1
ATOM 2593 C C . LEU A 1 333 ? 6.116 26.549 -9.974 1.00 88.75 333 LEU A C 1
ATOM 2595 O O . LEU A 1 333 ? 7.056 26.839 -9.234 1.00 88.75 333 LEU A O 1
ATOM 2599 N N . SER A 1 334 ? 6.176 25.545 -10.841 1.00 87.56 334 SER A N 1
ATOM 2600 C CA . SER A 1 334 ? 7.379 24.774 -11.134 1.00 87.56 334 SER A CA 1
ATOM 2601 C C . SER A 1 334 ? 7.581 24.613 -12.635 1.00 87.56 334 SER A C 1
ATOM 2603 O O . SER A 1 334 ? 6.618 24.634 -13.402 1.00 87.56 334 SER A O 1
ATOM 2605 N N . TRP A 1 335 ? 8.838 24.480 -13.042 1.00 86.56 335 TRP A N 1
ATOM 2606 C CA . TRP A 1 335 ? 9.251 24.331 -14.437 1.00 86.56 335 TRP A CA 1
ATOM 2607 C C . TRP A 1 335 ? 10.603 23.621 -14.523 1.00 86.56 335 TRP A C 1
ATOM 2609 O O . TRP A 1 335 ? 11.296 23.490 -13.512 1.00 86.56 335 TRP A O 1
ATOM 2619 N N . ASN A 1 336 ? 10.985 23.180 -15.721 1.00 82.00 336 ASN A N 1
ATOM 2620 C CA . ASN A 1 336 ? 12.275 22.536 -15.968 1.00 82.00 336 ASN A CA 1
ATOM 2621 C C . ASN A 1 336 ? 13.200 23.472 -16.750 1.00 82.00 336 ASN A C 1
ATOM 2623 O O . ASN A 1 336 ? 12.840 23.953 -17.825 1.00 82.00 336 ASN A O 1
ATOM 2627 N N . GLU A 1 337 ? 14.392 23.707 -16.207 1.00 82.44 337 GLU A N 1
ATOM 2628 C CA . GLU A 1 337 ? 15.467 24.440 -16.863 1.00 82.44 337 GLU A CA 1
ATOM 2629 C C . GLU A 1 337 ? 16.293 23.511 -17.765 1.00 82.44 337 GLU A C 1
ATOM 2631 O O . GLU A 1 337 ? 16.748 22.452 -17.320 1.00 82.44 337 GLU A O 1
ATOM 2636 N N . PRO A 1 338 ? 16.541 23.900 -19.021 1.00 68.12 338 PRO A N 1
ATOM 2637 C CA . PRO A 1 338 ? 17.412 23.150 -19.917 1.00 68.12 338 PRO A CA 1
ATOM 2638 C C . PRO A 1 338 ? 18.861 23.149 -19.412 1.00 68.12 338 PRO A C 1
ATOM 2640 O O . PRO A 1 338 ? 19.408 24.201 -19.095 1.00 68.12 338 PRO A O 1
ATOM 2643 N N . GLY A 1 339 ? 19.500 21.976 -19.390 1.00 60.78 339 GLY A N 1
ATOM 2644 C CA . GLY A 1 339 ? 20.928 21.836 -19.070 1.00 60.78 339 GLY A CA 1
ATOM 2645 C C . GLY A 1 339 ? 21.294 21.924 -17.583 1.00 60.78 339 GLY A C 1
ATOM 2646 O O . GLY A 1 339 ? 22.477 21.931 -17.259 1.00 60.78 339 GLY A O 1
ATOM 2647 N N . ALA A 1 340 ? 20.321 21.984 -16.671 1.00 58.53 340 ALA A N 1
ATOM 2648 C CA . ALA A 1 340 ? 20.580 21.997 -15.231 1.00 58.53 340 ALA A CA 1
ATOM 2649 C C . ALA A 1 340 ? 20.710 20.574 -14.634 1.00 58.53 340 ALA A C 1
ATOM 2651 O O . ALA A 1 340 ? 20.029 19.642 -15.061 1.00 58.53 340 ALA A O 1
ATOM 2652 N N . GLU A 1 341 ? 21.571 20.409 -13.619 1.00 46.78 341 GLU A N 1
ATOM 2653 C CA . GLU A 1 341 ? 21.771 19.132 -12.908 1.00 46.78 341 GLU A CA 1
ATOM 2654 C C . GLU A 1 341 ? 20.491 18.648 -12.189 1.00 46.78 341 GLU A C 1
ATOM 2656 O O . GLU A 1 341 ? 19.671 19.457 -11.748 1.00 46.78 341 GLU A O 1
ATOM 2661 N N . ARG A 1 342 ? 20.331 17.319 -12.036 1.00 51.34 342 ARG A N 1
ATOM 2662 C CA . ARG A 1 342 ? 19.197 16.648 -11.352 1.00 51.34 342 ARG A CA 1
ATOM 2663 C C . ARG A 1 342 ? 17.808 17.099 -11.847 1.00 51.34 342 ARG A C 1
ATOM 2665 O O . ARG A 1 342 ? 17.034 17.684 -11.092 1.00 51.34 342 ARG A O 1
ATOM 2672 N N . ASP A 1 343 ? 17.482 16.771 -13.102 1.00 58.22 343 ASP A N 1
ATOM 2673 C CA . ASP A 1 343 ? 16.177 17.025 -13.766 1.00 58.22 343 ASP A CA 1
ATOM 2674 C C . ASP A 1 343 ? 15.879 18.507 -14.080 1.00 58.22 343 ASP A C 1
ATOM 2676 O O . ASP A 1 343 ? 14.820 18.845 -14.600 1.00 58.22 343 ASP A O 1
ATOM 2680 N N . GLY A 1 344 ? 16.804 19.418 -13.753 1.00 63.88 344 GLY A N 1
ATOM 2681 C CA . GLY A 1 344 ? 16.710 20.845 -14.063 1.00 63.88 344 GLY A CA 1
ATOM 2682 C C . GLY A 1 344 ? 15.528 21.581 -13.433 1.00 63.88 344 GLY A C 1
ATOM 2683 O O . GLY A 1 344 ? 15.264 22.737 -13.755 1.00 63.88 344 GLY A O 1
ATOM 2684 N N . ARG A 1 345 ? 14.801 20.944 -12.516 1.00 76.44 345 ARG A N 1
ATOM 2685 C CA . ARG A 1 345 ? 13.563 21.496 -11.985 1.00 76.44 345 ARG A CA 1
ATOM 2686 C C . ARG A 1 345 ? 13.808 22.702 -11.079 1.00 76.44 345 ARG A C 1
ATOM 2688 O O . ARG A 1 345 ? 14.653 22.688 -10.181 1.00 76.44 345 ARG A O 1
ATOM 2695 N N . ARG A 1 346 ? 13.009 23.743 -11.287 1.00 83.31 346 ARG A N 1
ATOM 2696 C CA . ARG A 1 346 ? 12.948 24.962 -10.481 1.00 83.31 346 ARG A CA 1
ATOM 2697 C C . ARG A 1 346 ? 11.523 25.188 -9.993 1.00 83.31 346 ARG A C 1
ATOM 2699 O O . ARG A 1 346 ? 10.562 24.625 -10.520 1.00 83.31 346 ARG A O 1
ATOM 2706 N N . GLY A 1 347 ? 11.403 26.001 -8.954 1.00 86.56 347 GLY A N 1
ATOM 2707 C CA . GLY A 1 347 ? 10.120 26.425 -8.424 1.00 86.56 347 GLY A CA 1
ATOM 2708 C C . GLY A 1 347 ? 10.191 27.858 -7.929 1.00 86.56 347 GLY A C 1
ATOM 2709 O O . GLY A 1 347 ? 11.249 28.333 -7.522 1.00 86.56 347 GLY A O 1
ATOM 2710 N N . GLY A 1 348 ? 9.054 28.536 -7.963 1.00 87.94 348 GLY A N 1
ATOM 2711 C CA . GLY A 1 348 ? 8.912 29.911 -7.511 1.00 87.94 348 GLY A CA 1
ATOM 2712 C C . GLY A 1 348 ? 7.471 30.196 -7.116 1.00 87.94 348 GLY A C 1
ATOM 2713 O O . GLY A 1 348 ? 6.555 29.472 -7.494 1.00 87.94 348 GLY A O 1
ATOM 2714 N N . VAL A 1 349 ? 7.268 31.253 -6.337 1.00 90.44 349 VAL A N 1
ATOM 2715 C CA . VAL A 1 349 ? 5.931 31.692 -5.918 1.00 90.44 349 VAL A CA 1
ATOM 2716 C C . VAL A 1 349 ? 5.600 32.988 -6.634 1.00 90.44 349 VAL A C 1
ATOM 2718 O O . VAL A 1 349 ? 6.407 33.921 -6.603 1.00 90.44 349 VAL A O 1
ATOM 2721 N N . LEU A 1 350 ? 4.432 33.051 -7.269 1.00 91.25 350 LEU A N 1
ATOM 2722 C CA . LEU A 1 350 ? 3.913 34.279 -7.858 1.00 91.25 350 LEU A CA 1
ATOM 2723 C C . LEU A 1 350 ? 3.652 35.302 -6.753 1.00 91.25 350 LEU A C 1
ATOM 2725 O O . LEU A 1 350 ? 2.947 35.024 -5.788 1.00 91.25 350 LEU A O 1
ATOM 2729 N N . VAL A 1 351 ? 4.230 36.490 -6.886 1.00 93.44 351 VAL A N 1
ATOM 2730 C CA . VAL A 1 351 ? 4.036 37.609 -5.947 1.00 93.44 351 VAL A CA 1
ATOM 2731 C C . VAL A 1 351 ? 3.262 38.764 -6.564 1.00 93.44 351 VAL A C 1
ATOM 2733 O O . VAL A 1 351 ? 2.977 39.724 -5.863 1.00 93.44 351 VAL A O 1
ATOM 2736 N N . TRP A 1 352 ? 3.014 38.711 -7.873 1.00 94.25 352 TRP A N 1
ATOM 2737 C CA . TRP A 1 352 ? 2.212 39.686 -8.600 1.00 94.25 352 TRP A CA 1
ATOM 2738 C C . TRP A 1 352 ? 1.814 39.127 -9.969 1.00 94.25 352 TRP A C 1
ATOM 2740 O O . TRP A 1 352 ? 2.629 38.444 -10.603 1.00 94.25 352 TRP A O 1
ATOM 2750 N N . VAL A 1 353 ? 0.601 39.440 -10.426 1.00 94.25 353 VAL A N 1
ATOM 2751 C CA . VAL A 1 353 ? 0.100 39.153 -11.781 1.00 94.25 353 VAL A CA 1
ATOM 2752 C C . VAL A 1 353 ? -0.726 40.338 -12.298 1.00 94.25 353 VAL A C 1
ATOM 2754 O O . VAL A 1 353 ? -1.456 40.955 -11.526 1.00 94.25 353 VAL A O 1
ATOM 2757 N N . SER A 1 354 ? -0.629 40.667 -13.590 1.00 95.00 354 SER A N 1
ATOM 2758 C CA . SER A 1 354 ? -1.411 41.758 -14.202 1.00 95.00 354 SER A CA 1
ATOM 2759 C C . SER A 1 354 ? -2.845 41.362 -14.561 1.00 95.00 354 SER A C 1
ATOM 2761 O O . SER A 1 354 ? -3.730 42.213 -14.618 1.00 95.00 354 SER A O 1
ATOM 2763 N N . ALA A 1 355 ? -3.072 40.074 -14.816 1.00 89.56 355 ALA A N 1
ATOM 2764 C CA . ALA A 1 355 ? -4.355 39.489 -15.181 1.00 89.56 355 ALA A CA 1
ATOM 2765 C C . ALA A 1 355 ? -4.389 38.007 -14.786 1.00 89.56 355 ALA A C 1
ATOM 2767 O O . ALA A 1 355 ? -3.350 37.399 -14.524 1.00 89.56 355 ALA A O 1
ATOM 2768 N N . GLU A 1 356 ? -5.580 37.407 -14.775 1.00 83.94 356 GLU A N 1
ATOM 2769 C CA . GLU A 1 356 ? -5.724 36.001 -14.391 1.00 83.94 356 GLU A CA 1
ATOM 2770 C C . GLU A 1 356 ? -5.447 35.023 -15.548 1.00 83.94 356 GLU A C 1
ATOM 2772 O O . GLU A 1 356 ? -4.949 33.933 -15.291 1.00 83.94 356 GLU A O 1
ATOM 2777 N N . ARG A 1 357 ? -5.743 35.357 -16.815 1.00 88.75 357 ARG A N 1
ATOM 2778 C CA . ARG A 1 357 ? -5.645 34.418 -17.957 1.00 88.75 357 ARG A CA 1
ATOM 2779 C C . ARG A 1 357 ? -5.267 35.119 -19.268 1.00 88.75 357 ARG A C 1
ATOM 2781 O O . ARG A 1 357 ? -5.492 36.317 -19.413 1.00 88.75 357 ARG A O 1
ATOM 2788 N N . GLY A 1 358 ? -4.760 34.360 -20.241 1.00 92.06 358 GLY A N 1
ATOM 2789 C CA . GLY A 1 358 ? -4.298 34.868 -21.533 1.00 92.06 358 GLY A CA 1
ATOM 2790 C C . GLY A 1 358 ? -2.853 35.343 -21.437 1.00 92.06 358 GLY A C 1
ATOM 2791 O O . GLY A 1 358 ? -2.054 34.734 -20.737 1.00 92.06 358 GLY A O 1
ATOM 2792 N N . ARG A 1 359 ? -2.498 36.447 -22.095 1.00 95.50 359 ARG A N 1
ATOM 2793 C CA . ARG A 1 359 ? -1.164 37.040 -21.917 1.00 95.50 359 ARG A CA 1
ATOM 2794 C C . ARG A 1 359 ? -1.086 37.753 -20.567 1.00 95.50 359 ARG A C 1
ATOM 2796 O O . ARG A 1 359 ? -1.710 38.795 -20.389 1.00 95.50 359 ARG A O 1
ATOM 2803 N N . VAL A 1 360 ? -0.334 37.179 -19.632 1.00 95.25 360 VAL A N 1
ATOM 2804 C CA . VAL A 1 360 ? -0.193 37.647 -18.248 1.00 95.25 360 VAL A CA 1
ATOM 2805 C C . VAL A 1 360 ? 1.237 38.110 -18.007 1.00 95.25 360 VAL A C 1
ATOM 2807 O O . VAL A 1 360 ? 2.181 37.342 -18.196 1.00 95.25 360 VAL A O 1
ATOM 2810 N N . GLU A 1 361 ? 1.402 39.342 -17.530 1.00 95.94 361 GLU A N 1
ATOM 2811 C CA . GLU A 1 361 ? 2.659 39.754 -16.908 1.00 95.94 361 GLU A CA 1
ATOM 2812 C C . GLU A 1 361 ? 2.667 39.264 -15.465 1.00 95.94 361 GLU A C 1
ATOM 2814 O O . GLU A 1 361 ? 1.709 39.464 -14.717 1.00 95.94 361 GLU A O 1
ATOM 2819 N N . ALA A 1 362 ? 3.749 38.610 -15.066 1.00 95.75 362 ALA A N 1
ATOM 2820 C CA . ALA A 1 362 ? 3.851 37.968 -13.768 1.00 95.75 362 ALA A CA 1
ATOM 2821 C C . ALA A 1 362 ? 5.215 38.224 -13.140 1.00 95.75 362 ALA A C 1
ATOM 2823 O O . ALA A 1 362 ? 6.222 38.369 -13.835 1.00 95.75 362 ALA A O 1
ATOM 2824 N N . ARG A 1 363 ? 5.266 38.236 -11.806 1.00 95.19 363 ARG A N 1
ATOM 2825 C CA . ARG A 1 363 ? 6.518 38.319 -11.048 1.00 95.19 363 ARG A CA 1
ATOM 2826 C C . ARG A 1 363 ? 6.640 37.159 -10.070 1.00 95.19 363 ARG A C 1
ATOM 2828 O O . ARG A 1 363 ? 5.736 36.938 -9.265 1.00 95.19 363 ARG A O 1
ATOM 2835 N N . LEU A 1 364 ? 7.776 36.465 -10.095 1.00 93.12 364 LEU A N 1
ATOM 2836 C CA . LEU A 1 364 ? 8.132 35.440 -9.109 1.00 93.12 364 LEU A CA 1
ATOM 2837 C C . LEU A 1 364 ? 8.956 36.019 -7.958 1.00 93.12 364 LEU A C 1
ATOM 2839 O O . LEU A 1 364 ? 9.678 37.006 -8.101 1.00 93.12 364 LEU A O 1
ATOM 2843 N N . ARG A 1 365 ? 8.874 35.363 -6.800 1.00 88.81 365 ARG A N 1
ATOM 2844 C CA . ARG A 1 365 ? 9.820 35.559 -5.701 1.00 88.81 365 ARG A CA 1
ATOM 2845 C C . ARG A 1 365 ? 11.165 34.919 -6.069 1.00 88.81 365 ARG A C 1
ATOM 2847 O O . ARG A 1 365 ? 11.319 33.711 -5.918 1.00 88.81 365 ARG A O 1
ATOM 2854 N N . GLY A 1 366 ? 12.127 35.732 -6.507 1.00 80.56 366 GLY A N 1
ATOM 2855 C CA . GLY A 1 366 ? 13.468 35.282 -6.907 1.00 80.56 366 GLY A CA 1
ATOM 2856 C C . GLY A 1 366 ? 13.612 35.063 -8.423 1.00 80.56 366 GLY A C 1
ATOM 2857 O O . GLY A 1 366 ? 12.771 35.546 -9.183 1.00 80.56 366 GLY A O 1
ATOM 2858 N N . PRO A 1 367 ? 14.683 34.380 -8.879 1.00 82.00 367 PRO A N 1
ATOM 2859 C CA . PRO A 1 367 ? 14.902 34.115 -10.300 1.00 82.00 367 PRO A CA 1
ATOM 2860 C C . PRO A 1 367 ? 13.793 33.217 -10.866 1.00 82.00 367 PRO A C 1
ATOM 2862 O O . PRO A 1 367 ? 13.363 32.259 -10.222 1.00 82.00 367 PRO A O 1
ATOM 2865 N N . GLY A 1 368 ? 13.326 33.545 -12.069 1.00 88.75 368 GLY A N 1
ATOM 2866 C CA . GLY A 1 368 ? 12.306 32.779 -12.784 1.00 88.75 368 GLY A CA 1
ATOM 2867 C C . GLY A 1 368 ? 12.873 32.010 -13.984 1.00 88.75 368 GLY A C 1
ATOM 2868 O O . GLY A 1 368 ? 14.091 31.873 -14.097 1.00 88.75 368 GLY A O 1
ATOM 2869 N N . PRO A 1 369 ? 11.999 31.515 -14.875 1.00 92.06 369 PRO A N 1
ATOM 2870 C CA . PRO A 1 369 ? 12.385 30.781 -16.078 1.00 92.06 369 PRO A CA 1
ATOM 2871 C C . PRO A 1 369 ? 13.402 31.524 -16.949 1.00 92.06 369 PRO A C 1
ATOM 2873 O O . PRO A 1 369 ? 13.200 32.696 -17.273 1.00 92.06 369 PRO A O 1
ATOM 2876 N N . SER A 1 370 ? 14.467 30.832 -17.360 1.00 90.31 370 SER A N 1
ATOM 2877 C CA . SER A 1 370 ? 15.613 31.455 -18.041 1.00 90.31 370 SER A CA 1
ATOM 2878 C C . SER A 1 370 ? 15.397 31.785 -19.523 1.00 90.31 370 SER A C 1
ATOM 2880 O O . SER A 1 370 ? 16.097 32.637 -20.069 1.00 90.31 370 SER A O 1
ATOM 2882 N N . ARG A 1 371 ? 14.438 31.131 -20.191 1.00 91.00 371 ARG A N 1
ATOM 2883 C CA . ARG A 1 371 ? 14.157 31.314 -21.624 1.00 91.00 371 ARG A CA 1
ATOM 2884 C C . ARG A 1 371 ? 12.666 31.215 -21.951 1.00 91.00 371 ARG A C 1
ATOM 2886 O O . ARG A 1 371 ? 11.887 30.657 -21.178 1.00 91.00 371 ARG A O 1
ATOM 2893 N N . SER A 1 372 ? 12.291 31.723 -23.122 1.00 93.25 372 SER A N 1
ATOM 2894 C CA . SER A 1 372 ? 10.961 31.525 -23.702 1.00 93.25 372 SER A CA 1
ATOM 2895 C C . SER A 1 372 ? 10.721 30.059 -24.095 1.00 93.25 372 SER A C 1
ATOM 2897 O O . SER A 1 372 ? 11.657 29.267 -24.241 1.00 93.25 372 SER A O 1
ATOM 2899 N N . GLY A 1 373 ? 9.451 29.676 -24.213 1.00 89.25 373 GLY A N 1
ATOM 2900 C CA . GLY A 1 373 ? 9.011 28.312 -24.513 1.00 89.25 373 GLY A CA 1
ATOM 2901 C C . GLY A 1 373 ? 9.012 27.356 -23.314 1.00 89.25 373 GLY A C 1
ATOM 2902 O O . GLY A 1 373 ? 8.657 26.186 -23.451 1.00 89.25 373 GLY A O 1
ATOM 2903 N N . ILE A 1 374 ? 9.421 27.812 -22.122 1.00 90.06 374 ILE A N 1
ATOM 2904 C CA . ILE A 1 374 ? 9.351 26.995 -20.905 1.00 90.06 374 ILE A CA 1
ATOM 2905 C C . ILE A 1 374 ? 7.887 26.832 -20.483 1.00 90.06 374 ILE A C 1
ATOM 2907 O O . ILE A 1 374 ? 7.167 27.809 -20.284 1.00 90.06 374 ILE A O 1
ATOM 2911 N N . VAL A 1 375 ? 7.459 25.585 -20.288 1.00 89.94 375 VAL A N 1
ATOM 2912 C CA . VAL A 1 375 ? 6.121 25.260 -19.779 1.00 89.94 375 VAL A CA 1
ATOM 2913 C C . VAL A 1 375 ? 6.083 25.395 -18.255 1.00 89.94 375 VAL A C 1
ATOM 2915 O O . VAL A 1 375 ? 6.955 24.875 -17.554 1.00 89.94 375 VAL A O 1
ATOM 2918 N N . LEU A 1 376 ? 5.047 26.064 -17.748 1.00 89.69 376 LEU A N 1
ATOM 2919 C CA . LEU A 1 376 ? 4.815 26.300 -16.325 1.00 89.69 376 LEU A CA 1
ATOM 2920 C C . LEU A 1 376 ? 3.729 25.376 -15.773 1.00 89.69 376 LEU A C 1
ATOM 2922 O O . LEU A 1 376 ? 2.676 25.186 -16.392 1.00 89.69 376 LEU A O 1
ATOM 2926 N N . TYR A 1 377 ? 3.962 24.874 -14.560 1.00 88.25 377 TYR A N 1
ATOM 2927 C CA . TYR A 1 377 ? 3.046 23.987 -13.852 1.00 88.25 377 TYR A CA 1
ATOM 2928 C C . TYR A 1 377 ? 2.736 24.496 -12.442 1.00 88.25 377 TYR A C 1
ATOM 2930 O O . TYR A 1 377 ? 3.656 24.811 -11.690 1.00 88.25 377 TYR A O 1
ATOM 2938 N N . ALA A 1 378 ? 1.465 24.522 -12.045 1.00 87.25 378 ALA A N 1
ATOM 2939 C CA . ALA A 1 378 ? 1.055 24.805 -10.672 1.00 87.25 378 ALA A CA 1
ATOM 2940 C C . ALA A 1 378 ? 1.229 23.576 -9.768 1.00 87.25 378 ALA A C 1
ATOM 2942 O O . ALA A 1 378 ? 0.935 22.444 -10.162 1.00 87.25 378 ALA A O 1
ATOM 2943 N N . THR A 1 379 ? 1.689 23.793 -8.535 1.00 78.75 379 THR A N 1
ATOM 2944 C CA . THR A 1 379 ? 1.924 22.726 -7.549 1.00 78.75 379 THR A CA 1
ATOM 2945 C C . THR A 1 379 ? 0.801 22.641 -6.509 1.00 78.75 379 THR A C 1
ATOM 2947 O O . THR A 1 379 ? 0.158 23.634 -6.197 1.00 78.75 379 THR A O 1
ATOM 2950 N N . ALA A 1 380 ? 0.597 21.477 -5.877 1.00 66.56 380 ALA A N 1
ATOM 2951 C CA . ALA A 1 380 ? -0.386 21.324 -4.787 1.00 66.56 380 ALA A CA 1
ATOM 2952 C C . ALA A 1 380 ? -0.157 22.280 -3.595 1.00 66.56 380 ALA A C 1
ATOM 2954 O O . ALA A 1 380 ? -1.090 22.625 -2.870 1.00 66.56 380 ALA A O 1
ATOM 2955 N N . SER A 1 381 ? 1.088 22.711 -3.364 1.00 64.12 381 SER A N 1
ATOM 2956 C CA . SER A 1 381 ? 1.418 23.702 -2.332 1.00 64.12 381 SER A CA 1
ATOM 2957 C C . SER A 1 381 ? 0.857 25.094 -2.638 1.00 64.12 381 SER A C 1
ATOM 2959 O O . SER A 1 381 ? 0.814 25.926 -1.742 1.00 64.12 381 SER A O 1
ATOM 2961 N N . ALA A 1 382 ? 0.428 25.343 -3.878 1.00 62.09 382 ALA A N 1
ATOM 2962 C CA . ALA A 1 382 ? -0.120 26.613 -4.330 1.00 62.09 382 ALA A CA 1
ATOM 2963 C C . ALA A 1 382 ? -1.540 26.902 -3.830 1.00 62.09 382 ALA A C 1
ATOM 2965 O O . ALA A 1 382 ? -2.002 28.029 -3.988 1.00 62.09 382 ALA A O 1
ATOM 2966 N N . THR A 1 383 ? -2.243 25.918 -3.261 1.00 63.12 383 THR A N 1
ATOM 2967 C CA . THR A 1 383 ? -3.578 26.156 -2.696 1.00 63.12 383 THR A CA 1
ATOM 2968 C C . THR A 1 383 ? -3.468 26.432 -1.201 1.00 63.12 383 THR A C 1
ATOM 2970 O O . THR A 1 383 ? -2.639 25.834 -0.516 1.00 63.12 383 THR A O 1
ATOM 2973 N N . GLN A 1 384 ? -4.221 27.409 -0.697 1.00 64.94 384 GLN A N 1
ATOM 2974 C CA . GLN A 1 384 ? -4.148 27.829 0.710 1.00 64.94 384 GLN A CA 1
ATOM 2975 C C . GLN A 1 384 ? -5.003 26.951 1.638 1.00 64.94 384 GLN A C 1
ATOM 2977 O O . GLN A 1 384 ? -5.006 27.164 2.843 1.00 64.94 384 GLN A O 1
ATOM 2982 N N . ASP A 1 385 ? -5.670 25.937 1.090 1.00 75.12 385 ASP A N 1
ATOM 2983 C CA . ASP A 1 385 ? -6.653 25.129 1.811 1.00 75.12 385 ASP A CA 1
ATOM 2984 C C . ASP A 1 385 ? -5.990 24.244 2.875 1.00 75.12 385 ASP A C 1
ATOM 2986 O O . ASP A 1 385 ? -4.996 23.542 2.605 1.00 75.12 385 ASP A O 1
ATOM 2990 N N . ASP A 1 386 ? -6.564 24.257 4.075 1.00 87.44 386 ASP A N 1
ATOM 2991 C CA . ASP A 1 386 ? -6.206 23.342 5.150 1.00 87.44 386 ASP A CA 1
ATOM 2992 C C . ASP A 1 386 ? -6.778 21.943 4.837 1.00 87.44 386 ASP A C 1
ATOM 2994 O O . ASP A 1 386 ? -7.997 21.765 4.758 1.00 87.44 386 ASP A O 1
ATOM 2998 N N . PRO A 1 387 ? -5.936 20.912 4.627 1.00 90.00 387 PRO A N 1
ATOM 2999 C CA . PRO A 1 387 ? -6.421 19.575 4.295 1.00 90.00 387 PRO A CA 1
ATOM 3000 C C . PRO A 1 387 ? -7.239 18.914 5.414 1.00 90.00 387 PRO A C 1
ATOM 3002 O O . PRO A 1 387 ? -7.945 17.938 5.132 1.00 90.00 387 PRO A O 1
ATOM 3005 N N . THR A 1 388 ? -7.169 19.415 6.648 1.00 92.12 388 THR A N 1
ATOM 3006 C CA . THR A 1 388 ? -7.957 18.923 7.786 1.00 92.12 388 THR A CA 1
ATOM 3007 C C . THR A 1 388 ? -9.164 19.811 8.090 1.00 92.12 388 THR A C 1
ATOM 3009 O O . THR A 1 388 ? -9.892 19.539 9.045 1.00 92.12 388 THR A O 1
ATOM 3012 N N . GLU A 1 389 ? -9.458 20.809 7.249 1.00 93.81 389 GLU A N 1
ATOM 3013 C CA . GLU A 1 389 ? -10.664 21.622 7.383 1.00 93.81 389 GLU A CA 1
ATOM 3014 C C . GLU A 1 389 ? -11.923 20.738 7.384 1.00 93.81 389 GLU A C 1
ATOM 3016 O O . GLU A 1 389 ? -12.105 19.856 6.526 1.00 93.81 389 GLU A O 1
ATOM 3021 N N . GLY A 1 390 ? -12.782 20.979 8.377 1.00 92.75 390 GLY A N 1
ATOM 3022 C CA . GLY A 1 390 ? -13.968 20.176 8.672 1.00 92.75 390 GLY A CA 1
ATOM 3023 C C . GLY A 1 390 ? -13.732 19.029 9.662 1.00 92.75 390 GLY A C 1
ATOM 3024 O O . GLY A 1 390 ? -14.677 18.303 9.968 1.00 92.75 390 GLY A O 1
ATOM 3025 N N . TRP A 1 391 ? -12.510 18.848 10.179 1.00 94.56 391 TRP A N 1
ATOM 3026 C CA . TRP A 1 391 ? -12.244 17.875 11.239 1.00 94.56 391 TRP A CA 1
ATOM 3027 C C . TRP A 1 391 ? -12.996 18.239 12.519 1.00 94.56 391 TRP A C 1
ATOM 3029 O O . TRP A 1 391 ? -12.869 19.355 13.020 1.00 94.56 391 TRP A O 1
ATOM 3039 N N . ASN A 1 392 ? -13.757 17.294 13.073 1.00 89.69 392 ASN A N 1
ATOM 3040 C CA . ASN A 1 392 ? -14.412 17.483 14.362 1.00 89.69 392 ASN A CA 1
ATOM 3041 C C . ASN A 1 392 ? -13.438 17.105 15.497 1.00 89.69 392 ASN A C 1
ATOM 3043 O O . ASN A 1 392 ? -13.106 15.922 15.622 1.00 89.69 392 ASN A O 1
ATOM 3047 N N . PRO A 1 393 ? -13.027 18.049 16.367 1.00 86.31 393 PRO A N 1
ATOM 3048 C CA . PRO A 1 393 ? -12.098 17.764 17.463 1.00 86.31 393 PRO A CA 1
ATOM 3049 C C . PRO A 1 393 ? -12.593 16.688 18.439 1.00 86.31 393 PRO A C 1
ATOM 3051 O O . PRO A 1 393 ? -11.782 15.978 19.025 1.00 86.31 393 PRO A O 1
ATOM 3054 N N . ALA A 1 394 ? -13.911 16.496 18.578 1.00 82.44 394 ALA A N 1
ATOM 3055 C CA . ALA A 1 394 ? -14.468 15.437 19.423 1.00 82.44 394 ALA A CA 1
ATOM 3056 C C . ALA A 1 394 ? -14.080 14.028 18.940 1.00 82.44 394 ALA A C 1
ATOM 3058 O O . ALA A 1 394 ? -14.072 13.080 19.725 1.00 82.44 394 ALA A O 1
ATOM 3059 N N . TRP A 1 395 ? -13.723 13.868 17.660 1.00 87.44 395 TRP A N 1
ATOM 3060 C CA . TRP A 1 395 ? -13.230 12.594 17.143 1.00 87.44 395 TRP A CA 1
ATOM 3061 C C . TRP A 1 395 ? -11.864 12.219 17.712 1.00 87.44 395 TRP A C 1
ATOM 3063 O O . TRP A 1 395 ? -11.570 11.029 17.792 1.00 87.44 395 TRP A O 1
ATOM 3073 N N . ASP A 1 396 ? -11.063 13.188 18.156 1.00 86.69 396 ASP A N 1
ATOM 3074 C CA . ASP A 1 396 ? -9.758 12.929 18.763 1.00 86.69 396 ASP A CA 1
ATOM 3075 C C . ASP A 1 396 ? -9.852 12.469 20.220 1.00 86.69 396 ASP A C 1
ATOM 3077 O O . ASP A 1 396 ? -8.931 11.817 20.723 1.00 86.69 396 ASP A O 1
ATOM 3081 N N . CYS A 1 397 ? -10.973 12.757 20.879 1.00 85.44 397 CYS A N 1
ATOM 3082 C CA . CYS A 1 397 ? -11.195 12.405 22.269 1.00 85.44 397 CYS A CA 1
ATOM 3083 C C . CYS A 1 397 ? -11.357 10.888 22.461 1.00 85.44 397 CYS A C 1
ATOM 3085 O O . CYS A 1 397 ? -11.919 10.168 21.626 1.00 85.44 397 CYS A O 1
ATOM 3087 N N . THR A 1 398 ? -10.911 10.393 23.610 1.00 83.19 398 THR A N 1
ATOM 3088 C CA . THR A 1 398 ? -11.204 9.034 24.072 1.00 83.19 398 THR A CA 1
ATOM 3089 C C . THR A 1 398 ? -12.694 8.921 24.370 1.00 83.19 398 THR A C 1
ATOM 3091 O O . THR A 1 398 ? -13.265 9.780 25.042 1.00 83.19 398 THR A O 1
ATOM 3094 N N . GLY A 1 399 ? -13.316 7.879 23.822 1.00 82.44 399 GLY A N 1
ATOM 3095 C CA . GLY A 1 399 ? -14.737 7.601 23.977 1.00 82.44 399 GLY A CA 1
ATOM 3096 C C . GLY A 1 399 ? -15.088 7.085 25.365 1.00 82.44 399 GLY A C 1
ATOM 3097 O O . GLY A 1 399 ? -14.431 6.179 25.873 1.00 82.44 399 GLY A O 1
ATOM 3098 N N . LEU A 1 400 ? -16.135 7.651 25.955 1.00 88.38 400 LEU A N 1
ATOM 3099 C CA . LEU A 1 400 ? -16.671 7.267 27.256 1.00 88.38 400 LEU A CA 1
ATOM 3100 C C . LEU A 1 400 ? -18.047 6.633 27.123 1.00 88.38 400 LEU A C 1
ATOM 3102 O O . LEU A 1 400 ? -18.923 7.161 26.433 1.00 88.38 400 LEU A O 1
ATOM 3106 N N . THR A 1 401 ? -18.257 5.558 27.873 1.00 90.25 401 THR A N 1
ATOM 3107 C CA . THR A 1 401 ? -19.597 5.138 28.277 1.00 90.25 401 THR A CA 1
ATOM 3108 C C . THR A 1 401 ? -19.853 5.648 29.686 1.00 90.25 401 THR A C 1
ATOM 3110 O O . THR A 1 401 ? -19.096 5.330 30.601 1.00 90.25 401 THR A O 1
ATOM 3113 N N . LEU A 1 402 ? -20.909 6.439 29.854 1.00 93.94 402 LEU A N 1
ATOM 3114 C CA . LEU A 1 402 ? -21.407 6.874 31.152 1.00 93.94 402 LEU A CA 1
ATOM 3115 C C . LEU A 1 402 ? -22.748 6.204 31.429 1.00 93.94 402 LEU A C 1
ATOM 3117 O O . LEU A 1 402 ? -23.619 6.196 30.560 1.00 93.94 402 LEU A O 1
ATOM 3121 N N . GLN A 1 403 ? -22.924 5.694 32.641 1.00 95.50 403 GLN A N 1
ATOM 3122 C CA . GLN A 1 403 ? -24.212 5.258 33.161 1.00 95.50 403 GLN A CA 1
ATOM 3123 C C . GLN A 1 403 ? -24.530 6.057 34.419 1.00 95.50 403 GLN A C 1
ATOM 3125 O O . GLN A 1 403 ? -23.712 6.134 35.337 1.00 95.50 403 GLN A O 1
ATOM 3130 N N . LEU A 1 404 ? -25.703 6.681 34.432 1.00 95.00 404 LEU A N 1
ATOM 3131 C CA . LEU A 1 404 ? -26.168 7.492 35.544 1.00 95.00 404 LEU A CA 1
ATOM 3132 C C . LEU A 1 404 ? -27.267 6.771 36.315 1.00 95.00 404 LEU A C 1
ATOM 3134 O O . LEU A 1 404 ? -28.255 6.340 35.723 1.00 95.00 404 LEU A O 1
ATOM 3138 N N . GLU A 1 405 ? -27.103 6.709 37.631 1.00 96.00 405 GLU A N 1
ATOM 3139 C CA . GLU A 1 405 ? -28.065 6.127 38.563 1.00 96.00 405 GLU A CA 1
ATOM 3140 C C . GLU A 1 405 ? -28.417 7.141 39.655 1.00 96.00 405 GLU A C 1
ATOM 3142 O O . GLU A 1 405 ? -27.548 7.818 40.216 1.00 96.00 405 GLU A O 1
ATOM 3147 N N . GLY A 1 406 ? -29.709 7.262 39.962 1.00 93.62 406 GLY A N 1
ATOM 3148 C CA . GLY A 1 406 ? -30.158 8.184 40.993 1.00 93.62 406 GLY A CA 1
ATOM 3149 C C . GLY A 1 406 ? -31.671 8.322 41.106 1.00 93.62 406 GLY A C 1
ATOM 3150 O O . GLY A 1 406 ? -32.412 8.194 40.136 1.00 93.62 406 GLY A O 1
ATOM 3151 N N . ARG A 1 407 ? -32.109 8.631 42.327 1.00 93.62 407 ARG A N 1
ATOM 3152 C CA . ARG A 1 407 ? -33.496 8.922 42.726 1.00 93.62 407 ARG A CA 1
ATOM 3153 C C . ARG A 1 407 ? -33.564 10.141 43.643 1.00 93.62 407 ARG A C 1
ATOM 3155 O O . ARG A 1 407 ? -32.535 10.541 44.205 1.00 93.62 407 ARG A O 1
ATOM 3162 N N . VAL A 1 408 ? -34.749 10.715 43.848 1.00 93.88 408 VAL A N 1
ATOM 3163 C CA . VAL A 1 408 ? -34.911 11.880 44.739 1.00 93.88 408 VAL A CA 1
ATOM 3164 C C . VAL A 1 408 ? -34.331 11.583 46.132 1.00 93.88 408 VAL A C 1
ATOM 3166 O O . VAL A 1 408 ? -34.577 10.533 46.723 1.00 93.88 408 VAL A O 1
ATOM 3169 N N . GLY A 1 409 ? -33.519 12.505 46.653 1.00 91.00 409 GLY A N 1
ATOM 3170 C CA . GLY A 1 409 ? -32.861 12.396 47.958 1.00 91.00 409 GLY A CA 1
ATOM 3171 C C . GLY A 1 409 ? -31.542 11.612 47.970 1.00 91.00 409 GLY A C 1
ATOM 3172 O O . GLY A 1 409 ? -30.846 11.643 48.982 1.00 91.00 409 GLY A O 1
ATOM 3173 N N . SER A 1 410 ? -31.159 10.952 46.872 1.00 94.19 410 SER A N 1
ATOM 3174 C CA . SER A 1 410 ? -29.864 10.258 46.743 1.00 94.19 410 SER A CA 1
ATOM 3175 C C . SER A 1 410 ? -28.793 11.125 46.069 1.00 94.19 410 SER A C 1
ATOM 3177 O O . SER A 1 410 ? -29.113 12.126 45.430 1.00 94.19 410 SER A O 1
ATOM 3179 N N . MET A 1 411 ? -27.518 10.752 46.207 1.00 95.62 411 MET A N 1
ATOM 3180 C CA . MET A 1 411 ? -26.451 11.301 45.360 1.00 95.62 411 MET A CA 1
ATOM 3181 C C . MET A 1 411 ? -26.545 10.689 43.960 1.00 95.62 411 MET A C 1
ATOM 3183 O O . MET A 1 411 ? -26.816 9.497 43.830 1.00 95.62 411 MET A O 1
ATOM 3187 N N . LEU A 1 412 ? -26.278 11.482 42.924 1.00 96.00 412 LEU A N 1
ATOM 3188 C CA . LEU A 1 412 ? -26.165 10.991 41.554 1.00 96.00 412 LEU A CA 1
ATOM 3189 C C . LEU A 1 412 ? -24.888 10.158 41.422 1.00 96.00 412 LEU A C 1
ATOM 3191 O O . LEU A 1 412 ? -23.791 10.696 41.582 1.00 96.00 412 LEU A O 1
ATOM 3195 N N . GLN A 1 413 ? -25.028 8.873 41.114 1.00 96.75 413 GLN A N 1
ATOM 3196 C CA . GLN A 1 413 ? -23.921 7.977 40.790 1.00 96.75 413 GLN A CA 1
ATOM 3197 C C . GLN A 1 413 ? -23.637 8.065 39.286 1.00 96.75 413 GLN A C 1
ATOM 3199 O O . GLN A 1 413 ? -24.545 7.973 38.462 1.00 96.75 413 GLN A O 1
ATOM 3204 N N . CYS A 1 414 ? -22.372 8.256 38.925 1.00 95.94 414 CYS A N 1
ATOM 3205 C CA . CYS A 1 414 ? -21.885 8.247 37.553 1.00 95.94 414 CYS A CA 1
ATOM 3206 C C . CYS A 1 414 ? -20.853 7.133 37.405 1.00 95.94 414 CYS A C 1
ATOM 3208 O O . CYS A 1 414 ? -19.703 7.268 37.839 1.00 95.94 414 CYS A O 1
ATOM 3210 N N . HIS A 1 415 ? -21.269 6.029 36.797 1.00 94.75 415 HIS A N 1
ATOM 3211 C CA . HIS A 1 415 ? -20.383 4.942 36.410 1.00 94.75 415 HIS A CA 1
ATOM 3212 C C . HIS A 1 415 ? -19.761 5.281 35.059 1.00 94.75 415 HIS A C 1
ATOM 3214 O O . HIS A 1 415 ? -20.471 5.664 34.128 1.00 94.75 415 HIS A O 1
ATOM 3220 N N . TYR A 1 416 ? -18.444 5.144 34.944 1.00 92.94 416 TYR A N 1
ATOM 3221 C CA . TYR A 1 416 ? -17.722 5.432 33.709 1.00 92.94 416 TYR A CA 1
ATOM 3222 C C . TYR A 1 416 ? -16.933 4.213 33.228 1.00 92.94 416 TYR A C 1
ATOM 3224 O O . TYR A 1 416 ? -16.419 3.437 34.034 1.00 92.94 416 TYR A O 1
ATOM 3232 N N . ASP A 1 417 ? -16.811 4.079 31.908 1.00 88.12 417 ASP A N 1
ATOM 3233 C CA . ASP A 1 417 ? -15.873 3.189 31.219 1.00 88.12 417 ASP A CA 1
ATOM 3234 C C . ASP A 1 417 ? -15.227 3.956 30.053 1.00 88.12 417 ASP A C 1
ATOM 3236 O O . ASP A 1 417 ? -15.930 4.447 29.163 1.00 88.12 417 ASP A O 1
ATOM 3240 N N . ALA A 1 418 ? -13.898 4.072 30.066 1.00 86.94 418 ALA A N 1
ATOM 3241 C CA . ALA A 1 418 ? -13.100 4.556 28.941 1.00 86.94 418 ALA A CA 1
ATOM 3242 C C . ALA A 1 418 ? -11.990 3.559 28.615 1.00 86.94 418 ALA A C 1
ATOM 3244 O O . ALA A 1 418 ? -10.952 3.529 29.280 1.00 86.94 418 ALA A O 1
ATOM 3245 N N . GLU A 1 419 ? -12.195 2.761 27.568 1.00 74.94 419 GLU A N 1
ATOM 3246 C CA . GLU A 1 419 ? -11.213 1.770 27.109 1.00 74.94 419 GLU A CA 1
ATOM 3247 C C . GLU A 1 419 ? -10.747 0.834 28.245 1.00 74.94 419 GLU A C 1
ATOM 3249 O O . GLU A 1 419 ? -9.557 0.566 28.398 1.00 74.94 419 GLU A O 1
ATOM 3254 N N . GLY A 1 420 ? -11.674 0.368 29.092 1.00 72.94 420 GLY A N 1
ATOM 3255 C CA . GLY A 1 420 ? -11.371 -0.537 30.205 1.00 72.94 420 GLY A CA 1
ATOM 3256 C C . GLY A 1 420 ? -10.998 0.163 31.515 1.00 72.94 420 GLY A C 1
ATOM 3257 O O . GLY A 1 420 ? -10.967 -0.492 32.559 1.00 72.94 420 GLY A O 1
ATOM 3258 N N . ARG A 1 421 ? -10.796 1.489 31.509 1.00 83.69 421 ARG A N 1
ATOM 3259 C CA . ARG A 1 421 ? -10.720 2.295 32.737 1.00 83.69 421 ARG A CA 1
ATOM 3260 C C . ARG A 1 421 ? -12.127 2.484 33.287 1.00 83.69 421 ARG A C 1
ATOM 3262 O O . ARG A 1 421 ? -12.875 3.326 32.792 1.00 83.69 421 ARG A O 1
ATOM 3269 N N . ARG A 1 422 ? -12.478 1.675 34.289 1.00 89.31 422 ARG A N 1
ATOM 3270 C CA . ARG A 1 422 ? -13.802 1.661 34.918 1.00 89.31 422 ARG A CA 1
ATOM 3271 C C . ARG A 1 422 ? -13.766 2.223 36.324 1.00 89.31 422 ARG A C 1
ATOM 3273 O O . ARG A 1 422 ? -12.845 1.940 37.086 1.00 89.31 422 ARG A O 1
ATOM 3280 N N . GLY A 1 423 ? -14.816 2.939 36.690 1.00 91.75 423 GLY A N 1
ATOM 3281 C CA . GLY A 1 423 ? -14.988 3.413 38.051 1.00 91.75 423 GLY A CA 1
ATOM 3282 C C . GLY A 1 423 ? -16.332 4.081 38.264 1.00 91.75 423 GLY A C 1
ATOM 3283 O O . GLY A 1 423 ? -17.235 4.014 37.429 1.00 91.75 423 GLY A O 1
ATOM 3284 N N . THR A 1 424 ? -16.490 4.695 39.429 1.00 94.56 424 THR A N 1
ATOM 3285 C CA . THR A 1 424 ? -17.728 5.372 39.813 1.00 94.56 424 THR A CA 1
ATOM 3286 C C . THR A 1 424 ? -17.398 6.643 40.574 1.00 94.56 424 THR A C 1
ATOM 3288 O O . THR A 1 424 ? -16.521 6.648 41.437 1.00 94.56 424 THR A O 1
ATOM 3291 N N . VAL A 1 425 ? -18.087 7.726 40.228 1.00 95.75 425 VAL A N 1
ATOM 3292 C CA . VAL A 1 425 ? -17.989 9.031 40.884 1.00 95.75 425 VAL A CA 1
ATOM 3293 C C . VAL A 1 425 ? -19.390 9.465 41.286 1.00 95.75 425 VAL A C 1
ATOM 3295 O O . VAL A 1 425 ? -20.336 9.251 40.535 1.00 95.75 425 VAL A O 1
ATOM 3298 N N . GLN A 1 426 ? -19.532 10.083 42.454 1.00 96.25 426 GLN A N 1
ATOM 3299 C CA . GLN A 1 426 ? -20.819 10.559 42.960 1.00 96.25 426 GLN A CA 1
ATOM 3300 C C . GLN A 1 426 ? -20.883 12.088 43.011 1.00 96.25 426 GLN A C 1
ATOM 3302 O O . GLN A 1 426 ? -19.855 12.753 43.150 1.00 96.25 426 GLN A O 1
ATOM 3307 N N . SER A 1 427 ? -22.086 12.655 42.901 1.00 96.06 427 SER A N 1
ATOM 3308 C CA . SER A 1 427 ? -22.297 14.095 43.070 1.00 96.06 427 SER A CA 1
ATOM 3309 C C . SER A 1 427 ? -22.071 14.552 44.513 1.00 96.06 427 SER A C 1
ATOM 3311 O O . SER A 1 427 ? -22.260 13.800 45.464 1.00 96.06 427 SER A O 1
ATOM 3313 N N . GLU A 1 428 ? -21.719 15.828 44.679 1.00 94.12 428 GLU A N 1
ATOM 3314 C CA . GLU A 1 428 ? -21.556 16.468 45.998 1.00 94.12 428 GLU A CA 1
ATOM 3315 C C . GLU A 1 428 ? -22.886 16.958 46.599 1.00 94.12 428 GLU A C 1
ATOM 3317 O O . GLU A 1 428 ? -22.954 17.313 47.774 1.00 94.12 428 GLU A O 1
ATOM 3322 N N . ALA A 1 429 ? -23.949 16.994 45.791 1.00 93.75 429 ALA A N 1
ATOM 3323 C CA . ALA A 1 429 ? -25.293 17.381 46.201 1.00 93.75 429 ALA A CA 1
ATOM 3324 C C . ALA A 1 429 ? -26.286 16.254 45.917 1.00 93.75 429 ALA A C 1
ATOM 3326 O O . ALA A 1 429 ? -26.121 15.501 44.953 1.00 93.75 429 ALA A O 1
ATOM 3327 N N . THR A 1 430 ? -27.335 16.180 46.733 1.00 94.94 430 THR A N 1
ATOM 3328 C CA . THR A 1 430 ? -28.433 15.235 46.539 1.00 94.94 430 THR A CA 1
ATOM 3329 C C . THR A 1 430 ? -29.364 15.690 45.419 1.00 94.94 430 THR A C 1
ATOM 3331 O O . THR A 1 430 ? -29.576 16.884 45.187 1.00 94.94 430 THR A O 1
ATOM 3334 N N . LEU A 1 431 ? -29.931 14.712 44.721 1.00 94.56 431 LEU A N 1
ATOM 3335 C CA . LEU A 1 431 ? -30.931 14.897 43.683 1.00 94.56 431 LEU A CA 1
ATOM 3336 C C . LEU A 1 431 ? -32.248 15.390 44.291 1.00 94.56 431 LEU A C 1
ATOM 3338 O O . LEU A 1 431 ? -32.717 14.873 45.307 1.00 94.56 431 LEU A O 1
ATOM 3342 N N . GLN A 1 432 ? -32.862 16.377 43.649 1.00 93.50 432 GLN A N 1
ATOM 3343 C CA . GLN A 1 432 ? -34.136 16.972 44.057 1.00 93.50 432 GLN A CA 1
ATOM 3344 C C . GLN A 1 432 ? -35.204 16.708 42.995 1.00 93.50 432 GLN A C 1
ATOM 3346 O O . GLN A 1 432 ? -34.878 16.413 41.849 1.00 93.50 432 GLN A O 1
ATOM 3351 N N . ALA A 1 433 ? -36.480 16.848 43.350 1.00 89.81 433 ALA A N 1
ATOM 3352 C CA . ALA A 1 433 ? -37.547 16.858 42.354 1.00 89.81 433 ALA A CA 1
ATOM 3353 C C . ALA A 1 433 ? -37.465 18.143 41.508 1.00 89.81 433 ALA A C 1
ATOM 3355 O O . ALA A 1 433 ? -37.386 19.251 42.050 1.00 89.81 433 ALA A O 1
ATOM 3356 N N . SER A 1 434 ? -37.480 18.001 40.185 1.00 87.31 434 SER A N 1
ATOM 3357 C CA . SER A 1 434 ? -37.467 19.119 39.246 1.00 87.31 434 SER A CA 1
ATOM 3358 C C . SER A 1 434 ? -38.811 19.842 39.240 1.00 87.31 434 SER A C 1
ATOM 3360 O O . SER A 1 434 ? -39.876 19.233 39.312 1.00 87.31 434 SER A O 1
ATOM 3362 N N . ARG A 1 435 ? -38.759 21.174 39.129 1.00 77.81 435 ARG A N 1
ATOM 3363 C CA . ARG A 1 435 ? -39.932 22.034 38.889 1.00 77.81 435 ARG A CA 1
ATOM 3364 C C . ARG A 1 435 ? -40.110 22.370 37.394 1.00 77.81 435 ARG A C 1
ATOM 3366 O O . ARG A 1 435 ? -40.971 23.178 37.062 1.00 77.81 435 ARG A O 1
ATOM 3373 N N . GLY A 1 436 ? -39.281 21.790 36.515 1.00 70.56 436 GLY A N 1
ATOM 3374 C CA . GLY A 1 436 ? -39.227 21.997 35.060 1.00 70.56 436 GLY A CA 1
ATOM 3375 C C . GLY A 1 436 ? -38.641 20.769 34.339 1.00 70.56 436 GLY A C 1
ATOM 3376 O O . GLY A 1 436 ? -38.815 19.657 34.825 1.00 70.56 436 GLY A O 1
ATOM 3377 N N . GLY A 1 437 ? -37.954 20.947 33.199 1.00 65.00 437 GLY A N 1
ATOM 3378 C CA . GLY A 1 437 ? -37.331 19.846 32.435 1.00 65.00 437 GLY A CA 1
ATOM 3379 C C . GLY A 1 437 ? -36.444 18.905 33.274 1.00 65.00 437 GLY A C 1
ATOM 3380 O O . GLY A 1 437 ? -35.973 19.279 34.353 1.00 65.00 437 GLY A O 1
ATOM 3381 N N . GLY A 1 438 ? -36.259 17.672 32.794 1.00 82.69 438 GLY A N 1
ATOM 3382 C CA . GLY A 1 438 ? -35.527 16.609 33.490 1.00 82.69 438 GLY A CA 1
ATOM 3383 C C . GLY A 1 438 ? -34.001 16.747 33.423 1.00 82.69 438 GLY A C 1
ATOM 3384 O O . GLY A 1 438 ? -33.447 17.452 32.576 1.00 82.69 438 GLY A O 1
ATOM 3385 N N . LEU A 1 439 ? -33.308 16.071 34.341 1.00 88.69 439 LEU A N 1
ATOM 3386 C CA . LEU A 1 439 ? -31.845 16.041 34.418 1.00 88.69 439 LEU A CA 1
ATOM 3387 C C . LEU A 1 439 ? -31.199 15.396 33.181 1.00 88.69 439 LEU A C 1
ATOM 3389 O O . LEU A 1 439 ? -30.068 15.733 32.829 1.00 88.69 439 LEU A O 1
ATOM 3393 N N . GLU A 1 440 ? -31.910 14.487 32.519 1.00 87.94 440 GLU A N 1
ATOM 3394 C CA . GLU A 1 440 ? -31.436 13.670 31.404 1.00 87.94 440 GLU A CA 1
ATOM 3395 C C . GLU A 1 440 ? -30.965 14.529 30.224 1.00 87.94 440 GLU A C 1
ATOM 3397 O O . GLU A 1 440 ? -29.865 14.321 29.703 1.00 87.94 440 GLU A O 1
ATOM 3402 N N . ASP A 1 441 ? -31.757 15.534 29.844 1.00 85.88 441 ASP A N 1
ATOM 3403 C CA . ASP A 1 441 ? -31.444 16.427 28.724 1.00 85.88 441 ASP A CA 1
ATOM 3404 C C . ASP A 1 441 ? -30.257 17.341 29.050 1.00 85.88 441 ASP A C 1
ATOM 3406 O O . ASP A 1 441 ? -29.356 17.523 28.228 1.00 85.88 441 ASP A O 1
ATOM 3410 N N . ILE A 1 442 ? -30.198 17.846 30.289 1.00 88.88 442 ILE A N 1
ATOM 3411 C CA . ILE A 1 442 ? -29.109 18.713 30.762 1.00 88.88 442 ILE A CA 1
ATOM 3412 C C . ILE A 1 442 ? -27.782 17.952 30.764 1.00 88.88 442 ILE A C 1
ATOM 3414 O O . ILE A 1 442 ? -26.752 18.492 30.353 1.00 88.88 442 ILE A O 1
ATOM 3418 N N . VAL A 1 443 ? -27.779 16.701 31.229 1.00 88.25 443 VAL A N 1
ATOM 3419 C CA . VAL A 1 443 ? -26.581 15.856 31.191 1.00 88.25 443 VAL A CA 1
ATOM 3420 C C . VAL A 1 443 ? -26.198 15.571 29.744 1.00 88.25 443 VAL A C 1
ATOM 3422 O O . VAL A 1 443 ? -25.028 15.729 29.399 1.00 88.25 443 VAL A O 1
ATOM 3425 N N . ARG A 1 444 ? -27.154 15.196 28.885 1.00 87.62 444 ARG A N 1
ATOM 3426 C CA . ARG A 1 444 ? -26.887 14.888 27.472 1.00 87.62 444 ARG A CA 1
ATOM 3427 C C . ARG A 1 444 ? -26.225 16.058 26.747 1.00 87.62 444 ARG A C 1
ATOM 3429 O O . ARG A 1 444 ? -25.314 15.829 25.960 1.00 87.62 444 ARG A O 1
ATOM 3436 N N . GLU A 1 445 ? -26.628 17.289 27.040 1.00 87.25 445 GLU A N 1
ATOM 3437 C CA . GLU A 1 445 ? -25.990 18.494 26.508 1.00 87.25 445 GLU A CA 1
ATOM 3438 C C . GLU A 1 445 ? -24.605 18.735 27.137 1.00 87.25 445 GLU A C 1
ATOM 3440 O O . GLU A 1 445 ? -23.605 18.902 26.438 1.00 87.25 445 GLU A O 1
ATOM 3445 N N . ARG A 1 446 ? -24.508 18.722 28.473 1.00 87.88 446 ARG A N 1
ATOM 3446 C CA . ARG A 1 446 ? -23.300 19.170 29.192 1.00 87.88 446 ARG A CA 1
ATOM 3447 C C . ARG A 1 446 ? -22.181 18.138 29.287 1.00 87.88 446 ARG A C 1
ATOM 3449 O O . ARG A 1 446 ? -21.055 18.511 29.629 1.00 87.88 446 ARG A O 1
ATOM 3456 N N . PHE A 1 447 ? -22.460 16.866 29.024 1.00 89.69 447 PHE A N 1
ATOM 3457 C CA . PHE A 1 447 ? -21.482 15.778 29.109 1.00 89.69 447 PHE A CA 1
ATOM 3458 C C . PHE A 1 447 ? -21.005 15.286 27.736 1.00 89.69 447 PHE A C 1
ATOM 3460 O O . PHE A 1 447 ? -20.126 14.438 27.708 1.00 89.69 447 PHE A O 1
ATOM 3467 N N . GLN A 1 448 ? -21.480 15.845 26.612 1.00 85.25 448 GLN A N 1
ATOM 3468 C CA . GLN A 1 448 ? -21.026 15.445 25.265 1.00 85.25 448 GLN A CA 1
ATOM 3469 C C . GLN A 1 448 ? -19.495 15.421 25.119 1.00 85.25 448 GLN A C 1
ATOM 3471 O O . GLN A 1 448 ? -18.932 14.435 24.650 1.00 85.25 448 GLN A O 1
ATOM 3476 N N . VAL A 1 449 ? -18.812 16.478 25.566 1.00 87.06 449 VAL A N 1
ATOM 3477 C CA . VAL A 1 449 ? -17.342 16.567 25.597 1.00 87.06 449 VAL A CA 1
ATOM 3478 C C . VAL A 1 449 ? -16.912 16.992 26.991 1.00 87.06 449 VAL A C 1
ATOM 3480 O O . VAL A 1 449 ? -17.238 18.106 27.404 1.00 87.06 449 VAL A O 1
ATOM 3483 N N . LEU A 1 450 ? -16.193 16.136 27.725 1.00 86.56 450 LEU A N 1
ATOM 3484 C CA . LEU A 1 450 ? -15.756 16.422 29.097 1.00 86.56 450 LEU A CA 1
ATOM 3485 C C . LEU A 1 450 ? -14.520 17.336 29.143 1.00 86.56 450 LEU A C 1
ATOM 3487 O O . LEU A 1 450 ? -14.435 18.185 30.033 1.00 86.56 450 LEU A O 1
ATOM 3491 N N . ASN A 1 451 ? -13.594 17.202 28.193 1.00 86.56 451 ASN A N 1
ATOM 3492 C CA . ASN A 1 451 ? -12.435 18.081 27.955 1.00 86.56 451 ASN A CA 1
ATOM 3493 C C . ASN A 1 451 ? -11.773 17.724 26.604 1.00 86.56 451 ASN A C 1
ATOM 3495 O O . ASN A 1 451 ? -12.330 16.931 25.848 1.00 86.56 451 ASN A O 1
ATOM 3499 N N . GLU A 1 452 ? -10.578 18.250 26.304 1.00 82.25 452 GLU A N 1
ATOM 3500 C CA . GLU A 1 452 ? -9.834 17.895 25.082 1.00 82.25 452 GLU A CA 1
ATOM 3501 C C . GLU A 1 452 ? -9.461 16.403 24.965 1.00 82.25 452 GLU A C 1
ATOM 3503 O O . GLU A 1 452 ? -9.222 15.914 23.862 1.00 82.25 452 GLU A O 1
ATOM 3508 N N . ALA A 1 453 ? -9.437 15.656 26.073 1.00 83.94 453 ALA A N 1
ATOM 3509 C CA . ALA A 1 453 ? -9.028 14.253 26.100 1.00 83.94 453 ALA A CA 1
ATOM 3510 C C . ALA A 1 453 ? -10.201 13.262 26.025 1.00 83.94 453 ALA A C 1
ATOM 3512 O O . ALA A 1 453 ? -9.998 12.117 25.614 1.00 83.94 453 ALA A O 1
ATOM 3513 N N . PHE A 1 454 ? -11.413 13.672 26.409 1.00 87.75 454 PHE A N 1
ATOM 3514 C CA . PHE A 1 454 ? -12.525 12.768 26.696 1.00 87.75 454 PHE A CA 1
ATOM 3515 C C . PHE A 1 454 ? -13.872 13.288 26.173 1.00 87.75 454 PHE A C 1
ATOM 3517 O O . PHE A 1 454 ? -14.286 14.408 26.481 1.00 87.75 454 PHE A O 1
ATOM 3524 N N . ALA A 1 455 ? -14.596 12.433 25.447 1.00 88.00 455 ALA A N 1
ATOM 3525 C CA . ALA A 1 455 ? -15.942 12.695 24.937 1.00 88.00 455 ALA A CA 1
ATOM 3526 C C . ALA A 1 455 ? -16.855 11.486 25.172 1.00 88.00 455 ALA A C 1
ATOM 3528 O O . ALA A 1 455 ? -16.391 10.347 25.190 1.00 88.00 455 ALA A O 1
ATOM 3529 N N . VAL A 1 456 ? -18.149 11.725 25.379 1.00 88.25 456 VAL A N 1
ATOM 3530 C CA . VAL A 1 456 ? -19.125 10.676 25.703 1.00 88.25 456 VAL A CA 1
ATOM 3531 C C . VAL A 1 456 ? -19.703 10.084 24.424 1.00 88.25 456 VAL A C 1
ATOM 3533 O O . VAL A 1 456 ? -20.466 10.738 23.720 1.00 88.25 456 VAL A O 1
ATOM 3536 N N . ASP A 1 457 ? -19.350 8.826 24.153 1.00 84.44 457 ASP A N 1
ATOM 3537 C CA . ASP A 1 457 ? -19.871 8.048 23.023 1.00 84.44 457 ASP A CA 1
ATOM 3538 C C . ASP A 1 457 ? -21.232 7.423 23.367 1.00 84.44 457 ASP A C 1
ATOM 3540 O O . ASP A 1 457 ? -22.104 7.297 22.506 1.00 84.44 457 ASP A O 1
ATOM 3544 N N . ARG A 1 458 ? -21.437 7.039 24.634 1.00 87.75 458 ARG A N 1
ATOM 3545 C CA . ARG A 1 458 ? -22.692 6.457 25.121 1.00 87.75 458 ARG A CA 1
ATOM 3546 C C . ARG A 1 458 ? -23.051 7.023 26.487 1.00 87.75 458 ARG A C 1
ATOM 3548 O O . ARG A 1 458 ? -22.259 6.955 27.419 1.00 87.75 458 ARG A O 1
ATOM 3555 N N . LEU A 1 459 ? -24.275 7.526 26.606 1.00 92.62 459 LEU A N 1
ATOM 3556 C CA . LEU A 1 459 ? -24.866 7.959 27.867 1.00 92.62 459 LEU A CA 1
ATOM 3557 C C . LEU A 1 459 ? -26.112 7.114 28.141 1.00 92.62 459 LEU A C 1
ATOM 3559 O O . LEU A 1 459 ? -27.083 7.180 27.387 1.00 92.62 459 LEU A O 1
ATOM 3563 N N . ASP A 1 460 ? -26.062 6.322 29.204 1.00 92.88 460 ASP A N 1
ATOM 3564 C CA . ASP A 1 460 ? -27.169 5.524 29.712 1.00 92.88 460 ASP A CA 1
ATOM 3565 C C . ASP A 1 460 ? -27.783 6.211 30.937 1.00 92.88 460 ASP A C 1
ATOM 3567 O O . ASP A 1 460 ? -27.146 6.352 31.978 1.00 92.88 460 ASP A O 1
ATOM 3571 N N . THR A 1 461 ? -29.026 6.662 30.795 1.00 93.06 461 THR A N 1
ATOM 3572 C CA . THR A 1 461 ? -29.818 7.288 31.864 1.00 93.06 461 THR A CA 1
ATOM 3573 C C . THR A 1 461 ? -30.978 6.401 32.308 1.00 93.06 461 THR A C 1
ATOM 3575 O O . THR A 1 461 ? -31.887 6.883 32.973 1.00 93.06 461 THR A O 1
ATOM 3578 N N . SER A 1 462 ? -30.994 5.119 31.926 1.00 90.75 462 SER A N 1
ATOM 3579 C CA . SER A 1 462 ? -32.110 4.205 32.219 1.00 90.75 462 SER A CA 1
ATOM 3580 C C . SER A 1 462 ? -32.322 3.934 33.712 1.00 90.75 462 SER A C 1
ATOM 3582 O O . SER A 1 462 ? -33.403 3.496 34.097 1.00 90.75 462 SER A O 1
ATOM 3584 N N . LEU A 1 463 ? -31.319 4.226 34.546 1.00 92.06 463 LEU A N 1
ATOM 3585 C CA . LEU A 1 463 ? -31.362 4.091 36.005 1.00 92.06 463 LEU A CA 1
ATOM 3586 C C . LEU A 1 463 ? -31.644 5.423 36.729 1.00 92.06 463 LEU A C 1
ATOM 3588 O O . LEU A 1 463 ? -31.505 5.502 37.951 1.00 92.06 463 LEU A O 1
ATOM 3592 N N . LEU A 1 464 ? -32.029 6.474 35.995 1.00 92.06 464 LEU A N 1
ATOM 3593 C CA . LEU A 1 464 ? -32.504 7.728 36.578 1.00 92.06 464 LEU A CA 1
ATOM 3594 C C . LEU A 1 464 ? -34.020 7.698 36.766 1.00 92.06 464 LEU A C 1
ATOM 3596 O O . LEU A 1 464 ? -34.774 7.380 35.847 1.00 92.06 464 LEU A O 1
ATOM 3600 N N . GLU A 1 465 ? -34.469 8.078 37.960 1.00 89.88 465 GLU A N 1
ATOM 3601 C CA . GLU A 1 465 ? -35.871 8.428 38.176 1.00 89.88 465 GLU A CA 1
ATOM 3602 C C . GLU A 1 465 ? -36.238 9.651 37.302 1.00 89.88 465 GLU A C 1
ATOM 3604 O O . GLU A 1 465 ? -35.435 10.579 37.190 1.00 89.88 465 GLU A O 1
ATOM 3609 N N . PRO A 1 466 ? -37.423 9.697 36.669 1.00 87.31 466 PRO A N 1
ATOM 3610 C CA . PRO A 1 466 ? -37.815 10.846 35.859 1.00 87.31 466 PRO A CA 1
ATOM 3611 C C . PRO A 1 466 ? -37.971 12.125 36.688 1.00 87.31 466 PRO A C 1
ATOM 3613 O O . PRO A 1 466 ? -38.431 12.097 37.830 1.00 87.31 466 PRO A O 1
ATOM 3616 N N . GLY A 1 467 ? -37.679 13.278 36.083 1.00 89.31 467 GLY A N 1
ATOM 3617 C CA . GLY A 1 467 ? -37.974 14.578 36.696 1.00 89.31 467 GLY A CA 1
ATOM 3618 C C . GLY A 1 467 ? -37.035 14.948 37.844 1.00 89.31 467 GLY A C 1
ATOM 3619 O O . GLY A 1 467 ? -37.441 15.639 38.776 1.00 89.31 467 GLY A O 1
ATOM 3620 N N . LEU A 1 468 ? -35.779 14.510 37.786 1.00 92.69 468 LEU A N 1
ATOM 3621 C CA . LEU A 1 468 ? -34.752 14.894 38.752 1.00 92.69 468 LEU A CA 1
ATOM 3622 C C . LEU A 1 468 ? -34.140 16.260 38.428 1.00 92.69 468 LEU A C 1
ATOM 3624 O O . LEU A 1 468 ? -34.094 16.701 37.282 1.00 92.69 468 LEU A O 1
ATOM 3628 N N . PHE A 1 469 ? -33.621 16.917 39.459 1.00 92.88 469 PHE A N 1
ATOM 3629 C CA . PHE A 1 469 ? -32.855 18.151 39.384 1.00 92.88 469 PHE A CA 1
ATOM 3630 C C . PHE A 1 469 ? -31.563 18.007 40.185 1.00 92.88 469 PHE A C 1
ATOM 3632 O O . PHE A 1 469 ? -31.567 17.544 41.327 1.00 92.88 469 PHE A O 1
ATOM 3639 N N . LEU A 1 470 ? -30.462 18.467 39.594 1.00 92.62 470 LEU A N 1
ATOM 3640 C CA . LEU A 1 470 ? -29.182 18.626 40.270 1.00 92.62 470 LEU A CA 1
ATOM 3641 C C . LEU A 1 470 ? -28.656 20.043 39.991 1.00 92.62 470 LEU A C 1
ATOM 3643 O O . LEU A 1 470 ? -28.667 20.468 38.831 1.00 92.62 470 LEU A O 1
ATOM 3647 N N . PRO A 1 471 ? -28.179 20.790 41.007 1.00 91.94 471 PRO A N 1
ATOM 3648 C CA . PRO A 1 471 ? -27.644 22.128 40.792 1.00 91.94 471 PRO A CA 1
ATOM 3649 C C . PRO A 1 471 ? -26.522 22.136 39.737 1.00 91.94 471 PRO A C 1
ATOM 3651 O O . PRO A 1 471 ? -25.643 21.270 39.775 1.00 91.94 471 PRO A O 1
ATOM 3654 N N . PRO A 1 472 ? -26.470 23.133 38.829 1.00 90.50 472 PRO A N 1
ATOM 3655 C CA . PRO A 1 472 ? -25.435 23.203 37.795 1.00 90.50 472 PRO A CA 1
ATOM 3656 C C . PRO A 1 472 ? -23.995 23.177 38.331 1.00 90.50 472 PRO A C 1
ATOM 3658 O O . PRO A 1 472 ? -23.097 22.672 37.657 1.00 90.50 472 PRO A O 1
ATOM 3661 N N . SER A 1 473 ? -23.764 23.699 39.541 1.00 92.31 473 SER A N 1
ATOM 3662 C CA . SER A 1 473 ? -22.469 23.638 40.229 1.00 92.31 473 SER A CA 1
ATOM 3663 C C . SER A 1 473 ? -22.065 22.204 40.581 1.00 92.31 473 SER A C 1
ATOM 3665 O O . SER A 1 473 ? -20.934 21.814 40.300 1.00 92.31 473 SER A O 1
ATOM 3667 N N . ALA A 1 474 ? -22.994 21.402 41.108 1.00 92.88 474 ALA A N 1
ATOM 3668 C CA . ALA A 1 474 ? -22.769 19.995 41.432 1.00 92.88 474 ALA A CA 1
ATOM 3669 C C . ALA A 1 474 ? -22.571 19.139 40.169 1.00 92.88 474 ALA A C 1
ATOM 3671 O O . ALA A 1 474 ? -21.712 18.262 40.156 1.00 92.88 474 ALA A O 1
ATOM 3672 N N . LEU A 1 475 ? -23.280 19.441 39.072 1.00 93.12 475 LEU A N 1
ATOM 3673 C CA . LEU A 1 475 ? -23.031 18.813 37.764 1.00 93.12 475 LEU A CA 1
ATOM 3674 C C . LEU A 1 475 ? -21.628 19.124 37.229 1.00 93.12 475 LEU A C 1
ATOM 3676 O O . LEU A 1 475 ? -20.945 18.236 36.719 1.00 93.12 475 LEU A O 1
ATOM 3680 N N . LYS A 1 476 ? -21.178 20.379 37.354 1.00 92.19 476 LYS A N 1
ATOM 3681 C CA . LYS A 1 476 ? -19.827 20.789 36.945 1.00 92.19 476 LYS A CA 1
ATOM 3682 C C . LYS A 1 476 ? -18.752 20.099 37.791 1.00 92.19 476 LYS A C 1
ATOM 3684 O O . LYS A 1 476 ? -17.743 19.668 37.236 1.00 92.19 476 LYS A O 1
ATOM 3689 N N . ALA A 1 477 ? -18.975 19.978 39.100 1.00 93.00 477 ALA A N 1
ATOM 3690 C CA . ALA A 1 477 ? -18.085 19.263 40.012 1.00 93.00 477 ALA A CA 1
ATOM 3691 C C . ALA A 1 477 ? -18.009 17.768 39.670 1.00 93.00 477 ALA A C 1
ATOM 3693 O O . ALA A 1 477 ? -16.910 17.248 39.500 1.00 93.00 477 ALA A O 1
ATOM 3694 N N . LEU A 1 478 ? -19.157 17.115 39.448 1.00 94.50 478 LEU A N 1
ATOM 3695 C CA . LEU A 1 478 ? -19.224 15.713 39.031 1.00 94.50 478 LEU A CA 1
ATOM 3696 C C . LEU A 1 478 ? -18.462 15.477 37.723 1.00 94.50 478 LEU A C 1
ATOM 3698 O O . LEU A 1 478 ? -17.641 14.569 37.636 1.00 94.50 478 LEU A O 1
ATOM 3702 N N . ARG A 1 479 ? -18.678 16.333 36.717 1.00 93.81 479 ARG A N 1
ATOM 3703 C CA . ARG A 1 479 ? -17.946 16.276 35.446 1.00 93.81 479 ARG A CA 1
ATOM 3704 C C . ARG A 1 479 ? -16.430 16.363 35.651 1.00 93.81 479 ARG A C 1
ATOM 3706 O O . ARG A 1 479 ? -15.697 15.598 35.031 1.00 93.81 479 ARG A O 1
ATOM 3713 N N . ARG A 1 480 ? -15.954 17.280 36.501 1.00 92.50 480 ARG A N 1
ATOM 3714 C CA . ARG A 1 480 ? -14.520 17.410 36.814 1.00 92.50 480 ARG A CA 1
ATOM 3715 C C . ARG A 1 480 ? -13.988 16.163 37.522 1.00 92.50 480 ARG A C 1
ATOM 3717 O O . ARG A 1 480 ? -12.944 15.658 37.131 1.00 92.50 480 ARG A O 1
ATOM 3724 N N . ALA A 1 481 ? -14.730 15.643 38.493 1.00 93.00 481 ALA A N 1
ATOM 3725 C CA . ALA A 1 481 ? -14.333 14.465 39.252 1.00 93.00 481 ALA A CA 1
ATOM 3726 C C . ALA A 1 481 ? -14.249 13.198 38.375 1.00 93.00 481 ALA A C 1
ATOM 3728 O O . ALA A 1 481 ? -13.340 12.393 38.553 1.00 93.00 481 ALA A O 1
ATOM 3729 N N . VAL A 1 482 ? -15.120 13.047 37.366 1.00 92.06 482 VAL A N 1
ATOM 3730 C CA . VAL A 1 482 ? -14.996 11.976 36.354 1.00 92.06 482 VAL A CA 1
ATOM 3731 C C . VAL A 1 482 ? -13.687 12.106 35.567 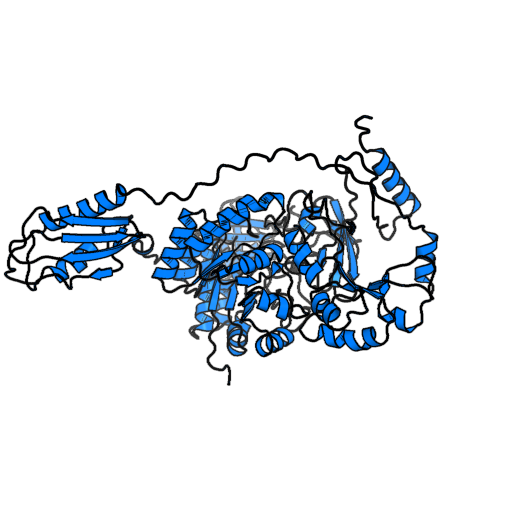1.00 92.06 482 VAL A C 1
ATOM 3733 O O . VAL A 1 482 ? -12.980 11.118 35.391 1.00 92.06 482 VAL A O 1
ATOM 3736 N N . VAL A 1 483 ? -13.328 13.316 35.125 1.00 91.25 483 VAL A N 1
ATOM 3737 C CA . VAL A 1 483 ? -12.069 13.559 34.397 1.00 91.25 483 VAL A CA 1
ATOM 3738 C C . VAL A 1 483 ? -10.846 13.268 35.273 1.00 91.25 483 VAL A C 1
ATOM 3740 O O . VAL A 1 483 ? -9.932 12.579 34.824 1.00 91.25 483 VAL A O 1
ATOM 3743 N N . GLU A 1 484 ? -10.837 13.736 36.521 1.00 91.81 484 GLU A N 1
ATOM 3744 C CA . GLU A 1 484 ? -9.750 13.478 37.477 1.00 91.81 484 GLU A CA 1
ATOM 3745 C C . GLU A 1 484 ? -9.586 11.975 37.759 1.00 91.81 484 GLU A C 1
ATOM 3747 O O . GLU A 1 484 ? -8.465 11.460 37.782 1.00 91.81 484 GLU A O 1
ATOM 3752 N N . ALA A 1 485 ? -10.693 11.239 37.897 1.00 89.38 485 ALA A N 1
ATOM 3753 C CA . ALA A 1 485 ? -10.668 9.791 38.083 1.00 89.38 485 ALA A CA 1
ATOM 3754 C C . ALA A 1 485 ? -10.082 9.058 36.857 1.00 89.38 485 ALA A C 1
ATOM 3756 O O . ALA A 1 485 ? -9.255 8.162 37.000 1.00 89.38 485 ALA A O 1
ATOM 3757 N N . LEU A 1 486 ? -10.435 9.483 35.641 1.00 87.44 486 LEU A N 1
ATOM 3758 C CA . LEU A 1 486 ? -9.911 8.910 34.392 1.00 87.44 486 LEU A CA 1
ATOM 3759 C C . LEU A 1 486 ? -8.421 9.189 34.159 1.00 87.44 486 LEU A C 1
ATOM 3761 O O . LEU A 1 486 ? -7.744 8.390 33.509 1.00 87.44 486 LEU A O 1
ATOM 3765 N N . GLN A 1 487 ? -7.926 10.329 34.646 1.00 85.19 487 GLN A N 1
ATOM 3766 C CA . GLN A 1 487 ? -6.518 10.725 34.547 1.00 85.19 487 GLN A CA 1
ATOM 3767 C C . GLN A 1 487 ? -5.640 10.056 35.609 1.00 85.19 487 GLN A C 1
ATOM 3769 O O . GLN A 1 487 ? -4.456 9.839 35.366 1.00 85.19 487 GLN A O 1
ATOM 3774 N N . SER A 1 488 ? -6.209 9.730 36.770 1.00 81.62 488 SER A N 1
ATOM 3775 C CA . SER A 1 488 ? -5.509 9.052 37.868 1.00 81.62 488 SER A CA 1
ATOM 3776 C C . SER A 1 488 ? -5.566 7.524 37.779 1.00 81.62 488 SER A C 1
ATOM 3778 O O . SER A 1 488 ? -4.750 6.849 38.407 1.00 81.62 488 SER A O 1
ATOM 3780 N N . ALA A 1 489 ? -6.487 6.967 36.986 1.00 68.50 489 ALA A N 1
ATOM 3781 C CA . ALA A 1 489 ? -6.562 5.533 36.739 1.00 68.50 489 ALA A CA 1
ATOM 3782 C C . ALA A 1 489 ? -5.285 5.034 36.031 1.00 68.50 489 ALA A C 1
ATOM 3784 O O . ALA A 1 489 ? -4.908 5.592 34.994 1.00 68.50 489 ALA A O 1
ATOM 3785 N N . PRO A 1 490 ? -4.621 3.980 36.545 1.00 56.53 490 PRO A N 1
ATOM 3786 C CA . PRO A 1 490 ? -3.428 3.443 35.911 1.00 56.53 490 PRO A CA 1
ATOM 3787 C C . PRO A 1 490 ? -3.753 3.006 34.481 1.00 56.53 490 PRO A C 1
ATOM 3789 O O . PRO A 1 490 ? -4.687 2.244 34.231 1.00 56.53 490 PRO A O 1
ATOM 3792 N N . SER A 1 491 ? -2.969 3.521 33.537 1.00 48.47 491 SER A N 1
ATOM 3793 C CA . SER A 1 491 ? -2.925 3.028 32.164 1.00 48.47 491 SER A CA 1
ATOM 3794 C C . SER A 1 491 ? -2.611 1.530 32.190 1.00 48.47 491 SER A C 1
ATOM 3796 O O . SER A 1 491 ? -1.683 1.116 32.887 1.00 48.47 491 SER A O 1
ATOM 3798 N N . ALA A 1 492 ? -3.357 0.717 31.436 1.00 45.72 492 ALA A N 1
ATOM 3799 C CA . ALA A 1 492 ? -2.906 -0.631 31.114 1.00 45.72 492 ALA A CA 1
ATOM 3800 C C . ALA A 1 492 ? -1.598 -0.483 30.322 1.00 45.72 492 ALA A C 1
ATOM 3802 O O . ALA A 1 492 ? -1.596 -0.086 29.156 1.00 45.72 492 ALA A O 1
ATOM 3803 N N . SER A 1 493 ? -0.472 -0.687 31.002 1.00 36.78 493 SER A N 1
ATOM 3804 C CA . SER A 1 493 ? 0.853 -0.478 30.437 1.00 36.78 493 SER A CA 1
ATOM 3805 C C . SER A 1 493 ? 1.097 -1.485 29.317 1.00 36.78 493 SER A C 1
ATOM 3807 O O . SER A 1 493 ? 1.307 -2.667 29.585 1.00 36.78 493 SER A O 1
ATOM 3809 N N . SER A 1 494 ? 1.114 -1.020 28.069 1.00 32.00 494 SER A N 1
ATOM 3810 C CA . SER A 1 494 ? 1.834 -1.721 27.007 1.00 32.00 494 SER A CA 1
ATOM 3811 C C . SER A 1 494 ? 3.326 -1.395 27.177 1.00 32.00 494 SER A C 1
ATOM 3813 O O . SER A 1 494 ? 3.656 -0.230 27.413 1.00 32.00 494 SER A O 1
ATOM 3815 N N . PRO A 1 495 ? 4.239 -2.373 27.089 1.00 31.66 495 PRO A N 1
ATOM 3816 C CA . PRO A 1 495 ? 5.665 -2.093 27.169 1.00 31.66 495 PRO A CA 1
ATOM 3817 C C . PRO A 1 495 ? 6.077 -1.203 25.990 1.00 31.66 495 PRO A C 1
ATOM 3819 O O . PRO A 1 495 ? 5.870 -1.556 24.828 1.00 31.66 495 PRO A O 1
ATOM 3822 N N . SER A 1 496 ? 6.653 -0.037 26.285 1.00 30.19 496 SER A N 1
ATOM 3823 C CA . SER A 1 496 ? 7.306 0.796 25.275 1.00 30.19 496 SER A CA 1
ATOM 3824 C C . SER A 1 496 ? 8.510 0.036 24.712 1.00 30.19 496 SER A C 1
ATOM 3826 O O . SER A 1 496 ? 9.320 -0.458 25.499 1.00 30.19 496 SER A O 1
ATOM 3828 N N . PRO A 1 497 ? 8.676 -0.072 23.383 1.00 31.59 497 PRO A N 1
ATOM 3829 C CA . PRO A 1 497 ? 9.881 -0.664 22.830 1.00 31.59 497 PRO A CA 1
ATOM 3830 C C . PRO A 1 497 ? 11.067 0.259 23.126 1.00 31.59 497 PRO A C 1
ATOM 3832 O O . PRO A 1 497 ? 11.034 1.451 22.812 1.00 31.59 497 PRO A O 1
ATOM 3835 N N . GLU A 1 498 ? 12.112 -0.296 23.738 1.00 29.62 498 GLU A N 1
ATOM 3836 C CA . GLU A 1 498 ? 13.389 0.394 23.899 1.00 29.62 498 GLU A CA 1
ATOM 3837 C C . GLU A 1 498 ? 13.965 0.816 22.533 1.00 29.62 498 GLU A C 1
ATOM 3839 O O . GLU A 1 498 ? 13.732 0.143 21.518 1.00 29.62 498 GLU A O 1
ATOM 3844 N N . PRO A 1 499 ? 14.745 1.914 22.479 1.00 34.12 499 PRO A N 1
ATOM 3845 C CA . PRO A 1 499 ? 15.519 2.263 21.299 1.00 34.12 499 PRO A CA 1
ATOM 3846 C C . PRO A 1 499 ? 16.402 1.089 20.880 1.00 34.12 499 PRO A C 1
ATOM 3848 O O . PRO A 1 499 ? 17.030 0.439 21.711 1.00 34.12 499 PRO A O 1
ATOM 3851 N N . MET A 1 500 ? 16.461 0.845 19.573 1.00 33.06 500 MET A N 1
ATOM 3852 C CA . MET A 1 500 ? 17.216 -0.245 18.964 1.00 33.06 500 MET A CA 1
ATOM 3853 C C . MET A 1 500 ? 18.695 -0.204 19.391 1.00 33.06 500 MET A C 1
ATOM 3855 O O . MET A 1 500 ? 19.484 0.559 18.835 1.00 33.06 500 MET A O 1
ATOM 3859 N N . GLN A 1 501 ? 19.080 -1.035 20.361 1.00 32.97 501 GLN A N 1
ATOM 3860 C CA . GLN A 1 501 ? 20.482 -1.370 20.591 1.00 32.97 501 GLN A CA 1
ATOM 3861 C C . GLN A 1 501 ? 20.933 -2.366 19.519 1.00 32.97 501 GLN A C 1
ATOM 3863 O O . GLN A 1 501 ? 20.181 -3.256 19.115 1.00 32.97 501 GLN A O 1
ATOM 3868 N N . GLN A 1 502 ? 22.157 -2.186 19.017 1.00 29.92 502 GLN A N 1
ATOM 3869 C CA . GLN A 1 502 ? 22.771 -3.134 18.090 1.00 29.92 502 GLN A CA 1
ATOM 3870 C C . GLN A 1 502 ? 22.872 -4.504 18.766 1.00 29.92 502 GLN A C 1
ATOM 3872 O O . GLN A 1 502 ? 23.425 -4.623 19.856 1.00 29.92 502 GLN A O 1
ATOM 3877 N N . ALA A 1 503 ? 22.321 -5.527 18.114 1.00 28.17 503 ALA A N 1
ATOM 3878 C CA . ALA A 1 503 ? 22.419 -6.894 18.598 1.00 28.17 503 ALA A CA 1
ATOM 3879 C C . ALA A 1 503 ? 23.892 -7.348 18.593 1.00 28.17 503 ALA A C 1
ATOM 3881 O O . ALA A 1 503 ? 24.590 -7.073 17.611 1.00 28.17 503 ALA A O 1
ATOM 3882 N N . PRO A 1 504 ? 24.360 -8.049 19.641 1.00 28.16 504 PRO A N 1
ATOM 3883 C CA . PRO A 1 504 ? 25.679 -8.660 19.629 1.00 28.16 504 PRO A CA 1
ATOM 3884 C C . PRO A 1 504 ? 25.762 -9.708 18.513 1.00 28.16 504 PRO A C 1
ATOM 3886 O O . PRO A 1 504 ? 24.787 -10.400 18.205 1.00 28.16 504 PRO A O 1
ATOM 3889 N N . GLU A 1 505 ? 26.934 -9.797 17.891 1.00 28.39 505 GLU A N 1
ATOM 3890 C CA . GLU A 1 505 ? 27.253 -10.814 16.894 1.00 28.39 505 GLU A CA 1
ATOM 3891 C C . GLU A 1 505 ? 27.139 -12.203 17.539 1.00 28.39 505 GLU A C 1
ATOM 3893 O O . GLU A 1 505 ? 27.823 -12.504 18.514 1.00 28.39 505 GLU A O 1
ATOM 3898 N N . ALA A 1 506 ? 26.234 -13.041 17.031 1.00 28.48 506 ALA A N 1
ATOM 3899 C CA . ALA A 1 506 ? 26.115 -14.424 17.474 1.00 28.48 506 ALA A CA 1
ATOM 3900 C C . ALA A 1 506 ? 27.074 -15.301 16.656 1.00 28.48 506 ALA A C 1
ATOM 3902 O O . ALA A 1 506 ? 26.919 -15.426 15.439 1.00 28.48 506 ALA A O 1
ATOM 3903 N N . GLU A 1 507 ? 28.052 -15.904 17.332 1.00 29.47 507 GLU A N 1
ATOM 3904 C CA . GLU A 1 507 ? 28.964 -16.902 16.770 1.00 29.47 507 GLU A CA 1
ATOM 3905 C C . GLU A 1 507 ? 28.187 -18.165 16.355 1.00 29.47 507 GLU A C 1
ATOM 3907 O O . GLU A 1 507 ? 27.599 -18.863 17.182 1.00 29.47 507 GLU A O 1
ATOM 3912 N N . GLY A 1 508 ? 28.166 -18.457 15.052 1.00 28.33 508 GLY A N 1
ATOM 3913 C CA . GLY A 1 508 ? 27.646 -19.711 14.505 1.00 28.33 508 GLY A CA 1
ATOM 3914 C C . GLY A 1 508 ? 28.721 -20.801 14.497 1.00 28.33 508 GLY A C 1
ATOM 3915 O O . GLY A 1 508 ? 29.856 -20.557 14.094 1.00 28.33 508 GLY A O 1
ATOM 3916 N N . THR A 1 509 ? 28.364 -22.012 14.923 1.00 27.53 509 THR A N 1
ATOM 3917 C CA . THR A 1 509 ? 29.234 -23.198 14.923 1.00 27.53 509 THR A CA 1
ATOM 3918 C C . THR A 1 509 ? 29.476 -23.755 13.511 1.00 27.53 509 THR A C 1
ATOM 3920 O O . THR A 1 509 ? 28.612 -23.691 12.637 1.00 27.53 509 THR A O 1
ATOM 3923 N N . ALA A 1 510 ? 30.682 -24.290 13.285 1.00 28.23 510 ALA A N 1
ATOM 3924 C CA . ALA A 1 510 ? 31.187 -24.748 11.987 1.00 28.23 510 ALA A CA 1
ATOM 3925 C C . ALA A 1 510 ? 30.679 -26.149 11.579 1.00 28.23 510 ALA A C 1
ATOM 3927 O O . ALA A 1 510 ? 30.623 -27.055 12.409 1.00 28.23 510 ALA A O 1
ATOM 3928 N N . ALA A 1 511 ? 30.388 -26.344 10.286 1.00 25.53 511 ALA A N 1
ATOM 3929 C CA . ALA A 1 511 ? 30.198 -27.657 9.656 1.00 25.53 511 ALA A CA 1
ATOM 3930 C C . ALA A 1 511 ? 30.659 -27.647 8.178 1.00 25.53 511 ALA A C 1
ATOM 3932 O O . ALA A 1 511 ? 30.646 -26.597 7.540 1.00 25.53 511 ALA A O 1
ATOM 3933 N N . ASP A 1 512 ? 31.087 -28.812 7.674 1.00 22.84 512 ASP A N 1
ATOM 3934 C CA . ASP A 1 512 ? 31.821 -29.064 6.414 1.00 22.84 512 ASP A CA 1
ATOM 3935 C C . ASP A 1 512 ? 31.018 -28.884 5.097 1.00 22.84 512 ASP A C 1
ATOM 3937 O O . ASP A 1 512 ? 29.852 -29.275 5.012 1.00 22.84 512 ASP A O 1
ATOM 3941 N N . TYR A 1 513 ? 31.661 -28.399 4.012 1.00 30.69 513 TYR A N 1
ATOM 3942 C CA . TYR A 1 513 ? 31.043 -28.208 2.674 1.00 30.69 513 TYR A CA 1
ATOM 3943 C C . TYR A 1 513 ? 31.964 -28.565 1.476 1.00 30.69 513 TYR A C 1
ATOM 3945 O O . TYR A 1 513 ? 33.176 -28.690 1.625 1.00 30.69 513 TYR A O 1
ATOM 3953 N N . SER A 1 514 ? 31.396 -28.697 0.258 1.00 26.53 514 SER A N 1
ATOM 3954 C CA . SER A 1 514 ? 32.087 -29.115 -0.993 1.00 26.53 514 SER A CA 1
ATOM 3955 C C . SER A 1 514 ? 31.854 -28.197 -2.228 1.00 26.53 514 SER A C 1
ATOM 3957 O O . SER A 1 514 ? 30.879 -27.444 -2.292 1.00 26.53 514 SER A O 1
ATOM 3959 N N . ILE A 1 515 ? 32.760 -28.260 -3.230 1.00 29.00 515 ILE A N 1
ATOM 3960 C CA . ILE A 1 515 ? 33.003 -27.266 -4.319 1.00 29.00 515 ILE A CA 1
ATOM 3961 C C . ILE A 1 515 ? 32.674 -27.811 -5.740 1.00 29.00 515 ILE A C 1
ATOM 3963 O O . ILE A 1 515 ? 32.915 -28.988 -5.997 1.00 29.00 515 ILE A O 1
ATOM 3967 N N . ARG A 1 516 ? 32.190 -26.967 -6.689 1.00 29.62 516 ARG A N 1
ATOM 3968 C CA . ARG A 1 516 ? 32.114 -27.220 -8.169 1.00 29.62 516 ARG A CA 1
ATOM 3969 C C . ARG A 1 516 ? 32.204 -25.927 -9.023 1.00 29.62 516 ARG A C 1
ATOM 3971 O O . ARG A 1 516 ? 31.661 -24.916 -8.580 1.00 29.62 516 ARG A O 1
ATOM 3978 N N . ILE A 1 517 ? 32.834 -26.006 -10.214 1.00 28.03 517 ILE A N 1
ATOM 3979 C CA . ILE A 1 517 ? 33.327 -24.921 -11.118 1.00 28.03 517 ILE A CA 1
ATOM 3980 C C . ILE A 1 517 ? 32.815 -25.129 -12.577 1.00 28.03 517 ILE A C 1
ATOM 3982 O O . ILE A 1 517 ? 32.609 -26.281 -12.952 1.00 28.03 517 ILE A O 1
ATOM 3986 N N . TYR A 1 518 ? 32.680 -24.072 -13.408 1.00 30.86 518 TYR A N 1
ATOM 3987 C CA . TYR A 1 518 ? 32.412 -24.152 -14.871 1.00 30.86 518 TYR A CA 1
ATOM 3988 C C . TYR A 1 518 ? 33.406 -23.302 -15.714 1.00 30.86 518 TYR A C 1
ATOM 3990 O O . TYR A 1 518 ? 33.777 -22.211 -15.291 1.00 30.86 518 TYR A O 1
ATOM 3998 N N . GLN A 1 519 ? 33.835 -23.796 -16.892 1.00 28.34 519 GLN A N 1
ATOM 3999 C CA . GLN A 1 519 ? 34.843 -23.187 -17.809 1.00 28.34 519 GLN A CA 1
ATOM 4000 C C . GLN A 1 519 ? 34.244 -22.581 -19.106 1.00 28.34 519 GLN A C 1
ATOM 4002 O O . GLN A 1 519 ? 33.129 -22.936 -19.484 1.00 28.34 519 GLN A O 1
ATOM 4007 N N . GLN A 1 520 ? 35.006 -21.726 -19.812 1.00 29.70 520 GLN A N 1
ATOM 4008 C CA . GLN A 1 520 ? 34.624 -20.980 -21.033 1.00 29.70 520 GLN A CA 1
ATOM 4009 C C . GLN A 1 520 ? 34.217 -21.870 -22.223 1.00 29.70 520 GLN A C 1
ATOM 4011 O O . GLN A 1 520 ? 33.301 -21.524 -22.970 1.00 29.70 520 GLN A O 1
ATOM 4016 N N . GLU A 1 521 ? 34.811 -23.056 -22.354 1.00 32.62 521 GLU A N 1
ATOM 4017 C CA . GLU A 1 521 ? 34.481 -24.006 -23.428 1.00 32.62 521 GLU A CA 1
ATOM 4018 C C . GLU A 1 521 ? 33.012 -24.487 -23.377 1.00 32.62 521 GLU A C 1
ATOM 4020 O O . GLU A 1 521 ? 32.438 -24.856 -24.400 1.00 32.62 521 GLU A O 1
ATOM 4025 N N . HIS A 1 522 ? 32.365 -24.420 -22.206 1.00 32.97 522 HIS A N 1
ATOM 4026 C CA . HIS A 1 522 ? 30.980 -24.861 -21.991 1.00 32.97 522 HIS A CA 1
ATOM 4027 C C . HIS A 1 522 ? 29.923 -23.849 -22.466 1.00 32.97 522 HIS A C 1
ATOM 4029 O O . HIS A 1 522 ? 28.776 -24.224 -22.706 1.00 32.97 522 HIS A O 1
ATOM 4035 N N . VAL A 1 523 ? 30.294 -22.575 -22.629 1.00 30.97 523 VAL A N 1
ATOM 4036 C CA . VAL A 1 523 ? 29.392 -21.491 -23.069 1.00 30.97 523 VAL A CA 1
ATOM 4037 C C . VAL A 1 523 ? 29.473 -21.294 -24.585 1.00 30.97 523 VAL A C 1
ATOM 4039 O O . VAL A 1 523 ? 28.447 -21.132 -25.243 1.00 30.97 523 VAL A O 1
ATOM 4042 N N . ASP A 1 524 ? 30.663 -21.433 -25.173 1.00 32.78 524 ASP A N 1
ATOM 4043 C CA . ASP A 1 524 ? 30.842 -21.441 -26.633 1.00 32.78 524 ASP A CA 1
ATOM 4044 C C . ASP A 1 524 ? 30.197 -22.669 -27.308 1.00 32.78 524 ASP A C 1
ATOM 4046 O O . ASP A 1 524 ? 29.843 -22.612 -28.491 1.00 32.78 524 ASP A O 1
ATOM 4050 N N . ALA A 1 525 ? 30.018 -23.756 -26.546 1.00 30.70 525 ALA A N 1
ATOM 4051 C CA . ALA A 1 525 ? 29.275 -24.961 -26.918 1.00 30.70 525 ALA A CA 1
ATOM 4052 C C . ALA A 1 525 ? 27.744 -24.802 -26.787 1.00 30.70 525 ALA A C 1
ATOM 4054 O O . ALA A 1 525 ? 26.993 -25.441 -27.520 1.00 30.70 525 ALA A O 1
ATOM 4055 N N . PHE A 1 526 ? 27.265 -23.923 -25.897 1.00 29.66 526 PHE A N 1
ATOM 4056 C CA . PHE A 1 526 ? 25.837 -23.654 -25.672 1.00 29.66 526 PHE A CA 1
ATOM 4057 C C . PHE A 1 526 ? 25.175 -22.913 -26.849 1.00 29.66 526 PHE A C 1
ATOM 4059 O O . PHE A 1 526 ? 23.989 -23.096 -27.112 1.00 29.66 526 PHE A O 1
ATOM 4066 N N . LEU A 1 527 ? 25.940 -22.097 -27.583 1.00 31.92 527 LEU A N 1
ATOM 4067 C CA . LEU A 1 527 ? 25.422 -21.174 -28.602 1.00 31.92 527 LEU A CA 1
ATOM 4068 C C . LEU A 1 527 ? 25.406 -21.720 -30.046 1.00 31.92 527 LEU A C 1
ATOM 4070 O O . LEU A 1 527 ? 24.943 -21.013 -30.937 1.00 31.92 527 LEU A O 1
ATOM 4074 N N . ARG A 1 528 ? 25.894 -22.945 -30.307 1.00 34.41 528 ARG A N 1
ATOM 4075 C CA . ARG A 1 528 ? 26.049 -23.488 -31.681 1.00 34.41 528 ARG A CA 1
ATOM 4076 C C . ARG A 1 528 ? 25.109 -24.658 -32.063 1.00 34.41 528 ARG A C 1
ATOM 4078 O O . ARG A 1 528 ? 25.174 -25.085 -33.208 1.00 34.41 528 ARG A O 1
ATOM 4085 N N . GLU A 1 529 ? 24.200 -25.084 -31.167 1.00 25.52 529 GLU A N 1
ATOM 4086 C CA . GLU A 1 529 ? 23.339 -26.309 -31.214 1.00 25.52 529 GLU A CA 1
ATOM 4087 C C . GLU A 1 529 ? 24.110 -27.657 -31.351 1.00 25.52 529 GLU A C 1
ATOM 4089 O O . GLU A 1 529 ? 25.194 -27.669 -31.930 1.00 25.52 529 GLU A O 1
ATOM 4094 N N . PRO A 1 530 ? 23.572 -28.841 -30.953 1.00 32.69 530 PRO A N 1
ATOM 4095 C CA . PRO A 1 530 ? 22.720 -29.237 -29.823 1.00 32.69 530 PRO A CA 1
ATOM 4096 C C . PRO A 1 530 ? 23.551 -29.834 -28.642 1.00 32.69 530 PRO A C 1
ATOM 4098 O O . PRO A 1 530 ? 24.712 -30.195 -28.784 1.00 32.69 530 PRO A O 1
ATOM 4101 N N . ALA A 1 531 ? 22.952 -29.911 -27.451 1.00 25.86 531 ALA A N 1
ATOM 4102 C CA . ALA A 1 531 ? 23.568 -30.178 -26.132 1.00 25.86 531 ALA A CA 1
ATOM 4103 C C . ALA A 1 531 ? 24.264 -31.556 -25.916 1.00 25.86 531 ALA A C 1
ATOM 4105 O O . ALA A 1 531 ? 23.910 -32.510 -26.610 1.00 25.86 531 ALA A O 1
ATOM 4106 N N . PRO A 1 532 ? 24.997 -31.795 -24.793 1.00 36.81 532 PRO A N 1
ATOM 4107 C CA . PRO A 1 532 ? 25.976 -30.986 -24.021 1.00 36.81 532 PRO A CA 1
ATOM 4108 C C . PRO A 1 532 ? 27.295 -31.786 -23.723 1.00 36.81 532 PRO A C 1
ATOM 4110 O O . PRO A 1 532 ? 27.411 -32.948 -24.116 1.00 36.81 532 PRO A O 1
ATOM 4113 N N . PRO A 1 533 ? 28.245 -31.262 -22.911 1.00 28.00 533 PRO A N 1
ATOM 4114 C CA . PRO A 1 533 ? 28.297 -31.698 -21.500 1.00 28.00 533 PRO A CA 1
ATOM 4115 C C . PRO A 1 533 ? 28.614 -30.570 -20.495 1.00 28.00 533 PRO A C 1
ATOM 4117 O O . PRO A 1 533 ? 29.431 -29.701 -20.767 1.00 28.00 533 PRO A O 1
ATOM 4120 N N . LEU A 1 534 ? 27.986 -30.672 -19.306 1.00 30.56 534 LEU A N 1
ATOM 4121 C CA . LEU A 1 534 ? 27.996 -29.765 -18.132 1.00 30.56 534 LEU A CA 1
ATOM 4122 C C . LEU A 1 534 ? 26.945 -28.630 -18.215 1.00 30.56 534 LEU A C 1
ATOM 4124 O O . LEU A 1 534 ? 27.287 -27.465 -18.352 1.00 30.56 534 LEU A O 1
ATOM 4128 N N . GLY A 1 535 ? 25.634 -28.925 -18.289 1.00 35.28 535 GLY A N 1
ATOM 4129 C CA . GLY A 1 535 ? 24.748 -29.227 -17.140 1.00 35.28 535 GLY A CA 1
ATOM 4130 C C . GLY A 1 535 ? 24.526 -27.944 -16.314 1.00 35.28 535 GLY A C 1
ATOM 4131 O O . GLY A 1 535 ? 25.499 -27.357 -15.881 1.00 35.28 535 GLY A O 1
ATOM 4132 N N . TRP A 1 536 ? 23.344 -27.408 -16.002 1.00 40.50 536 TRP A N 1
ATOM 4133 C CA . TRP A 1 536 ? 22.162 -28.106 -15.514 1.00 40.50 536 TRP A CA 1
ATOM 4134 C C . TRP A 1 536 ? 20.847 -27.339 -15.759 1.00 40.50 536 TRP A C 1
ATOM 4136 O O . TRP A 1 536 ? 19.861 -27.874 -15.320 1.00 40.50 536 TRP A O 1
ATOM 4146 N N . VAL A 1 537 ? 20.747 -26.156 -16.388 1.00 46.75 537 VAL A N 1
ATOM 4147 C CA . VAL A 1 537 ? 19.437 -25.473 -16.600 1.00 46.75 537 VAL A CA 1
ATOM 4148 C C . VAL A 1 537 ? 19.133 -25.333 -18.094 1.00 46.75 537 VAL A C 1
ATOM 4150 O O . VAL A 1 537 ? 19.804 -24.582 -18.792 1.00 46.75 537 VAL A O 1
ATOM 4153 N N . LEU A 1 538 ? 18.125 -26.048 -18.594 1.00 50.81 538 LEU A N 1
ATOM 4154 C CA . LEU A 1 538 ? 17.690 -26.004 -19.994 1.00 50.81 538 LEU A CA 1
ATOM 4155 C C . LEU A 1 538 ? 16.303 -25.357 -20.109 1.00 50.81 538 LEU A C 1
ATOM 4157 O O . LEU A 1 538 ? 15.425 -25.673 -19.307 1.00 50.81 538 LEU A O 1
ATOM 4161 N N . PRO A 1 539 ? 16.031 -24.503 -21.111 1.00 59.00 539 PRO A N 1
ATOM 4162 C CA . PRO A 1 539 ? 14.662 -24.085 -21.388 1.00 59.00 539 PRO A CA 1
ATOM 4163 C C . PRO A 1 539 ? 13.765 -25.306 -21.600 1.00 59.00 539 PRO A C 1
ATOM 4165 O O . PRO A 1 539 ? 14.155 -26.253 -22.286 1.00 59.00 539 PRO A O 1
ATOM 4168 N N . LEU A 1 540 ? 12.543 -25.266 -21.067 1.00 60.22 540 LEU A N 1
ATOM 4169 C CA . LEU A 1 540 ? 11.574 -26.357 -21.210 1.00 60.22 540 LEU A CA 1
ATOM 4170 C C . LEU A 1 540 ? 11.357 -26.782 -22.679 1.00 60.22 540 LEU A C 1
ATOM 4172 O O . LEU A 1 540 ? 11.151 -27.956 -22.966 1.00 60.22 540 LEU A O 1
ATOM 4176 N N . ALA A 1 541 ? 11.462 -25.842 -23.624 1.00 62.97 541 ALA A N 1
ATOM 4177 C CA . ALA A 1 541 ? 11.359 -26.118 -25.059 1.00 62.97 541 ALA A CA 1
ATOM 4178 C C . ALA A 1 541 ? 12.521 -26.969 -25.614 1.00 62.97 541 ALA A C 1
ATOM 4180 O O . ALA A 1 541 ? 12.319 -27.755 -26.536 1.00 62.97 541 ALA A O 1
ATOM 4181 N N . CYS A 1 542 ? 13.726 -26.855 -25.048 1.00 58.00 542 CYS A N 1
ATOM 4182 C CA . CYS A 1 542 ? 14.892 -27.623 -25.492 1.00 58.00 542 CYS A CA 1
ATOM 4183 C C . CYS A 1 542 ? 14.790 -29.105 -25.102 1.00 58.00 542 CYS A C 1
ATOM 4185 O O . CYS A 1 542 ? 15.337 -29.963 -25.791 1.00 58.00 542 CYS A O 1
ATOM 4187 N N . ALA A 1 543 ? 14.058 -29.420 -24.030 1.00 57.47 543 ALA A N 1
ATOM 4188 C CA . ALA A 1 543 ? 13.906 -30.776 -23.511 1.00 57.47 543 ALA A CA 1
ATOM 4189 C C . ALA A 1 543 ? 13.221 -31.744 -24.495 1.00 57.47 543 ALA A C 1
ATOM 4191 O O . ALA A 1 543 ? 13.541 -32.931 -24.515 1.00 57.47 543 ALA A O 1
ATOM 4192 N N . GLN A 1 544 ? 12.332 -31.236 -25.357 1.00 58.31 544 GLN A N 1
ATOM 4193 C CA . GLN A 1 544 ? 11.613 -32.033 -26.362 1.00 58.31 544 GLN A CA 1
ATOM 4194 C C . GLN A 1 544 ? 12.533 -32.631 -27.439 1.00 58.31 544 GLN A C 1
ATOM 4196 O O . GLN A 1 544 ? 12.122 -33.533 -28.162 1.00 58.31 544 GLN A O 1
ATOM 4201 N N . ARG A 1 545 ? 13.779 -32.148 -27.548 1.00 62.47 545 ARG A N 1
ATOM 4202 C CA . ARG A 1 545 ? 14.774 -32.633 -28.516 1.00 62.47 545 ARG A CA 1
ATOM 4203 C C . ARG A 1 545 ? 15.655 -33.774 -27.975 1.00 62.47 545 ARG A C 1
ATOM 4205 O O . ARG A 1 545 ? 16.517 -34.249 -28.702 1.00 62.47 545 ARG A O 1
ATOM 4212 N N . GLY A 1 546 ? 15.407 -34.237 -26.742 1.00 54.94 546 GLY A N 1
ATOM 4213 C CA . GLY A 1 546 ? 16.119 -35.346 -26.098 1.00 54.94 546 GLY A CA 1
ATOM 4214 C C . GLY A 1 546 ? 17.455 -34.921 -25.482 1.00 54.94 546 GLY A C 1
ATOM 4215 O O . GLY A 1 546 ? 18.281 -34.290 -26.135 1.00 54.94 546 GLY A O 1
ATOM 4216 N N . HIS A 1 547 ? 17.676 -35.252 -24.205 1.00 51.97 547 HIS A N 1
ATOM 4217 C CA . HIS A 1 547 ? 18.908 -34.910 -23.492 1.00 51.97 547 HIS A CA 1
ATOM 4218 C C . HIS A 1 547 ? 19.365 -36.070 -22.586 1.00 51.97 547 HIS A C 1
ATOM 4220 O O . HIS A 1 547 ? 18.548 -36.580 -21.820 1.00 51.97 547 HIS A O 1
ATOM 4226 N N . PRO A 1 548 ? 20.640 -36.499 -22.647 1.00 45.19 548 PRO A N 1
ATOM 4227 C CA . PRO A 1 548 ? 21.088 -37.756 -22.036 1.00 45.19 548 PRO A CA 1
ATOM 4228 C C . PRO A 1 548 ? 21.397 -37.687 -20.527 1.00 45.19 548 PRO A C 1
ATOM 4230 O O . PRO A 1 548 ? 21.649 -38.721 -19.915 1.00 45.19 548 PRO A O 1
ATOM 4233 N N . THR A 1 549 ? 21.398 -36.503 -19.906 1.00 50.81 549 THR A N 1
ATOM 4234 C CA . THR A 1 549 ? 21.672 -36.319 -18.463 1.00 50.81 549 THR A CA 1
ATOM 4235 C C . THR A 1 549 ? 20.488 -35.697 -17.721 1.00 50.81 549 THR A C 1
ATOM 4237 O O . THR A 1 549 ? 19.729 -34.949 -18.346 1.00 50.81 549 THR A O 1
ATOM 4240 N N . PRO A 1 550 ? 20.335 -35.953 -16.399 1.00 51.50 550 PRO A N 1
ATOM 4241 C CA . PRO A 1 550 ? 19.313 -35.305 -15.581 1.00 51.50 550 PRO A CA 1
ATOM 4242 C C . PRO A 1 550 ? 19.543 -33.792 -15.587 1.00 51.50 550 PRO A C 1
ATOM 4244 O O . PRO A 1 550 ? 20.446 -33.272 -14.929 1.00 51.50 550 PRO A O 1
ATOM 4247 N N . ALA A 1 551 ? 18.742 -33.097 -16.385 1.00 57.72 551 ALA A N 1
ATOM 4248 C CA . ALA A 1 551 ? 18.775 -31.656 -16.507 1.00 57.72 551 ALA A CA 1
ATOM 4249 C C . ALA A 1 551 ? 17.788 -31.035 -15.518 1.00 57.72 551 ALA A C 1
ATOM 4251 O O . ALA A 1 551 ? 16.721 -31.582 -15.230 1.00 57.72 551 ALA A O 1
ATOM 4252 N N . ARG A 1 552 ? 18.147 -29.867 -14.997 1.00 63.53 552 ARG A N 1
ATOM 4253 C CA . ARG A 1 552 ? 17.169 -28.923 -14.470 1.00 63.53 552 ARG A CA 1
ATOM 4254 C C . ARG A 1 552 ? 16.571 -28.174 -15.649 1.00 63.53 552 ARG A C 1
ATOM 4256 O O . ARG A 1 552 ? 17.268 -27.893 -16.626 1.00 63.53 552 ARG A O 1
ATOM 4263 N N . TYR A 1 553 ? 15.301 -27.820 -15.563 1.00 67.62 553 TYR A N 1
ATOM 4264 C CA . TYR A 1 553 ? 14.652 -27.030 -16.597 1.00 67.62 553 TYR A CA 1
ATOM 4265 C C . TYR A 1 553 ? 14.186 -25.693 -16.059 1.00 67.62 553 TYR A C 1
ATOM 4267 O O . TYR A 1 553 ? 13.741 -25.584 -14.919 1.00 67.62 553 TYR A O 1
ATOM 4275 N N . TRP A 1 554 ? 14.295 -24.677 -16.902 1.00 72.75 554 TRP A N 1
ATOM 4276 C CA . TRP A 1 554 ? 13.773 -23.356 -16.623 1.00 72.75 554 TRP A CA 1
ATOM 4277 C C . TRP A 1 554 ? 12.317 -23.272 -17.065 1.00 72.75 554 TRP A C 1
ATOM 4279 O O . TRP A 1 554 ? 12.001 -23.467 -18.247 1.00 72.75 554 TRP A O 1
ATOM 4289 N N . ILE A 1 555 ? 11.449 -22.960 -16.107 1.00 70.25 555 ILE A N 1
ATOM 4290 C CA . ILE A 1 555 ? 10.090 -22.518 -16.368 1.00 70.25 555 ILE A CA 1
ATOM 4291 C C . ILE A 1 555 ? 10.125 -20.986 -16.452 1.00 70.25 555 ILE A C 1
ATOM 4293 O O . ILE A 1 555 ? 10.443 -20.335 -15.453 1.00 70.25 555 ILE A O 1
ATOM 4297 N N . PRO A 1 556 ? 9.857 -20.400 -17.636 1.00 66.69 556 PRO A N 1
ATOM 4298 C CA . PRO A 1 556 ? 9.837 -18.952 -17.786 1.00 66.69 556 PRO A CA 1
ATOM 4299 C C . PRO A 1 556 ? 8.767 -18.346 -16.880 1.00 66.69 556 PRO A C 1
ATOM 4301 O O . PRO A 1 556 ? 7.800 -19.019 -16.525 1.00 66.69 556 PRO A O 1
ATOM 4304 N N . TRP A 1 557 ? 8.920 -17.065 -16.540 1.00 71.62 557 TRP A N 1
ATOM 4305 C CA . TRP A 1 557 ? 7.899 -16.370 -15.764 1.00 71.62 557 TRP A CA 1
ATOM 4306 C C . TRP A 1 557 ? 6.581 -16.359 -16.546 1.00 71.62 557 TRP A C 1
ATOM 4308 O O . TRP A 1 557 ? 6.455 -15.683 -17.566 1.00 71.62 557 TRP A O 1
ATOM 4318 N N . VAL A 1 558 ? 5.593 -17.089 -16.042 1.00 70.12 558 VAL A N 1
ATOM 4319 C CA . VAL A 1 558 ? 4.221 -17.124 -16.550 1.00 70.12 558 VAL A CA 1
ATOM 4320 C C . VAL A 1 558 ? 3.289 -16.557 -15.487 1.00 70.12 558 VAL A C 1
ATOM 4322 O O . VAL A 1 558 ? 3.518 -16.748 -14.296 1.00 70.12 558 VAL A O 1
ATOM 4325 N N . SER A 1 559 ? 2.269 -15.816 -15.908 1.00 75.12 559 SER A N 1
ATOM 4326 C CA . SER A 1 559 ? 1.374 -15.104 -14.999 1.00 75.12 559 SER A CA 1
ATOM 4327 C C . SER A 1 559 ? -0.074 -15.483 -15.200 1.00 75.12 559 SER A C 1
ATOM 4329 O O . SER A 1 559 ? -0.465 -15.927 -16.281 1.00 75.12 559 SER A O 1
ATOM 4331 N N . GLY A 1 560 ? -0.862 -15.214 -14.168 1.00 82.31 560 GLY A N 1
ATOM 4332 C CA . GLY A 1 560 ? -2.303 -15.335 -14.238 1.00 82.31 560 GLY A CA 1
ATOM 4333 C C . GLY A 1 560 ? -2.790 -16.773 -14.055 1.00 82.31 560 GLY A C 1
ATOM 4334 O O . GLY A 1 560 ? -2.006 -17.724 -14.097 1.00 82.31 560 GLY A O 1
ATOM 4335 N N . PRO A 1 561 ? -4.106 -16.958 -13.876 1.00 82.56 561 PRO A N 1
ATOM 4336 C CA . PRO A 1 561 ? -4.698 -18.247 -13.508 1.00 82.56 561 PRO A CA 1
ATOM 4337 C C . PRO A 1 561 ? -4.476 -19.407 -14.489 1.00 82.56 561 PRO A C 1
ATOM 4339 O O . PRO A 1 561 ? -4.712 -20.543 -14.111 1.00 82.56 561 PRO A O 1
ATOM 4342 N N . GLY A 1 562 ? -4.074 -19.146 -15.740 1.00 80.62 562 GLY A N 1
ATOM 4343 C CA . GLY A 1 562 ? -3.866 -20.185 -16.763 1.00 80.62 562 GLY A CA 1
ATOM 4344 C C . GLY A 1 562 ? -2.421 -20.677 -16.899 1.00 80.62 562 GLY A C 1
ATOM 4345 O O . GLY A 1 562 ? -2.115 -21.444 -17.817 1.00 80.62 562 GLY A O 1
ATOM 4346 N N . SER A 1 563 ? -1.508 -20.197 -16.052 1.00 81.25 563 SER A N 1
ATOM 4347 C CA . SER A 1 563 ? -0.074 -20.484 -16.150 1.00 81.25 563 SER A CA 1
ATOM 4348 C C . SER A 1 563 ? 0.253 -21.967 -15.924 1.00 81.25 563 SER A C 1
ATOM 4350 O O . SER A 1 563 ? 1.060 -22.543 -16.657 1.00 81.25 563 SER A O 1
ATOM 4352 N N . VAL A 1 564 ? -0.409 -22.605 -14.954 1.00 83.81 564 VAL A N 1
ATOM 4353 C CA . VAL A 1 564 ? -0.232 -24.022 -14.606 1.00 83.81 564 VAL A CA 1
ATOM 4354 C C . VAL A 1 564 ? -0.640 -24.907 -15.781 1.00 83.81 564 VAL A C 1
ATOM 4356 O O . VAL A 1 564 ? 0.114 -25.792 -16.191 1.00 83.81 564 VAL A O 1
ATOM 4359 N N . GLU A 1 565 ? -1.805 -24.647 -16.372 1.00 86.12 565 GLU A N 1
ATOM 4360 C CA . GLU A 1 565 ? -2.344 -25.387 -17.514 1.00 86.12 565 GLU A CA 1
ATOM 4361 C C . GLU A 1 565 ? -1.466 -25.219 -18.755 1.00 86.12 565 GLU A C 1
ATOM 4363 O O . GLU A 1 565 ? -1.224 -26.196 -19.467 1.00 86.12 565 GLU A O 1
ATOM 4368 N N . ALA A 1 566 ? -0.933 -24.015 -18.988 1.00 81.62 566 ALA A N 1
ATOM 4369 C CA . ALA A 1 566 ? -0.056 -23.727 -20.122 1.00 81.62 566 ALA A CA 1
ATOM 4370 C C . ALA A 1 566 ? 1.245 -24.551 -20.103 1.00 81.62 566 ALA A C 1
ATOM 4372 O O . ALA A 1 566 ? 1.821 -24.832 -21.160 1.00 81.62 566 ALA A O 1
ATOM 4373 N N . ILE A 1 567 ? 1.717 -24.945 -18.916 1.00 81.38 567 ILE A N 1
ATOM 4374 C CA . ILE A 1 567 ? 2.963 -25.702 -18.743 1.00 81.38 567 ILE A CA 1
ATOM 4375 C C . ILE A 1 567 ? 2.708 -27.204 -18.551 1.00 81.38 567 ILE A C 1
ATOM 4377 O O . ILE A 1 567 ? 3.564 -28.017 -18.908 1.00 81.38 567 ILE A O 1
ATOM 4381 N N . ALA A 1 568 ? 1.532 -27.592 -18.054 1.00 85.06 568 ALA A N 1
ATOM 4382 C CA . ALA A 1 568 ? 1.205 -28.967 -17.679 1.00 85.06 568 ALA A CA 1
ATOM 4383 C C . ALA A 1 568 ? 1.513 -30.012 -18.768 1.00 85.06 568 ALA A C 1
ATOM 4385 O O . ALA A 1 568 ? 2.217 -30.983 -18.495 1.00 85.06 568 ALA A O 1
ATOM 4386 N N . SER A 1 569 ? 1.065 -29.789 -20.008 1.00 81.06 569 SER A N 1
ATOM 4387 C CA . SER A 1 569 ? 1.274 -30.735 -21.121 1.00 81.06 569 SER A CA 1
ATOM 4388 C C . SER A 1 569 ? 2.753 -30.969 -21.441 1.00 81.06 569 SER A C 1
ATOM 4390 O O . SER A 1 569 ? 3.160 -32.076 -21.793 1.00 81.06 569 SER A O 1
ATOM 4392 N N . LYS A 1 570 ? 3.593 -29.939 -21.276 1.00 79.50 570 LYS A N 1
ATOM 4393 C CA . LYS A 1 570 ? 5.041 -30.059 -21.469 1.00 79.50 570 LYS A CA 1
ATOM 4394 C C . LYS A 1 570 ? 5.667 -30.887 -20.352 1.00 79.50 570 LYS A C 1
ATOM 4396 O O . LYS A 1 570 ? 6.486 -31.750 -20.651 1.00 79.50 570 LYS A O 1
ATOM 4401 N N . LEU A 1 571 ? 5.260 -30.676 -19.099 1.00 84.44 571 LEU A N 1
ATOM 4402 C CA . LEU A 1 571 ? 5.777 -31.440 -17.956 1.00 84.44 571 LEU A CA 1
ATOM 4403 C C . LEU A 1 571 ? 5.399 -32.922 -18.013 1.00 84.44 571 LEU A C 1
ATOM 4405 O O . LEU A 1 571 ? 6.213 -33.769 -17.655 1.00 84.44 571 LEU A O 1
ATOM 4409 N N . GLU A 1 572 ? 4.209 -33.257 -18.515 1.00 84.88 572 GLU A N 1
ATOM 4410 C CA . GLU A 1 572 ? 3.780 -34.651 -18.710 1.00 84.88 572 GLU A CA 1
ATOM 4411 C C . GLU A 1 572 ? 4.737 -35.422 -19.632 1.00 84.88 572 GLU A C 1
ATOM 4413 O O . GLU A 1 572 ? 5.043 -36.588 -19.371 1.00 84.88 572 GLU A O 1
ATOM 4418 N N . SER A 1 573 ? 5.281 -34.748 -20.650 1.00 80.56 573 SER A N 1
ATOM 4419 C CA . SER A 1 573 ? 6.242 -35.329 -21.595 1.00 80.56 573 SER A CA 1
ATOM 4420 C C . SER A 1 573 ? 7.689 -35.395 -21.088 1.00 80.56 573 SER A C 1
ATOM 4422 O O . SER A 1 573 ? 8.523 -36.033 -21.728 1.00 80.56 573 SER A O 1
ATOM 4424 N N . LEU A 1 574 ? 8.011 -34.747 -19.962 1.00 77.19 574 LEU A N 1
ATOM 4425 C CA . LEU A 1 574 ? 9.371 -34.731 -19.424 1.00 77.19 574 LEU A CA 1
ATOM 4426 C C . LEU A 1 574 ? 9.692 -35.971 -18.574 1.00 77.19 574 LEU A C 1
ATOM 4428 O O . LEU A 1 574 ? 8.824 -36.446 -17.836 1.00 77.19 574 LEU A O 1
ATOM 4432 N N . PRO A 1 575 ? 10.955 -36.442 -18.578 1.00 74.88 575 PRO A N 1
ATOM 4433 C CA . PRO A 1 575 ? 11.445 -37.348 -17.540 1.00 74.88 575 PRO A CA 1
ATOM 4434 C C . PRO A 1 575 ? 11.515 -36.644 -16.172 1.00 74.88 575 PRO A C 1
ATOM 4436 O O . PRO A 1 575 ? 11.425 -35.417 -16.087 1.00 74.88 575 PRO A O 1
ATOM 4439 N N . ASP A 1 576 ? 11.704 -37.408 -15.093 1.00 79.00 576 ASP A N 1
ATOM 4440 C CA . ASP A 1 576 ? 11.906 -36.866 -13.744 1.00 79.00 576 ASP A CA 1
ATOM 4441 C C . ASP A 1 576 ? 13.026 -35.819 -13.744 1.00 79.00 576 ASP A C 1
ATOM 4443 O O . ASP A 1 576 ? 14.122 -36.033 -14.266 1.00 79.00 576 ASP A O 1
ATOM 4447 N N . ALA A 1 577 ? 12.731 -34.653 -13.176 1.00 75.50 577 ALA A N 1
ATOM 4448 C CA . ALA A 1 577 ? 13.505 -33.445 -13.416 1.00 75.50 577 ALA A CA 1
ATOM 4449 C C . ALA A 1 577 ? 13.513 -32.529 -12.200 1.00 75.50 577 ALA A C 1
ATOM 4451 O O . ALA A 1 577 ? 12.672 -32.656 -11.315 1.00 75.50 577 ALA A O 1
ATOM 4452 N N . GLU A 1 578 ? 14.438 -31.577 -12.176 1.00 74.62 578 GLU A N 1
ATOM 4453 C CA . GLU A 1 578 ? 14.393 -30.440 -11.256 1.00 74.62 578 GLU A CA 1
ATOM 4454 C C . GLU A 1 578 ? 13.963 -29.189 -12.043 1.00 74.62 578 GLU A C 1
ATOM 4456 O O . GLU A 1 578 ? 14.516 -28.889 -13.091 1.00 74.62 578 GLU A O 1
ATOM 4461 N N . LEU A 1 579 ? 12.931 -28.482 -11.606 1.00 76.88 579 LEU A N 1
ATOM 4462 C CA . LEU A 1 579 ? 12.273 -27.416 -12.359 1.00 76.88 579 LEU A CA 1
ATOM 4463 C C . LEU A 1 579 ? 12.427 -26.104 -11.604 1.00 76.88 579 LEU A C 1
ATOM 4465 O O . LEU A 1 579 ? 11.904 -25.964 -10.501 1.00 76.88 579 LEU A O 1
ATOM 4469 N N . LEU A 1 580 ? 13.146 -25.154 -12.196 1.00 74.12 580 LEU A N 1
ATOM 4470 C CA . LEU A 1 580 ? 13.331 -23.820 -11.644 1.00 74.12 580 LEU A CA 1
ATOM 4471 C C . LEU A 1 580 ? 12.216 -22.899 -12.140 1.00 74.12 580 LEU A C 1
ATOM 4473 O O . LEU A 1 580 ? 12.143 -22.586 -13.330 1.00 74.12 580 LEU A O 1
ATOM 4477 N N . CYS A 1 581 ? 11.362 -22.483 -11.214 1.00 76.94 581 CYS A N 1
ATOM 4478 C CA . CYS A 1 581 ? 10.198 -21.640 -11.443 1.00 76.94 581 CYS A CA 1
ATOM 4479 C C . CYS A 1 581 ? 10.458 -20.218 -10.954 1.00 76.94 581 CYS A C 1
ATOM 4481 O O . CYS A 1 581 ? 11.172 -20.002 -9.972 1.00 76.94 581 CYS A O 1
ATOM 4483 N N . PHE A 1 582 ? 9.827 -19.254 -11.614 1.00 75.62 582 PHE A N 1
ATOM 4484 C CA . PHE A 1 582 ? 10.002 -17.832 -11.320 1.00 75.62 582 PHE A CA 1
ATOM 4485 C C . PHE A 1 582 ? 8.737 -17.190 -10.746 1.00 75.62 582 PHE A C 1
ATOM 4487 O O . PHE A 1 582 ? 8.752 -16.014 -10.401 1.00 75.62 582 PHE A O 1
ATOM 4494 N N . SER A 1 583 ? 7.660 -17.956 -10.575 1.00 81.25 583 SER A N 1
ATOM 4495 C CA . SER A 1 583 ? 6.409 -17.472 -10.004 1.00 81.25 583 SER A CA 1
ATOM 4496 C C . SER A 1 583 ? 5.708 -18.556 -9.159 1.00 81.25 583 SER A C 1
ATOM 4498 O O . SER A 1 583 ? 6.267 -19.622 -8.867 1.00 81.25 583 SER A O 1
ATOM 4500 N N . TRP A 1 584 ? 4.522 -18.232 -8.644 1.00 89.38 584 TRP A N 1
ATOM 4501 C CA . TRP A 1 584 ? 3.765 -19.024 -7.672 1.00 89.38 584 TRP A CA 1
ATOM 4502 C C . TRP A 1 584 ? 3.224 -20.355 -8.221 1.00 89.38 584 TRP A C 1
ATOM 4504 O O . TRP A 1 584 ? 2.840 -21.216 -7.426 1.00 89.38 584 TRP A O 1
ATOM 4514 N N . GLU A 1 585 ? 3.247 -20.573 -9.541 1.00 87.56 585 GLU A N 1
ATOM 4515 C CA . GLU A 1 585 ? 2.861 -21.834 -10.193 1.00 87.56 585 GLU A CA 1
ATOM 4516 C C . GLU A 1 585 ? 3.632 -23.038 -9.654 1.00 87.56 585 GLU A C 1
ATOM 4518 O O . GLU A 1 585 ? 3.100 -24.146 -9.633 1.00 87.56 585 GLU A O 1
ATOM 4523 N N . ALA A 1 586 ? 4.852 -22.825 -9.147 1.00 86.75 586 ALA A N 1
ATOM 4524 C CA . ALA A 1 586 ? 5.680 -23.869 -8.553 1.00 86.75 586 ALA A CA 1
ATOM 4525 C C . ALA A 1 586 ? 4.930 -24.692 -7.495 1.00 86.75 586 ALA A C 1
ATOM 4527 O O . ALA A 1 586 ? 5.112 -25.903 -7.420 1.00 86.75 586 ALA A O 1
ATOM 4528 N N . LEU A 1 587 ? 4.068 -24.045 -6.701 1.00 89.25 587 LEU A N 1
ATOM 4529 C CA . LEU A 1 587 ? 3.308 -24.693 -5.631 1.00 89.25 587 LEU A CA 1
ATOM 4530 C C . LEU A 1 587 ? 2.276 -25.685 -6.181 1.00 89.25 587 LEU A C 1
ATOM 4532 O O . LEU A 1 587 ? 2.153 -26.804 -5.683 1.00 89.25 587 LEU A O 1
ATOM 4536 N N . ASP A 1 588 ? 1.544 -25.296 -7.224 1.00 89.50 588 ASP A N 1
ATOM 4537 C CA . ASP A 1 588 ? 0.532 -26.161 -7.831 1.00 89.50 588 ASP A CA 1
ATOM 4538 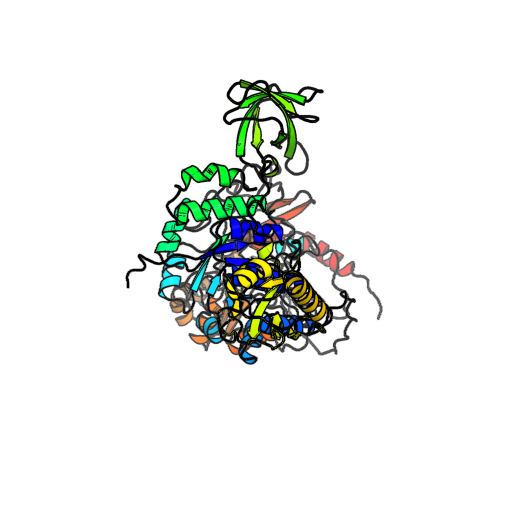C C . ASP A 1 588 ? 1.152 -27.218 -8.745 1.00 89.50 588 ASP A C 1
ATOM 4540 O O . ASP A 1 588 ? 0.702 -28.367 -8.752 1.00 89.50 588 ASP A O 1
ATOM 4544 N N . LEU A 1 589 ? 2.227 -26.874 -9.457 1.00 88.31 589 LEU A N 1
ATOM 4545 C CA . LEU A 1 589 ? 2.971 -27.825 -10.276 1.00 88.31 589 LEU A CA 1
ATOM 4546 C C . LEU A 1 589 ? 3.650 -28.901 -9.415 1.00 88.31 589 LEU A C 1
ATOM 4548 O O . LEU A 1 589 ? 3.568 -30.074 -9.773 1.00 88.31 589 LEU A O 1
ATOM 4552 N N . ALA A 1 590 ? 4.227 -28.549 -8.259 1.00 87.88 590 ALA A N 1
ATOM 4553 C CA . ALA A 1 590 ? 4.795 -29.516 -7.313 1.00 87.88 590 ALA A CA 1
ATOM 4554 C C . ALA A 1 590 ? 3.758 -30.515 -6.802 1.00 87.88 590 ALA A C 1
ATOM 4556 O O . ALA A 1 590 ? 4.025 -31.715 -6.729 1.00 87.88 590 ALA A O 1
ATOM 4557 N N . ARG A 1 591 ? 2.544 -30.037 -6.518 1.00 88.12 591 ARG A N 1
ATOM 4558 C CA . ARG A 1 591 ? 1.426 -30.891 -6.110 1.00 88.12 591 ARG A CA 1
ATOM 4559 C C . ARG A 1 591 ? 0.928 -31.783 -7.250 1.00 88.12 591 ARG A C 1
ATOM 4561 O O . ARG A 1 591 ? 0.618 -32.948 -7.015 1.00 88.12 591 ARG A O 1
ATOM 4568 N N . ARG A 1 592 ? 0.817 -31.245 -8.470 1.00 89.62 592 ARG A N 1
ATOM 4569 C CA . ARG A 1 592 ? 0.298 -31.969 -9.644 1.00 89.62 592 ARG A CA 1
ATOM 4570 C C . ARG A 1 592 ? 1.297 -32.984 -10.202 1.00 89.62 592 ARG A C 1
ATOM 4572 O O . ARG A 1 592 ? 0.878 -34.030 -10.690 1.00 89.62 592 ARG A O 1
ATOM 4579 N N . PHE A 1 593 ? 2.594 -32.698 -10.123 1.00 89.50 593 PHE A N 1
ATOM 4580 C CA . PHE A 1 593 ? 3.652 -33.514 -10.716 1.00 89.50 593 PHE A CA 1
ATOM 4581 C C . PHE A 1 593 ? 4.728 -33.918 -9.691 1.00 89.50 593 PHE A C 1
ATOM 4583 O O . PHE A 1 593 ? 5.893 -33.550 -9.849 1.00 89.50 593 PHE A O 1
ATOM 4590 N N . PRO A 1 594 ? 4.389 -34.736 -8.677 1.00 84.12 594 PRO A N 1
ATOM 4591 C CA . PRO A 1 594 ? 5.283 -35.059 -7.556 1.00 84.12 594 PRO A CA 1
ATOM 4592 C C . PRO A 1 594 ? 6.553 -35.833 -7.950 1.00 84.12 594 PRO A C 1
ATOM 4594 O O . PRO A 1 594 ? 7.478 -35.947 -7.150 1.00 84.12 594 PRO A O 1
ATOM 4597 N N . ARG A 1 595 ? 6.612 -36.369 -9.178 1.00 84.00 595 ARG A N 1
ATOM 4598 C CA . ARG A 1 595 ? 7.816 -37.003 -9.741 1.00 84.00 595 ARG A CA 1
ATOM 4599 C C . ARG A 1 595 ? 8.930 -35.997 -10.065 1.00 84.00 595 ARG A C 1
ATOM 4601 O O . ARG A 1 595 ? 10.105 -36.352 -10.074 1.00 84.00 595 ARG A O 1
ATOM 4608 N N . HIS A 1 596 ? 8.577 -34.737 -10.335 1.00 83.62 596 HIS A N 1
ATOM 4609 C CA . HIS A 1 596 ? 9.551 -33.670 -10.543 1.00 83.62 596 HIS A CA 1
ATOM 4610 C C . HIS A 1 596 ? 9.826 -32.955 -9.219 1.00 83.62 596 HIS A C 1
ATOM 4612 O O . HIS A 1 596 ? 8.969 -32.840 -8.345 1.00 83.62 596 HIS A O 1
ATOM 4618 N N . ARG A 1 597 ? 11.039 -32.432 -9.078 1.00 76.38 597 ARG A N 1
ATOM 4619 C CA . ARG A 1 597 ? 11.424 -31.549 -7.980 1.00 76.38 597 ARG A CA 1
ATOM 4620 C C . ARG A 1 597 ? 11.248 -30.118 -8.443 1.00 76.38 597 ARG A C 1
ATOM 4622 O O . ARG A 1 597 ? 11.820 -29.750 -9.458 1.00 76.38 597 ARG A O 1
ATOM 4629 N N . PHE A 1 598 ? 10.515 -29.304 -7.705 1.00 80.94 598 PHE A N 1
ATOM 4630 C CA . PHE A 1 598 ? 10.339 -27.897 -8.048 1.00 80.94 598 PHE A CA 1
ATOM 4631 C C . PHE A 1 598 ? 11.195 -27.038 -7.133 1.00 80.94 598 PHE A C 1
ATOM 4633 O O . PHE A 1 598 ? 11.303 -27.308 -5.937 1.00 80.94 598 PHE A O 1
ATOM 4640 N N . ALA A 1 599 ? 11.813 -26.016 -7.704 1.00 72.00 599 ALA A N 1
ATOM 4641 C CA . ALA A 1 599 ? 12.545 -24.993 -6.989 1.00 72.00 599 ALA A CA 1
ATOM 4642 C C . ALA A 1 599 ? 12.094 -23.616 -7.470 1.00 72.00 599 ALA A C 1
ATOM 4644 O O . ALA A 1 599 ? 11.697 -23.458 -8.623 1.00 72.00 599 ALA A O 1
ATOM 4645 N N . VAL A 1 600 ? 12.168 -22.619 -6.598 1.00 71.94 600 VAL A N 1
ATOM 4646 C CA . VAL A 1 600 ? 11.866 -21.225 -6.937 1.00 71.94 600 VAL A CA 1
ATOM 4647 C C . VAL A 1 600 ? 13.113 -20.355 -6.860 1.00 71.94 600 VAL A C 1
ATOM 4649 O O . VAL A 1 600 ? 13.885 -20.481 -5.912 1.00 71.94 600 VAL A O 1
ATOM 4652 N N . ASP A 1 601 ? 13.282 -19.449 -7.822 1.00 66.31 601 ASP A N 1
ATOM 4653 C CA . ASP A 1 601 ? 14.299 -18.387 -7.789 1.00 66.31 601 ASP A CA 1
ATOM 4654 C C . ASP A 1 601 ? 13.627 -17.028 -7.976 1.00 66.31 601 ASP A C 1
ATOM 4656 O O . ASP A 1 601 ? 12.822 -16.834 -8.886 1.00 66.31 601 ASP A O 1
ATOM 4660 N N . GLY A 1 602 ? 13.881 -16.101 -7.052 1.00 62.31 602 GLY A N 1
ATOM 4661 C CA . GLY A 1 602 ? 13.299 -14.757 -7.078 1.00 62.31 602 GLY A CA 1
ATOM 4662 C C . GLY A 1 602 ? 11.766 -14.696 -6.972 1.00 62.31 602 GLY A C 1
ATOM 4663 O O . GLY A 1 602 ? 11.224 -13.592 -6.915 1.00 62.31 602 GLY A O 1
ATOM 4664 N N . ALA A 1 603 ? 11.072 -15.844 -6.898 1.00 66.94 603 ALA A N 1
ATOM 4665 C CA . ALA A 1 603 ? 9.612 -15.979 -6.891 1.00 66.94 603 ALA A CA 1
ATOM 4666 C C . ALA A 1 603 ? 8.984 -15.895 -5.498 1.00 66.94 603 ALA A C 1
ATOM 4668 O O . ALA A 1 603 ? 7.815 -15.552 -5.375 1.00 66.94 603 ALA A O 1
ATOM 4669 N N . PHE A 1 604 ? 9.762 -16.098 -4.423 1.00 74.62 604 PHE A N 1
ATOM 4670 C CA . PHE A 1 604 ? 9.357 -15.860 -3.025 1.00 74.62 604 PHE A CA 1
ATOM 4671 C C . PHE A 1 604 ? 10.409 -15.023 -2.280 1.00 74.62 604 PHE A C 1
ATOM 4673 O O . PHE A 1 604 ? 11.601 -15.236 -2.471 1.00 74.62 604 PHE A O 1
ATOM 4680 N N . ASN A 1 605 ? 9.978 -14.056 -1.464 1.00 73.56 605 ASN A N 1
ATOM 4681 C CA . ASN A 1 605 ? 10.877 -13.333 -0.561 1.00 73.56 605 ASN A CA 1
ATOM 4682 C C . ASN A 1 605 ? 11.165 -14.245 0.646 1.00 73.56 605 ASN A C 1
ATOM 4684 O O . ASN A 1 605 ? 10.457 -14.187 1.647 1.00 73.56 605 ASN A O 1
ATOM 4688 N N . VAL A 1 606 ? 12.146 -15.146 0.520 1.00 70.44 606 VAL A N 1
ATOM 4689 C CA . VAL A 1 606 ? 12.516 -16.107 1.575 1.00 70.44 606 VAL A CA 1
ATOM 4690 C C . VAL A 1 606 ? 13.711 -15.574 2.359 1.00 70.44 606 VAL A C 1
ATOM 4692 O O . VAL A 1 606 ? 14.855 -15.712 1.936 1.00 70.44 606 VAL A O 1
ATOM 4695 N N . SER A 1 607 ? 13.439 -14.965 3.510 1.00 69.19 607 SER A N 1
ATOM 4696 C CA . SER A 1 607 ? 14.444 -14.279 4.341 1.00 69.19 607 SER A CA 1
ATOM 4697 C C . SER A 1 607 ? 14.551 -14.814 5.773 1.00 69.19 607 SER A C 1
ATOM 4699 O O . SER A 1 607 ? 15.327 -14.305 6.583 1.00 69.19 607 SER A O 1
ATOM 4701 N N . ASN A 1 608 ? 13.752 -15.825 6.111 1.00 66.94 608 ASN A N 1
ATOM 4702 C CA . ASN A 1 608 ? 13.719 -16.460 7.424 1.00 66.94 608 ASN A CA 1
ATOM 4703 C C . ASN A 1 608 ? 13.402 -17.956 7.299 1.00 66.94 608 ASN A C 1
ATOM 4705 O O . ASN A 1 608 ? 12.880 -18.422 6.278 1.00 66.94 608 ASN A O 1
ATOM 4709 N N . ALA A 1 609 ? 13.716 -18.715 8.350 1.00 66.00 609 ALA A N 1
ATOM 4710 C CA . ALA A 1 609 ? 13.558 -20.166 8.345 1.00 66.00 609 ALA A CA 1
ATOM 4711 C C . ALA A 1 609 ? 12.081 -20.591 8.279 1.00 66.00 609 ALA A C 1
ATOM 4713 O O . ALA A 1 609 ? 11.763 -21.629 7.702 1.00 66.00 609 ALA A O 1
ATOM 4714 N N . ARG A 1 610 ? 11.162 -19.777 8.815 1.00 76.06 610 ARG A N 1
ATOM 4715 C CA . ARG A 1 610 ? 9.716 -20.061 8.809 1.00 76.06 610 ARG A CA 1
ATOM 4716 C C . ARG A 1 610 ? 9.157 -20.053 7.385 1.00 76.06 610 ARG A C 1
ATOM 4718 O O . ARG A 1 610 ? 8.548 -21.031 6.965 1.00 76.06 610 ARG A O 1
ATOM 4725 N N . ALA A 1 611 ? 9.436 -19.010 6.604 1.00 76.19 611 ALA A N 1
ATOM 4726 C CA . ALA A 1 611 ? 9.031 -18.926 5.200 1.00 76.19 611 ALA A CA 1
ATOM 4727 C C . ALA A 1 611 ? 9.617 -20.082 4.368 1.00 76.19 611 ALA A C 1
ATOM 4729 O O . ALA A 1 611 ? 8.909 -20.699 3.571 1.00 76.19 611 ALA A O 1
ATOM 4730 N N . ALA A 1 612 ? 10.885 -20.430 4.608 1.00 69.31 612 ALA A N 1
ATOM 4731 C CA . ALA A 1 612 ? 11.538 -21.579 3.983 1.00 69.31 612 ALA A CA 1
ATOM 4732 C C . ALA A 1 612 ? 10.821 -22.907 4.295 1.00 69.31 612 ALA A C 1
ATOM 4734 O O . ALA A 1 612 ? 10.613 -23.729 3.402 1.00 69.31 612 ALA A O 1
ATOM 4735 N N . GLN A 1 613 ? 10.403 -23.118 5.546 1.00 68.88 613 GLN A N 1
ATOM 4736 C CA . GLN A 1 613 ? 9.682 -24.324 5.960 1.00 68.88 613 GLN A CA 1
ATOM 4737 C C . GLN A 1 613 ? 8.287 -24.440 5.337 1.00 68.88 613 GLN A C 1
ATOM 4739 O O . GLN A 1 613 ? 7.833 -25.563 5.106 1.00 68.88 613 GLN A O 1
ATOM 4744 N N . VAL A 1 614 ? 7.604 -23.320 5.076 1.00 79.50 614 VAL A N 1
ATOM 4745 C CA . VAL A 1 614 ? 6.315 -23.316 4.362 1.00 79.50 614 VAL A CA 1
ATOM 4746 C C . VAL A 1 614 ? 6.496 -23.870 2.949 1.00 79.50 614 VAL A C 1
ATOM 4748 O O . VAL A 1 614 ? 5.782 -24.791 2.558 1.00 79.50 614 VAL A O 1
ATOM 4751 N N . LEU A 1 615 ? 7.490 -23.370 2.209 1.00 75.94 615 LEU A N 1
ATOM 4752 C CA . LEU A 1 615 ? 7.785 -23.844 0.853 1.00 75.94 615 LEU A CA 1
ATOM 4753 C C . LEU A 1 615 ? 8.247 -25.305 0.844 1.00 75.94 615 LEU A C 1
ATOM 4755 O O . LEU A 1 615 ? 7.750 -26.104 0.051 1.00 75.94 615 LEU A O 1
ATOM 4759 N N . ALA A 1 616 ? 9.122 -25.682 1.780 1.00 70.69 616 ALA A N 1
ATOM 4760 C CA . ALA A 1 616 ? 9.603 -27.055 1.897 1.00 70.69 616 ALA A CA 1
ATOM 4761 C C . ALA A 1 616 ? 8.459 -28.052 2.150 1.00 70.69 616 ALA A C 1
ATOM 4763 O O . ALA A 1 616 ? 8.425 -29.116 1.533 1.00 70.69 616 ALA A O 1
ATOM 4764 N N . ARG A 1 617 ? 7.484 -27.701 3.004 1.00 75.50 617 ARG A N 1
ATOM 4765 C CA . ARG A 1 617 ? 6.275 -28.516 3.236 1.00 75.50 617 ARG A CA 1
ATOM 4766 C C . ARG A 1 617 ? 5.364 -28.601 2.016 1.00 75.50 617 ARG A C 1
ATOM 4768 O O . ARG A 1 617 ? 4.685 -29.609 1.851 1.00 75.50 617 ARG A O 1
ATOM 4775 N N . ALA A 1 618 ? 5.385 -27.592 1.151 1.00 76.81 618 ALA A N 1
ATOM 4776 C CA . ALA A 1 618 ? 4.704 -27.619 -0.139 1.00 76.81 618 ALA A CA 1
ATOM 4777 C C . ALA A 1 618 ? 5.474 -28.405 -1.224 1.00 76.81 618 ALA A C 1
ATOM 4779 O O . ALA A 1 618 ? 5.053 -28.422 -2.377 1.00 76.81 618 ALA A O 1
ATOM 4780 N N . GLY A 1 619 ? 6.600 -29.048 -0.883 1.00 71.75 619 GLY A N 1
ATOM 4781 C CA . GLY A 1 619 ? 7.423 -29.798 -1.836 1.00 71.75 619 GLY A CA 1
ATOM 4782 C C . GLY A 1 619 ? 8.248 -28.912 -2.774 1.00 71.75 619 GLY A C 1
ATOM 4783 O O . GLY A 1 619 ? 8.771 -29.401 -3.776 1.00 71.75 619 GLY A O 1
ATOM 4784 N N . VAL A 1 620 ? 8.377 -27.622 -2.453 1.00 76.12 620 VAL A N 1
ATOM 4785 C CA . VAL A 1 620 ? 9.091 -26.629 -3.257 1.00 76.12 620 VAL A CA 1
ATOM 4786 C C . VAL A 1 620 ? 10.406 -26.267 -2.569 1.00 76.12 620 VAL A C 1
ATOM 4788 O O . VAL A 1 620 ? 10.435 -25.751 -1.451 1.00 76.12 620 VAL A O 1
ATOM 4791 N N . GLY A 1 621 ? 11.520 -26.550 -3.241 1.00 65.19 621 GLY A N 1
ATOM 4792 C CA . GLY A 1 621 ? 12.828 -26.010 -2.880 1.00 65.19 621 GLY A CA 1
ATOM 4793 C C . GLY A 1 621 ? 12.932 -24.530 -3.245 1.00 65.19 621 GLY A C 1
ATOM 4794 O O . GLY A 1 621 ? 12.108 -23.997 -3.979 1.00 65.19 621 GLY A O 1
ATOM 4795 N N . PHE A 1 622 ? 13.961 -23.845 -2.775 1.00 57.38 622 PHE A N 1
ATOM 4796 C CA . PHE A 1 622 ? 14.218 -22.456 -3.147 1.00 57.38 622 PHE A CA 1
ATOM 4797 C C . PHE A 1 622 ? 15.718 -22.252 -3.340 1.00 57.38 622 PHE A C 1
ATOM 4799 O O . PHE A 1 622 ? 16.522 -22.837 -2.616 1.00 57.38 622 PHE A O 1
ATOM 4806 N N . ASP A 1 623 ? 16.081 -21.433 -4.320 1.00 49.91 623 ASP A N 1
ATOM 4807 C CA . ASP A 1 623 ? 17.444 -20.957 -4.531 1.00 49.91 623 ASP A CA 1
ATOM 4808 C C . ASP A 1 623 ? 17.542 -19.535 -3.940 1.00 49.91 623 ASP A C 1
ATOM 4810 O O . ASP A 1 623 ? 16.772 -18.638 -4.282 1.00 49.91 623 ASP A O 1
ATOM 4814 N N . VAL A 1 624 ? 18.417 -19.347 -2.944 1.00 42.47 624 VAL A N 1
ATOM 4815 C CA . VAL A 1 624 ? 18.419 -18.139 -2.092 1.00 42.47 624 VAL A CA 1
ATOM 4816 C C . VAL A 1 624 ? 19.089 -16.942 -2.769 1.00 42.47 624 VAL A C 1
ATOM 4818 O O . VAL A 1 624 ? 20.300 -16.777 -2.677 1.00 42.47 624 VAL A O 1
ATOM 4821 N N . GLY A 1 625 ? 18.300 -16.013 -3.306 1.00 39.25 625 GLY A N 1
ATOM 4822 C CA . GLY A 1 625 ? 18.760 -14.660 -3.633 1.00 39.25 625 GLY A CA 1
ATOM 4823 C C . GLY A 1 625 ? 18.932 -13.768 -2.390 1.00 39.25 625 GLY A C 1
ATOM 4824 O O . GLY A 1 625 ? 17.992 -13.110 -1.962 1.00 39.25 625 GLY A O 1
ATOM 4825 N N . LEU A 1 626 ? 20.141 -13.747 -1.816 1.00 42.75 626 LEU A N 1
ATOM 4826 C CA . LEU A 1 626 ? 20.814 -12.647 -1.081 1.00 42.75 626 LEU A CA 1
ATOM 4827 C C . LEU A 1 626 ? 20.135 -11.847 0.067 1.00 42.75 626 LEU A C 1
ATOM 4829 O O . LEU A 1 626 ? 20.797 -10.978 0.630 1.00 42.75 626 LEU A O 1
ATOM 4833 N N . GLU A 1 627 ? 18.917 -12.137 0.525 1.00 34.91 627 GLU A N 1
ATOM 4834 C CA . GLU A 1 627 ? 18.361 -11.535 1.762 1.00 34.91 627 GLU A CA 1
ATOM 4835 C C . GLU A 1 627 ? 18.311 -12.526 2.945 1.00 34.91 627 GLU A C 1
ATOM 4837 O O . GLU A 1 627 ? 17.326 -12.605 3.674 1.00 34.91 627 GLU A O 1
ATOM 4842 N N . ALA A 1 628 ? 19.397 -13.272 3.179 1.00 34.12 628 ALA A N 1
ATOM 4843 C CA . ALA A 1 628 ? 19.540 -14.118 4.370 1.00 34.12 628 ALA A CA 1
ATOM 4844 C C . ALA A 1 628 ? 20.890 -13.904 5.084 1.00 34.12 628 ALA A C 1
ATOM 4846 O O . ALA A 1 628 ? 21.785 -14.744 4.975 1.00 34.12 628 ALA A O 1
ATOM 4847 N N . PRO A 1 629 ? 21.075 -12.813 5.853 1.00 33.78 629 PRO A N 1
ATOM 4848 C CA . PRO A 1 629 ? 22.179 -12.736 6.800 1.00 33.78 629 PRO A CA 1
ATOM 4849 C C . PRO A 1 629 ? 21.872 -13.677 7.979 1.00 33.78 629 PRO A C 1
ATOM 4851 O O . PRO A 1 629 ? 20.936 -13.437 8.740 1.00 33.78 629 PRO A O 1
ATOM 4854 N N . GLY A 1 630 ? 22.621 -14.775 8.110 1.00 36.78 630 GLY A N 1
ATOM 4855 C CA . GLY A 1 630 ? 22.676 -15.635 9.309 1.00 36.78 630 GLY A CA 1
ATOM 4856 C C . GLY A 1 630 ? 21.464 -16.536 9.617 1.00 36.78 630 GLY A C 1
ATOM 4857 O O . GLY A 1 630 ? 21.613 -17.526 10.322 1.00 36.78 630 GLY A O 1
ATOM 4858 N N . ALA A 1 631 ? 20.280 -16.262 9.064 1.00 36.62 631 ALA A N 1
ATOM 4859 C CA . ALA A 1 631 ? 19.014 -16.935 9.399 1.00 36.62 631 ALA A CA 1
ATOM 4860 C C . ALA A 1 631 ? 18.868 -18.402 8.936 1.00 36.62 631 ALA A C 1
ATOM 4862 O O . ALA A 1 631 ? 17.970 -19.105 9.395 1.00 36.62 631 ALA A O 1
ATOM 4863 N N . LEU A 1 632 ? 19.703 -18.863 7.999 1.00 36.22 632 LEU A N 1
ATOM 4864 C CA . LEU A 1 632 ? 19.585 -20.187 7.365 1.00 36.22 632 LEU A CA 1
ATOM 4865 C C . LEU A 1 632 ? 20.764 -21.122 7.688 1.00 36.22 632 LEU A C 1
ATOM 4867 O O . LEU A 1 632 ? 20.940 -22.136 7.016 1.00 36.22 632 LEU A O 1
ATOM 4871 N N . ALA A 1 633 ? 21.537 -20.822 8.737 1.00 34.75 633 ALA A N 1
ATOM 4872 C CA . ALA A 1 633 ? 22.753 -21.545 9.136 1.00 34.75 633 ALA A CA 1
ATOM 4873 C C . ALA A 1 633 ? 22.555 -23.029 9.549 1.00 34.75 633 ALA A C 1
ATOM 4875 O O . ALA A 1 633 ? 23.513 -23.688 9.932 1.00 34.75 633 ALA A O 1
ATOM 4876 N N . GLY A 1 634 ? 21.340 -23.578 9.440 1.00 34.59 634 GLY A N 1
ATOM 4877 C CA . GLY A 1 634 ? 21.023 -24.991 9.691 1.00 34.59 634 GLY A CA 1
ATOM 4878 C C . GLY A 1 634 ? 20.179 -25.665 8.600 1.00 34.59 634 GLY A C 1
ATOM 4879 O O . GLY A 1 634 ? 19.666 -26.762 8.814 1.00 34.59 634 GLY A O 1
ATOM 4880 N N . ALA A 1 635 ? 19.983 -25.031 7.438 1.00 30.19 635 ALA A N 1
ATOM 4881 C CA . ALA A 1 635 ? 19.208 -25.617 6.346 1.00 30.19 635 ALA A CA 1
ATOM 4882 C C . ALA A 1 635 ? 20.052 -26.631 5.552 1.00 30.19 635 ALA A C 1
ATOM 4884 O O . ALA A 1 635 ? 21.085 -26.288 4.983 1.00 30.19 635 ALA A O 1
ATOM 4885 N N . GLN A 1 636 ? 19.582 -27.877 5.437 1.00 27.66 636 GLN A N 1
ATOM 4886 C CA . GLN A 1 636 ? 20.298 -28.960 4.744 1.00 27.66 636 GLN A CA 1
ATOM 4887 C C . GLN A 1 636 ? 20.458 -28.791 3.215 1.00 27.66 636 GLN A C 1
ATOM 4889 O O . GLN A 1 636 ? 20.964 -29.709 2.569 1.00 27.66 636 GLN A O 1
ATOM 4894 N N . ARG A 1 637 ? 20.078 -27.658 2.597 1.00 27.39 637 ARG A N 1
ATOM 4895 C CA . ARG A 1 637 ? 20.297 -27.406 1.157 1.00 27.39 637 ARG A CA 1
ATOM 4896 C C . ARG A 1 637 ? 20.504 -25.916 0.816 1.00 27.39 637 ARG A C 1
ATOM 4898 O O . ARG A 1 637 ? 19.558 -25.148 0.825 1.00 27.39 637 ARG A O 1
ATOM 4905 N N . VAL A 1 638 ? 21.756 -25.606 0.448 1.00 31.03 638 VAL A N 1
ATOM 4906 C CA . VAL A 1 638 ? 22.275 -24.653 -0.567 1.00 31.03 638 VAL A CA 1
ATOM 4907 C C . VAL A 1 638 ? 21.788 -23.187 -0.561 1.00 31.03 638 VAL A C 1
ATOM 4909 O O . VAL A 1 638 ? 20.650 -22.887 -0.894 1.00 31.03 638 VAL A O 1
ATOM 4912 N N . VAL A 1 639 ? 22.737 -22.258 -0.376 1.00 31.53 639 VAL A N 1
ATOM 4913 C CA . VAL A 1 639 ? 22.634 -20.828 -0.736 1.00 31.53 639 VAL A CA 1
ATOM 4914 C C . VAL A 1 639 ? 23.303 -20.627 -2.106 1.00 31.53 639 VAL A C 1
ATOM 4916 O O . VAL A 1 639 ? 24.462 -21.010 -2.275 1.00 31.53 639 VAL A O 1
ATOM 4919 N N . ARG A 1 640 ? 22.585 -20.075 -3.096 1.00 33.50 640 ARG A N 1
ATOM 4920 C CA . ARG A 1 640 ? 23.101 -19.766 -4.447 1.00 33.50 640 ARG A CA 1
ATOM 4921 C C . ARG A 1 640 ? 23.010 -18.270 -4.689 1.00 33.50 640 ARG A C 1
ATOM 4923 O O . ARG A 1 640 ? 21.922 -17.722 -4.602 1.00 33.50 640 ARG A O 1
ATOM 4930 N N . VAL A 1 641 ? 24.115 -17.612 -5.008 1.00 31.83 641 VAL A N 1
ATOM 4931 C CA . VAL A 1 641 ? 24.116 -16.159 -5.186 1.00 31.83 641 VAL A CA 1
ATOM 4932 C C . VAL A 1 641 ? 23.807 -15.851 -6.646 1.00 31.83 641 VAL A C 1
ATOM 4934 O O . VAL A 1 641 ? 24.703 -15.742 -7.465 1.00 31.83 641 VAL A O 1
ATOM 4937 N N . ASN A 1 642 ? 22.531 -15.697 -6.995 1.00 38.78 642 ASN A N 1
ATOM 4938 C CA . ASN A 1 642 ? 22.175 -15.089 -8.279 1.00 38.78 642 ASN A CA 1
ATOM 4939 C C . ASN A 1 642 ? 22.741 -13.646 -8.293 1.00 38.78 642 ASN A C 1
ATOM 4941 O O . ASN A 1 642 ? 22.529 -12.941 -7.295 1.00 38.78 642 ASN A O 1
ATOM 4945 N N . PRO A 1 643 ? 23.473 -13.183 -9.334 1.00 42.19 643 PRO A N 1
ATOM 4946 C CA . PRO A 1 643 ? 23.764 -11.759 -9.481 1.00 42.19 643 PRO A CA 1
ATOM 4947 C C . PRO A 1 643 ? 22.433 -11.029 -9.387 1.00 42.19 643 PRO A C 1
ATOM 4949 O O . PRO A 1 643 ? 21.546 -11.270 -10.195 1.00 42.19 643 PRO A O 1
ATOM 4952 N N . LEU A 1 644 ? 22.256 -10.234 -8.330 1.00 50.47 644 LEU A N 1
ATOM 4953 C CA . LEU A 1 644 ? 20.973 -9.633 -7.992 1.00 50.47 644 LEU A CA 1
ATOM 4954 C C . LEU A 1 644 ? 20.338 -9.029 -9.264 1.00 50.47 644 LEU A C 1
ATOM 4956 O O . LEU A 1 644 ? 20.947 -8.223 -9.963 1.00 50.47 644 LEU A O 1
ATOM 4960 N N . VAL A 1 645 ? 19.127 -9.475 -9.606 1.00 59.62 645 VAL A N 1
ATOM 4961 C CA . VAL A 1 645 ? 18.404 -8.993 -10.789 1.00 59.62 645 VAL A CA 1
ATOM 4962 C C . VAL A 1 645 ? 17.182 -8.239 -10.317 1.00 59.62 645 VAL A C 1
ATOM 4964 O O . VAL A 1 645 ? 16.378 -8.735 -9.529 1.00 59.62 645 VAL A O 1
ATOM 4967 N N . SER A 1 646 ? 17.014 -7.023 -10.821 1.00 72.38 646 SER A N 1
ATOM 4968 C CA . SER A 1 646 ? 15.732 -6.338 -10.743 1.00 72.38 646 SER A CA 1
ATOM 4969 C C . SER A 1 646 ? 14.950 -6.660 -12.013 1.00 72.38 646 SER A C 1
ATOM 4971 O O . SER A 1 646 ? 15.316 -6.189 -13.087 1.00 72.38 646 SER A O 1
ATOM 4973 N N . SER A 1 647 ? 13.895 -7.467 -11.913 1.00 76.94 647 SER A N 1
ATOM 4974 C CA . SER A 1 647 ? 13.072 -7.838 -13.068 1.00 76.94 647 SER A CA 1
ATOM 4975 C C . SER A 1 647 ? 11.927 -6.850 -13.283 1.00 76.94 647 SER A C 1
ATOM 4977 O O . SER A 1 647 ? 11.357 -6.333 -12.325 1.00 76.94 647 SER A O 1
ATOM 4979 N N . SER A 1 648 ? 11.577 -6.581 -14.538 1.00 83.88 648 SER A N 1
ATOM 4980 C CA . SER A 1 648 ? 10.451 -5.732 -14.935 1.00 83.88 648 SER A CA 1
ATOM 4981 C C . SER A 1 648 ? 9.632 -6.391 -16.039 1.00 83.88 648 SER A C 1
ATOM 4983 O O . SER A 1 648 ? 10.179 -7.086 -16.894 1.00 83.88 648 SER A O 1
ATOM 4985 N N . ARG A 1 649 ? 8.319 -6.144 -16.035 1.00 82.88 649 ARG A N 1
ATOM 4986 C CA . ARG A 1 649 ? 7.413 -6.496 -17.140 1.00 82.88 649 ARG A CA 1
ATOM 4987 C C . ARG A 1 649 ? 7.121 -5.327 -18.072 1.00 82.88 649 ARG A C 1
ATOM 4989 O O . ARG A 1 649 ? 6.402 -5.496 -19.054 1.00 82.88 649 ARG A O 1
ATOM 4996 N N . PHE A 1 650 ? 7.646 -4.140 -17.777 1.00 87.44 650 PHE A N 1
ATOM 4997 C CA . PHE A 1 650 ? 7.565 -3.061 -18.744 1.00 87.44 650 PHE A CA 1
ATOM 4998 C C . PHE A 1 650 ? 8.360 -3.442 -19.995 1.00 87.44 650 PHE A C 1
ATOM 5000 O O . PHE A 1 650 ? 9.427 -4.055 -19.878 1.00 87.44 650 PHE A O 1
ATOM 5007 N N . PRO A 1 651 ? 7.863 -3.089 -21.191 1.00 86.62 651 PRO A N 1
ATOM 5008 C CA . PRO A 1 651 ? 8.655 -3.198 -22.404 1.00 86.62 651 PRO A CA 1
ATOM 5009 C C . PRO A 1 651 ? 10.009 -2.493 -22.240 1.00 86.62 651 PRO A C 1
ATOM 5011 O O . PRO A 1 651 ? 10.097 -1.501 -21.506 1.00 86.62 651 PRO A O 1
ATOM 5014 N N . PRO A 1 652 ? 11.061 -2.967 -22.931 1.00 82.25 652 PRO A N 1
ATOM 5015 C CA . PRO A 1 652 ? 12.351 -2.304 -22.884 1.00 82.25 652 PRO A CA 1
ATOM 5016 C C . PRO A 1 652 ? 12.196 -0.878 -23.431 1.00 82.25 652 PRO A C 1
ATOM 5018 O O . PRO A 1 652 ? 11.262 -0.619 -24.201 1.00 82.25 652 PRO A O 1
ATOM 5021 N N . PRO A 1 653 ? 13.083 0.055 -23.052 1.00 82.38 653 PRO A N 1
ATOM 5022 C CA . PRO A 1 653 ? 13.084 1.388 -23.635 1.00 82.38 653 PRO A CA 1
ATOM 5023 C C . PRO A 1 653 ? 13.035 1.326 -25.174 1.00 82.38 653 PRO A C 1
ATOM 5025 O O . PRO A 1 653 ? 13.746 0.541 -25.802 1.00 82.38 653 PRO A O 1
ATOM 5028 N N . GLU A 1 654 ? 12.145 2.126 -25.779 1.00 72.62 654 GLU A N 1
ATOM 5029 C CA . GLU A 1 654 ? 11.847 2.109 -27.228 1.00 72.62 654 GLU A CA 1
ATOM 5030 C C . GLU A 1 654 ? 13.074 2.404 -28.106 1.00 72.62 654 GLU A C 1
ATOM 5032 O O . GLU A 1 654 ? 13.085 2.130 -29.303 1.00 72.62 654 GLU A O 1
ATOM 5037 N N . ASP A 1 655 ? 14.122 2.958 -27.503 1.00 71.88 655 ASP A N 1
ATOM 5038 C CA . ASP A 1 655 ? 15.389 3.257 -28.146 1.00 71.88 655 ASP A CA 1
ATOM 5039 C C . ASP A 1 655 ? 16.240 2.027 -28.488 1.00 71.88 655 ASP A C 1
ATOM 5041 O O . ASP A 1 655 ? 17.228 2.168 -29.214 1.00 71.88 655 ASP A O 1
ATOM 5045 N N . GLY A 1 656 ? 15.865 0.843 -27.997 1.00 72.25 656 GLY A N 1
ATOM 5046 C CA . GLY A 1 656 ? 16.591 -0.404 -28.217 1.00 72.25 656 GLY A CA 1
ATOM 5047 C C . GLY A 1 656 ? 17.899 -0.506 -27.431 1.00 72.25 656 GLY A C 1
ATOM 5048 O O . GLY A 1 656 ? 18.619 -1.492 -27.601 1.00 72.25 656 GLY A O 1
ATOM 5049 N N . ALA A 1 657 ? 18.205 0.471 -26.569 1.00 77.94 657 ALA A N 1
ATOM 5050 C CA . ALA A 1 657 ? 19.427 0.477 -25.782 1.00 77.94 657 ALA A CA 1
ATOM 5051 C C . ALA A 1 657 ? 19.434 -0.683 -24.777 1.00 77.94 657 ALA A C 1
ATOM 5053 O O . ALA A 1 657 ? 18.428 -1.014 -24.141 1.00 77.94 657 ALA A O 1
ATOM 5054 N N . ARG A 1 658 ? 20.600 -1.319 -24.642 1.00 81.19 658 ARG A N 1
ATOM 5055 C CA . ARG A 1 658 ? 20.818 -2.434 -23.710 1.00 81.19 658 ARG A CA 1
ATOM 5056 C C . ARG A 1 658 ? 21.692 -2.054 -22.527 1.00 81.19 658 ARG A C 1
ATOM 5058 O O . ARG A 1 658 ? 21.625 -2.759 -21.528 1.00 81.19 658 ARG A O 1
ATOM 5065 N N . SER A 1 659 ? 22.423 -0.944 -22.614 1.00 82.12 659 SER A N 1
ATOM 5066 C CA . SER A 1 659 ? 23.349 -0.467 -21.587 1.00 82.12 659 SER A CA 1
ATOM 5067 C C . SER A 1 659 ? 23.010 0.967 -21.176 1.00 82.12 659 SER A C 1
ATOM 5069 O O . SER A 1 659 ? 22.760 1.821 -22.030 1.00 82.12 659 SER A O 1
ATOM 5071 N N . PHE A 1 660 ? 23.007 1.236 -19.870 1.00 84.12 660 PHE A N 1
ATOM 5072 C CA . PHE A 1 660 ? 22.585 2.515 -19.294 1.00 84.12 660 PHE A CA 1
ATOM 5073 C C . PHE A 1 660 ? 23.509 2.941 -18.157 1.00 84.12 660 PHE A C 1
ATOM 5075 O O . PHE A 1 660 ? 23.778 2.145 -17.267 1.00 84.12 660 PHE A O 1
ATOM 5082 N N . ARG A 1 661 ? 23.930 4.204 -18.122 1.00 84.38 661 ARG A N 1
ATOM 5083 C CA . ARG A 1 661 ? 24.749 4.789 -17.054 1.00 84.38 661 ARG A CA 1
ATOM 5084 C C . ARG A 1 661 ? 23.946 5.823 -16.277 1.00 84.38 661 ARG A C 1
ATOM 5086 O O . ARG A 1 661 ? 23.386 6.727 -16.884 1.00 84.38 661 ARG A O 1
ATOM 5093 N N . ASN A 1 662 ? 23.868 5.704 -14.955 1.00 84.56 662 ASN A N 1
ATOM 5094 C CA . ASN A 1 662 ? 23.192 6.708 -14.126 1.00 84.56 662 ASN A CA 1
ATOM 5095 C C . ASN A 1 662 ? 24.102 7.918 -13.817 1.00 84.56 662 ASN A C 1
ATOM 5097 O O . ASN A 1 662 ? 25.301 7.907 -14.082 1.00 84.56 662 ASN A O 1
ATOM 5101 N N . ASP A 1 663 ? 23.548 8.936 -13.159 1.00 77.94 663 ASP A N 1
ATOM 5102 C CA . ASP A 1 663 ? 24.256 10.139 -12.688 1.00 77.94 663 ASP A CA 1
ATOM 5103 C C . ASP A 1 663 ? 25.271 9.893 -11.546 1.00 77.94 663 ASP A C 1
ATOM 5105 O O . ASP A 1 663 ? 25.956 10.818 -11.121 1.00 77.94 663 ASP A O 1
ATOM 5109 N N . CYS A 1 664 ? 25.396 8.661 -11.044 1.00 73.25 664 CYS A N 1
ATOM 5110 C CA . CYS A 1 664 ? 26.492 8.226 -10.166 1.00 73.25 664 CYS A CA 1
ATOM 5111 C C . CYS A 1 664 ? 27.622 7.501 -10.918 1.00 73.25 664 CYS A C 1
ATOM 5113 O O . CYS A 1 664 ? 28.601 7.114 -10.286 1.00 73.25 664 CYS A O 1
ATOM 5115 N N . GLY A 1 665 ? 27.501 7.299 -12.234 1.00 76.69 665 GLY A N 1
ATOM 5116 C CA . GLY A 1 665 ? 28.453 6.524 -13.028 1.00 76.69 665 GLY A CA 1
ATOM 5117 C C . GLY A 1 665 ? 28.243 5.006 -12.977 1.00 76.69 665 GLY A C 1
ATOM 5118 O O . GLY A 1 665 ? 29.014 4.284 -13.604 1.00 76.69 665 GLY A O 1
ATOM 5119 N N . ASP A 1 666 ? 27.209 4.511 -12.287 1.00 74.50 666 ASP A N 1
ATOM 5120 C CA . ASP A 1 666 ? 26.876 3.084 -12.282 1.00 74.50 666 ASP A CA 1
ATOM 5121 C C . ASP A 1 666 ? 26.299 2.679 -13.647 1.00 74.50 666 ASP A C 1
ATOM 5123 O O . ASP A 1 666 ? 25.394 3.351 -14.159 1.00 74.50 666 ASP A O 1
ATOM 5127 N N . VAL A 1 667 ? 26.774 1.566 -14.208 1.00 74.56 667 VAL A N 1
ATOM 5128 C CA . VAL A 1 667 ? 26.323 1.044 -15.506 1.00 74.56 667 VAL A CA 1
ATOM 5129 C C . VAL A 1 667 ? 25.428 -0.177 -15.313 1.00 74.56 667 VAL A C 1
ATOM 5131 O O . VAL A 1 667 ? 25.691 -1.020 -14.461 1.00 74.56 667 VAL A O 1
ATOM 5134 N N . PHE A 1 668 ? 24.351 -0.267 -16.088 1.00 77.62 668 PHE A N 1
ATOM 5135 C CA . PHE A 1 668 ? 23.352 -1.326 -16.032 1.00 77.62 668 PHE A CA 1
ATOM 5136 C C . PHE A 1 668 ? 23.111 -1.935 -17.410 1.00 77.62 668 PHE A C 1
ATOM 5138 O O . PHE A 1 668 ? 23.023 -1.197 -18.390 1.00 77.62 668 PHE A O 1
ATOM 5145 N N . HIS A 1 669 ? 22.887 -3.248 -17.463 1.00 76.00 669 HIS A N 1
ATOM 5146 C CA . HIS A 1 669 ? 22.536 -3.987 -18.671 1.00 76.00 669 HIS A CA 1
ATOM 5147 C C . HIS A 1 669 ? 21.132 -4.599 -18.587 1.00 76.00 669 HIS A C 1
ATOM 5149 O O . HIS A 1 669 ? 20.740 -5.161 -17.562 1.00 76.00 669 HIS A O 1
ATOM 5155 N N . LEU A 1 670 ? 20.363 -4.496 -19.672 1.00 72.06 670 LEU A N 1
ATOM 5156 C CA . LEU A 1 670 ? 18.990 -4.992 -19.772 1.00 72.06 670 LEU A CA 1
ATOM 5157 C C . LEU A 1 670 ? 18.910 -6.248 -20.650 1.00 72.06 670 LEU A C 1
ATOM 5159 O O . LEU A 1 670 ? 19.102 -6.181 -21.866 1.00 72.06 670 LEU A O 1
ATOM 5163 N N . HIS A 1 671 ? 18.508 -7.376 -20.063 1.00 67.44 671 HIS A N 1
ATOM 5164 C CA . HIS A 1 671 ? 18.418 -8.672 -20.745 1.00 67.44 671 HIS A CA 1
ATOM 5165 C C . HIS A 1 671 ? 16.998 -9.240 -20.739 1.00 67.44 671 HIS A C 1
ATOM 5167 O O . HIS A 1 671 ? 16.240 -9.032 -19.798 1.00 67.44 671 HIS A O 1
ATOM 5173 N N . SER A 1 672 ? 16.630 -9.970 -21.795 1.00 66.94 672 SER A N 1
ATOM 5174 C CA . SER A 1 672 ? 15.344 -10.679 -21.860 1.00 66.94 672 SER A CA 1
ATOM 5175 C C . SER A 1 672 ? 15.384 -11.951 -21.012 1.00 66.94 672 SER A C 1
ATOM 5177 O O . SER A 1 672 ? 16.335 -12.722 -21.105 1.00 66.94 672 SER A O 1
ATOM 5179 N N . LEU A 1 673 ? 14.333 -12.176 -20.224 1.00 60.00 673 LEU A N 1
ATOM 5180 C CA . LEU A 1 673 ? 14.132 -13.327 -19.342 1.00 60.00 673 LEU A CA 1
ATOM 5181 C C . LEU A 1 673 ? 12.788 -14.016 -19.640 1.00 60.00 673 LEU A C 1
ATOM 5183 O O . LEU A 1 673 ? 11.998 -14.283 -18.738 1.00 60.00 673 LEU A O 1
ATOM 5187 N N . GLY A 1 674 ? 12.506 -14.280 -20.920 1.00 53.84 674 GLY A N 1
ATOM 5188 C CA . GLY A 1 674 ? 11.395 -15.155 -21.320 1.00 53.84 674 GLY A CA 1
ATOM 5189 C C . GLY A 1 674 ? 10.002 -14.653 -20.922 1.00 53.84 674 GLY A C 1
ATOM 5190 O O . GLY A 1 674 ? 9.165 -15.459 -20.539 1.00 53.84 674 GLY A O 1
ATOM 5191 N N . GLY A 1 675 ? 9.765 -13.338 -20.988 1.00 64.31 675 GLY A N 1
ATOM 5192 C CA . GLY A 1 675 ? 8.486 -12.695 -20.631 1.00 64.31 675 GLY A CA 1
ATOM 5193 C C . GLY A 1 675 ? 8.648 -11.496 -19.693 1.00 64.31 675 GLY A C 1
ATOM 5194 O O . GLY A 1 675 ? 7.801 -10.608 -19.656 1.00 64.31 675 GLY A O 1
ATOM 5195 N N . ALA A 1 676 ? 9.783 -11.427 -19.000 1.00 71.00 676 ALA A N 1
ATOM 5196 C CA . ALA A 1 676 ? 10.242 -10.256 -18.264 1.00 71.00 676 ALA A CA 1
ATOM 5197 C C . ALA A 1 676 ? 11.597 -9.780 -18.808 1.00 71.00 676 ALA A C 1
ATOM 5199 O O . ALA A 1 676 ? 12.232 -10.457 -19.619 1.00 71.00 676 ALA 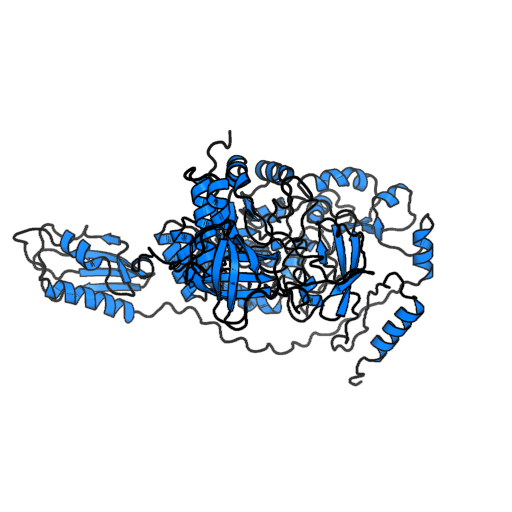A O 1
ATOM 5200 N N . TYR A 1 677 ? 12.061 -8.634 -18.324 1.00 72.31 677 TYR A N 1
ATOM 5201 C CA . TYR A 1 677 ? 13.410 -8.136 -18.553 1.00 72.31 677 TYR A CA 1
ATOM 5202 C C . TYR A 1 677 ? 14.155 -8.030 -17.230 1.00 72.31 677 TYR A C 1
ATOM 5204 O O . TYR A 1 677 ? 13.643 -7.452 -16.272 1.00 72.31 677 TYR A O 1
ATOM 5212 N N . GLY A 1 678 ? 15.359 -8.586 -17.176 1.00 71.94 678 GLY A N 1
ATOM 5213 C CA . GLY A 1 678 ? 16.268 -8.436 -16.052 1.00 71.94 678 GLY A CA 1
ATOM 5214 C C . GLY A 1 678 ? 17.154 -7.216 -16.243 1.00 71.94 678 GLY A C 1
ATOM 5215 O O . GLY A 1 678 ? 17.769 -7.059 -17.298 1.00 71.94 678 GLY A O 1
ATOM 5216 N N . LEU A 1 679 ? 17.213 -6.361 -15.228 1.00 70.88 679 LEU A N 1
ATOM 5217 C CA . LEU A 1 679 ? 18.168 -5.269 -15.139 1.00 70.88 679 LEU A CA 1
ATOM 5218 C C . LEU A 1 679 ? 19.315 -5.680 -14.213 1.00 70.88 679 LEU A C 1
ATOM 5220 O O . LEU A 1 679 ? 19.094 -5.924 -13.023 1.00 70.88 679 LEU A O 1
ATOM 5224 N N . PHE A 1 680 ? 20.515 -5.727 -14.780 1.00 68.19 680 PHE A N 1
ATOM 5225 C CA . PHE A 1 680 ? 21.752 -6.167 -14.146 1.00 68.19 680 PHE A CA 1
ATOM 5226 C C . PHE A 1 680 ? 22.659 -4.959 -13.947 1.00 68.19 680 PHE A C 1
ATOM 5228 O O . PHE A 1 680 ? 22.798 -4.151 -14.857 1.00 68.19 680 PHE A O 1
ATOM 5235 N N . LEU A 1 681 ? 23.265 -4.809 -12.773 1.00 63.97 681 LEU A N 1
ATOM 5236 C CA . LEU A 1 681 ? 24.264 -3.769 -12.528 1.00 63.97 681 LEU A CA 1
ATOM 5237 C C . LEU A 1 681 ? 25.658 -4.310 -12.901 1.00 63.97 681 LEU A C 1
ATOM 5239 O O . LEU A 1 681 ? 26.031 -5.376 -12.428 1.00 63.97 681 LEU A O 1
ATOM 5243 N N . GLU A 1 682 ? 26.436 -3.574 -13.702 1.00 60.75 682 GLU A N 1
ATOM 5244 C CA . GLU A 1 682 ? 27.810 -3.925 -14.132 1.00 60.75 682 GLU A CA 1
ATOM 5245 C C . GLU A 1 682 ? 28.812 -3.926 -12.956 1.00 60.75 682 GLU A C 1
ATOM 5247 O O . GLU A 1 682 ? 29.926 -4.444 -13.041 1.00 60.75 682 GLU A O 1
ATOM 5252 N N . ARG A 1 683 ? 28.423 -3.338 -11.820 1.00 51.03 683 ARG A N 1
ATOM 5253 C CA . ARG A 1 683 ? 29.278 -3.173 -10.647 1.00 51.03 683 ARG A CA 1
ATOM 5254 C C . ARG A 1 683 ? 29.580 -4.510 -9.972 1.00 51.03 683 ARG A C 1
ATOM 5256 O O . ARG A 1 683 ? 28.694 -5.191 -9.458 1.00 51.03 683 ARG A O 1
ATOM 5263 N N . TRP A 1 684 ? 30.872 -4.802 -9.880 1.00 42.00 684 TRP A N 1
ATOM 5264 C CA . TRP A 1 684 ? 31.415 -5.792 -8.960 1.00 42.00 684 TRP A CA 1
ATOM 5265 C C . TRP A 1 684 ? 31.374 -5.278 -7.516 1.00 42.00 684 TRP A C 1
ATOM 5267 O O . TRP A 1 684 ? 31.664 -4.103 -7.300 1.00 42.00 684 TRP A O 1
ATOM 5277 N N . PRO A 1 685 ? 30.979 -6.101 -6.522 1.00 41.22 685 PRO A N 1
ATOM 5278 C CA . PRO A 1 685 ? 31.015 -5.683 -5.121 1.00 41.22 685 PRO A CA 1
ATOM 5279 C C . PRO A 1 685 ? 32.431 -5.225 -4.764 1.00 41.22 685 PRO A C 1
ATOM 5281 O O . PRO A 1 685 ? 33.375 -5.874 -5.167 1.00 41.22 685 PRO A O 1
ATOM 5284 N N . ASP A 1 686 ? 32.622 -4.133 -4.021 1.00 36.34 686 ASP A N 1
ATOM 5285 C CA . ASP A 1 686 ? 33.980 -3.598 -3.789 1.00 36.34 686 ASP A CA 1
ATOM 5286 C C . ASP A 1 686 ? 34.800 -4.450 -2.801 1.00 36.34 686 ASP A C 1
ATOM 5288 O O . ASP A 1 686 ? 36.029 -4.406 -2.803 1.00 36.34 686 ASP A O 1
ATOM 5292 N N . ARG A 1 687 ? 34.130 -5.230 -1.940 1.00 37.25 687 ARG A N 1
ATOM 5293 C CA . ARG A 1 687 ? 34.743 -6.126 -0.949 1.00 37.25 687 ARG A CA 1
ATOM 5294 C C . ARG A 1 687 ? 33.848 -7.325 -0.666 1.00 37.25 687 ARG A C 1
ATOM 5296 O O . ARG A 1 687 ? 32.624 -7.232 -0.722 1.00 37.25 687 ARG A O 1
ATOM 5303 N N . LEU A 1 688 ? 34.482 -8.432 -0.309 1.00 38.47 688 LEU A N 1
ATOM 5304 C CA . LEU A 1 688 ? 33.820 -9.625 0.203 1.00 38.47 688 LEU A CA 1
ATOM 5305 C C . LEU A 1 688 ? 33.379 -9.402 1.663 1.00 38.47 688 LEU A C 1
ATOM 5307 O O . LEU A 1 688 ? 34.101 -8.727 2.404 1.00 38.47 688 LEU A O 1
ATOM 5311 N N . PRO A 1 689 ? 32.222 -9.938 2.099 1.00 35.59 689 PRO A N 1
ATOM 5312 C CA . PRO A 1 689 ? 31.856 -9.951 3.513 1.00 35.59 689 PRO A CA 1
ATOM 5313 C C . PRO A 1 689 ? 32.956 -10.639 4.342 1.00 35.59 689 PRO A C 1
ATOM 5315 O O . PRO A 1 689 ? 33.539 -11.613 3.859 1.00 35.59 689 PRO A O 1
ATOM 5318 N N . PRO A 1 690 ? 33.254 -10.172 5.568 1.00 35.38 690 PRO A N 1
ATOM 5319 C CA . PRO A 1 690 ? 34.218 -10.842 6.436 1.00 35.38 690 PRO A CA 1
ATOM 5320 C C . PRO A 1 690 ? 33.764 -12.280 6.740 1.00 35.38 690 PRO A C 1
ATOM 5322 O O . PRO A 1 690 ? 32.604 -12.514 7.074 1.00 35.38 690 PRO A O 1
ATOM 5325 N N . GLY A 1 691 ? 34.678 -13.243 6.604 1.00 36.19 691 GLY A N 1
ATOM 5326 C CA . GLY A 1 691 ? 34.441 -14.660 6.879 1.00 36.19 691 GLY A CA 1
ATOM 5327 C C . GLY A 1 691 ? 35.677 -15.508 6.570 1.00 36.19 691 GLY A C 1
ATOM 5328 O O . GLY A 1 691 ? 36.454 -15.176 5.679 1.00 36.19 691 GLY A O 1
ATOM 5329 N N . THR A 1 692 ? 35.871 -16.601 7.306 1.00 32.22 692 THR A N 1
ATOM 5330 C CA . THR A 1 692 ? 37.048 -17.488 7.206 1.00 32.22 692 THR A CA 1
ATOM 5331 C C . THR A 1 692 ? 36.808 -18.727 6.327 1.00 32.22 692 THR A C 1
ATOM 5333 O O . THR A 1 692 ? 37.594 -19.671 6.343 1.00 32.22 692 THR A O 1
ATOM 5336 N N . GLY A 1 693 ? 35.729 -18.734 5.534 1.00 36.44 693 GLY A N 1
ATOM 5337 C CA . GLY A 1 693 ? 35.338 -19.850 4.663 1.00 36.44 693 GLY A CA 1
ATOM 5338 C C . GLY A 1 693 ? 35.631 -19.621 3.171 1.00 36.44 693 GLY A C 1
ATOM 5339 O O . GLY A 1 693 ? 35.835 -18.483 2.744 1.00 36.44 693 GLY A O 1
ATOM 5340 N N . PRO A 1 694 ? 35.628 -20.685 2.343 1.00 32.06 694 PRO A N 1
ATOM 5341 C CA . PRO A 1 694 ? 35.793 -20.560 0.900 1.00 32.06 694 PRO A CA 1
ATOM 5342 C C . PRO A 1 694 ? 34.681 -19.692 0.305 1.00 32.06 694 PRO A C 1
ATOM 5344 O O . PRO A 1 694 ? 33.490 -19.929 0.506 1.00 32.06 694 PRO A O 1
ATOM 5347 N N . ILE A 1 695 ? 35.089 -18.688 -0.459 1.00 33.59 695 ILE A N 1
ATOM 5348 C CA . ILE A 1 695 ? 34.189 -17.743 -1.108 1.00 33.59 695 ILE A CA 1
ATOM 5349 C C . ILE A 1 695 ? 33.682 -18.370 -2.407 1.00 33.59 695 ILE A C 1
ATOM 5351 O O . ILE A 1 695 ? 34.477 -18.769 -3.260 1.00 33.59 695 ILE A O 1
ATOM 5355 N N . ARG A 1 696 ? 32.357 -18.447 -2.574 1.00 36.34 696 ARG A N 1
ATOM 5356 C CA . ARG A 1 696 ? 31.722 -18.903 -3.817 1.00 36.34 696 ARG A CA 1
ATOM 5357 C C . ARG A 1 696 ? 31.103 -17.714 -4.543 1.00 36.34 696 ARG A C 1
ATOM 5359 O O . ARG A 1 696 ? 30.211 -17.065 -4.007 1.00 36.34 696 ARG A O 1
ATOM 5366 N N . VAL A 1 697 ? 31.610 -17.437 -5.741 1.00 34.59 697 VAL A N 1
ATOM 5367 C CA . VAL A 1 697 ? 31.234 -16.279 -6.561 1.00 34.59 697 VAL A CA 1
ATOM 5368 C C . VAL A 1 697 ? 30.591 -16.787 -7.845 1.00 34.59 697 VAL A C 1
ATOM 5370 O O . VAL A 1 697 ? 31.257 -17.455 -8.634 1.00 34.59 697 VAL A O 1
ATOM 5373 N N . ASP A 1 698 ? 29.318 -16.465 -8.052 1.00 35.59 698 ASP A N 1
ATOM 5374 C CA . ASP A 1 698 ? 28.645 -16.651 -9.337 1.00 35.59 698 ASP A CA 1
ATOM 5375 C C . ASP A 1 698 ? 28.825 -15.355 -10.143 1.00 35.59 698 ASP A C 1
ATOM 5377 O O . ASP A 1 698 ? 28.418 -14.272 -9.716 1.00 35.59 698 ASP A O 1
ATOM 5381 N N . ALA A 1 699 ? 29.529 -15.453 -11.271 1.00 35.81 699 ALA A N 1
ATOM 5382 C CA . ALA A 1 699 ? 30.044 -14.309 -12.011 1.00 35.81 699 ALA A CA 1
ATOM 5383 C C . ALA A 1 699 ? 29.505 -14.265 -13.440 1.00 35.81 699 ALA A C 1
ATOM 5385 O O . ALA A 1 699 ? 29.534 -15.261 -14.160 1.00 35.81 699 ALA A O 1
ATOM 5386 N N . TRP A 1 700 ? 29.020 -13.092 -13.841 1.00 38.66 700 TRP A N 1
ATOM 5387 C CA . TRP A 1 700 ? 28.482 -12.831 -15.168 1.00 38.66 700 TRP A CA 1
ATOM 5388 C C . TRP A 1 700 ? 29.431 -11.901 -15.922 1.00 38.66 700 TRP A C 1
ATOM 5390 O O . TRP A 1 700 ? 29.742 -10.822 -15.422 1.00 38.66 700 TRP A O 1
ATOM 5400 N N . VAL A 1 701 ? 29.904 -12.330 -17.096 1.00 38.88 701 VAL A N 1
ATOM 5401 C CA . VAL A 1 701 ? 30.780 -11.524 -17.959 1.00 38.88 701 VAL A CA 1
ATOM 5402 C C . VAL A 1 701 ? 29.908 -10.556 -18.768 1.00 38.88 701 VAL A C 1
ATOM 5404 O O . VAL A 1 701 ? 29.074 -11.032 -19.548 1.00 38.88 701 VAL A O 1
ATOM 5407 N N . PRO A 1 702 ? 30.077 -9.230 -18.620 1.00 36.50 702 PRO A N 1
ATOM 5408 C CA . PRO A 1 702 ? 29.311 -8.261 -19.387 1.00 36.50 702 PRO A CA 1
ATOM 5409 C C . PRO A 1 702 ? 29.516 -8.410 -20.906 1.00 36.50 702 PRO A C 1
ATOM 5411 O O . PRO A 1 702 ? 30.632 -8.673 -21.364 1.00 36.50 702 PRO A O 1
ATOM 5414 N N . PRO A 1 703 ? 28.469 -8.218 -21.728 1.00 32.81 703 PRO A N 1
ATOM 5415 C CA . PRO A 1 703 ? 28.587 -8.196 -23.178 1.00 32.81 703 PRO A CA 1
ATOM 5416 C C . PRO A 1 703 ? 29.572 -7.116 -23.630 1.00 32.81 703 PRO A C 1
ATOM 5418 O O . PRO A 1 703 ? 29.439 -5.955 -23.258 1.00 32.81 703 PRO A O 1
ATOM 5421 N N . GLY A 1 704 ? 30.541 -7.493 -24.465 1.00 35.72 704 GLY A N 1
ATOM 5422 C CA . GLY A 1 704 ? 31.576 -6.581 -24.966 1.00 35.72 704 GLY A CA 1
ATOM 5423 C C . GLY A 1 704 ? 32.831 -6.506 -24.093 1.00 35.72 704 GLY A C 1
ATOM 5424 O O . GLY A 1 704 ? 33.848 -5.987 -24.552 1.00 35.72 704 GLY A O 1
ATOM 5425 N N . GLU A 1 705 ? 32.814 -7.078 -22.886 1.00 40.34 705 GLU A N 1
ATOM 5426 C CA . GLU A 1 705 ? 34.018 -7.251 -22.081 1.00 40.34 705 GLU A CA 1
ATOM 5427 C C . GLU A 1 705 ? 34.740 -8.553 -22.456 1.00 40.34 705 GLU A C 1
ATOM 5429 O O . GLU A 1 705 ? 34.144 -9.625 -22.572 1.00 40.34 705 GLU A O 1
ATOM 5434 N N . SER A 1 706 ? 36.058 -8.471 -22.655 1.00 42.59 706 SER A N 1
ATOM 5435 C CA . SER A 1 706 ? 36.883 -9.662 -22.859 1.00 42.59 706 SER A CA 1
ATOM 5436 C C . SER A 1 706 ? 36.898 -10.504 -21.588 1.00 42.59 706 SER A C 1
ATOM 5438 O O . SER A 1 706 ? 37.207 -10.004 -20.506 1.00 42.59 706 SER A O 1
ATOM 5440 N N . VAL A 1 707 ? 36.663 -11.809 -21.733 1.00 38.38 707 VAL A N 1
ATOM 5441 C CA . VAL A 1 707 ? 36.733 -12.781 -20.632 1.00 38.38 707 VAL A CA 1
ATOM 5442 C C . VAL A 1 707 ? 38.064 -12.690 -19.883 1.00 38.38 707 VAL A C 1
ATOM 5444 O O . VAL A 1 707 ? 38.085 -12.813 -18.665 1.00 38.38 707 VAL A O 1
ATOM 5447 N N . ALA A 1 708 ? 39.170 -12.415 -20.580 1.00 40.62 708 ALA A N 1
ATOM 5448 C CA . ALA A 1 708 ? 40.477 -12.251 -19.948 1.00 40.62 708 ALA A CA 1
ATOM 5449 C C . ALA A 1 708 ? 40.537 -11.005 -19.047 1.00 40.62 708 ALA A C 1
ATOM 5451 O O . ALA A 1 708 ? 41.097 -11.064 -17.955 1.00 40.62 708 ALA A O 1
ATOM 5452 N N . ILE A 1 709 ? 39.916 -9.902 -19.475 1.00 45.88 709 ILE A N 1
ATOM 5453 C CA . ILE A 1 709 ? 39.838 -8.648 -18.711 1.00 45.88 709 ILE A CA 1
ATOM 5454 C C . ILE A 1 709 ? 38.924 -8.834 -17.496 1.00 45.88 709 ILE A C 1
ATOM 5456 O O . ILE A 1 709 ? 39.305 -8.476 -16.381 1.00 45.88 709 ILE A O 1
ATOM 5460 N N . PHE A 1 710 ? 37.773 -9.484 -17.682 1.00 43.22 710 PHE A N 1
ATOM 5461 C CA . PHE A 1 710 ? 36.856 -9.816 -16.596 1.00 43.22 710 PHE A CA 1
ATOM 5462 C C . PHE A 1 710 ? 37.489 -10.771 -15.575 1.00 43.22 710 PHE A C 1
ATOM 5464 O O . PHE A 1 710 ? 37.404 -10.548 -14.369 1.00 43.22 710 PHE A O 1
ATOM 5471 N N . ALA A 1 711 ? 38.174 -11.817 -16.043 1.00 41.88 711 ALA A N 1
ATOM 5472 C CA . ALA A 1 711 ? 38.869 -12.777 -15.191 1.00 41.88 711 ALA A CA 1
ATOM 5473 C C . ALA A 1 711 ? 40.016 -12.121 -14.417 1.00 41.88 711 ALA A C 1
ATOM 5475 O O . ALA A 1 711 ? 40.216 -12.431 -13.244 1.00 41.88 711 ALA A O 1
ATOM 5476 N N . GLN A 1 712 ? 40.743 -11.193 -15.041 1.00 47.06 712 GLN A N 1
ATOM 5477 C CA . GLN A 1 712 ? 41.786 -10.426 -14.374 1.00 47.06 712 GLN A CA 1
ATOM 5478 C C . GLN A 1 712 ? 41.201 -9.493 -13.308 1.00 47.06 712 GLN A C 1
ATOM 5480 O O . GLN A 1 712 ? 41.646 -9.546 -12.168 1.00 47.06 712 GLN A O 1
ATOM 5485 N N . ARG A 1 713 ? 40.123 -8.759 -13.612 1.00 47.78 713 ARG A N 1
ATOM 5486 C CA . ARG A 1 713 ? 39.381 -7.950 -12.626 1.00 47.78 713 ARG A CA 1
ATOM 5487 C C . ARG A 1 713 ? 38.848 -8.783 -11.463 1.00 47.78 713 ARG A C 1
ATOM 5489 O O . ARG A 1 713 ? 38.984 -8.378 -10.315 1.00 47.78 713 ARG A O 1
ATOM 5496 N N . LEU A 1 714 ? 38.249 -9.942 -11.741 1.00 44.25 714 LEU A N 1
ATOM 5497 C CA . LEU A 1 714 ? 37.746 -10.866 -10.722 1.00 44.25 714 LEU A CA 1
ATOM 5498 C C . LEU A 1 714 ? 38.888 -11.401 -9.849 1.00 44.25 714 LEU A C 1
ATOM 5500 O O . LEU A 1 714 ? 38.746 -11.489 -8.633 1.00 44.25 714 LEU A O 1
ATOM 5504 N N . ARG A 1 715 ? 40.031 -11.730 -10.454 1.00 46.75 715 ARG A N 1
ATOM 5505 C CA . ARG A 1 715 ? 41.237 -12.175 -9.752 1.00 46.75 715 ARG A CA 1
ATOM 5506 C C . ARG A 1 715 ? 41.807 -11.075 -8.860 1.00 46.75 715 ARG A C 1
ATOM 5508 O O . ARG A 1 715 ? 42.057 -11.335 -7.690 1.00 46.75 715 ARG A O 1
ATOM 5515 N N . ASP A 1 716 ? 41.974 -9.868 -9.384 1.00 51.81 716 ASP A N 1
ATOM 5516 C CA . ASP A 1 716 ? 42.486 -8.713 -8.642 1.00 51.81 716 ASP A CA 1
ATOM 5517 C C . ASP A 1 716 ? 41.544 -8.352 -7.489 1.00 51.81 716 ASP A C 1
ATOM 5519 O O . ASP A 1 716 ? 41.987 -8.085 -6.373 1.00 51.81 716 ASP A O 1
ATOM 5523 N N . TRP A 1 717 ? 40.236 -8.457 -7.723 1.00 44.69 717 TRP A N 1
ATOM 5524 C CA . TRP A 1 717 ? 39.213 -8.296 -6.701 1.00 44.69 717 TRP A CA 1
ATOM 5525 C C . TRP A 1 717 ? 39.316 -9.348 -5.582 1.00 44.69 717 TRP A C 1
ATOM 5527 O O . TRP A 1 717 ? 39.382 -8.984 -4.406 1.00 44.69 717 TRP A O 1
ATOM 5537 N N . LEU A 1 718 ? 39.422 -10.637 -5.928 1.00 45.62 718 LEU A N 1
ATOM 5538 C CA . LEU A 1 718 ? 39.610 -11.736 -4.967 1.00 45.62 718 LEU A CA 1
ATOM 5539 C C . LEU A 1 718 ? 40.907 -11.586 -4.155 1.00 45.62 718 LEU A C 1
ATOM 5541 O O . LEU A 1 718 ? 40.954 -11.956 -2.983 1.00 45.62 718 LEU A O 1
ATOM 5545 N N . LEU A 1 719 ? 41.958 -11.042 -4.771 1.00 48.34 719 LEU A N 1
ATOM 5546 C CA . LEU A 1 719 ? 43.262 -10.813 -4.147 1.00 48.34 719 LEU A CA 1
ATOM 5547 C C . LEU A 1 719 ? 43.325 -9.515 -3.321 1.00 48.34 719 LEU A C 1
ATOM 5549 O O . LEU A 1 719 ? 44.215 -9.386 -2.484 1.00 48.34 719 LEU A O 1
ATOM 5553 N N . SER A 1 720 ? 42.389 -8.580 -3.519 1.00 44.16 720 SER A N 1
ATOM 5554 C CA . SER A 1 720 ? 42.291 -7.320 -2.764 1.00 44.16 720 SER A CA 1
ATOM 5555 C C . SER A 1 720 ? 41.634 -7.465 -1.380 1.00 44.16 720 SER A C 1
ATOM 5557 O O . SER A 1 720 ? 41.618 -6.510 -0.597 1.00 44.16 720 SER A O 1
ATOM 5559 N N . ALA A 1 721 ? 41.104 -8.651 -1.052 1.00 41.50 721 ALA A N 1
ATOM 5560 C CA . ALA A 1 721 ? 40.531 -8.943 0.258 1.00 41.50 721 ALA A CA 1
ATOM 5561 C C . ALA A 1 721 ? 41.615 -8.865 1.356 1.00 41.50 721 ALA A C 1
ATOM 5563 O O . ALA A 1 721 ? 42.684 -9.466 1.203 1.00 41.50 721 ALA A O 1
ATOM 5564 N N . PRO A 1 722 ? 41.379 -8.156 2.478 1.00 38.72 722 PRO A N 1
ATOM 5565 C CA . PRO A 1 722 ? 42.325 -8.162 3.583 1.00 38.72 722 PRO A CA 1
ATOM 5566 C C . PRO A 1 722 ? 42.475 -9.598 4.093 1.00 38.72 722 PRO A C 1
ATOM 5568 O O . PRO A 1 722 ? 41.515 -10.197 4.574 1.00 38.72 722 PRO A O 1
ATOM 5571 N N . ARG A 1 723 ? 43.694 -10.145 4.000 1.00 41.66 723 ARG A N 1
ATOM 5572 C CA . ARG A 1 723 ? 44.107 -11.349 4.733 1.00 41.66 723 ARG A CA 1
ATOM 5573 C C . ARG A 1 723 ? 44.139 -11.009 6.225 1.00 41.66 723 ARG A C 1
ATOM 5575 O O . ARG A 1 723 ? 45.203 -10.767 6.786 1.00 41.66 723 ARG A O 1
ATOM 5582 N N . ALA A 1 724 ? 42.977 -10.899 6.854 1.00 27.23 724 ALA A N 1
ATOM 5583 C CA . ALA A 1 724 ? 42.882 -10.705 8.291 1.00 27.23 724 ALA A CA 1
ATOM 5584 C C . ALA A 1 724 ? 43.033 -12.067 8.986 1.00 27.23 724 ALA A C 1
ATOM 5586 O O . ALA A 1 724 ? 42.044 -12.741 9.231 1.00 27.23 724 ALA A O 1
ATOM 5587 N N . CYS A 1 725 ? 44.302 -12.401 9.242 1.00 23.50 725 CYS A N 1
ATOM 5588 C CA . CYS A 1 725 ? 44.865 -13.381 10.178 1.00 23.50 725 CYS A CA 1
ATOM 5589 C C . CYS A 1 725 ? 44.444 -14.861 10.109 1.00 23.50 725 CYS A C 1
ATOM 5591 O O . CYS A 1 725 ? 43.325 -15.228 9.781 1.00 23.50 725 CYS A O 1
ATOM 5593 N N . ALA A 1 726 ? 45.457 -15.681 10.398 1.00 26.44 726 ALA A N 1
ATOM 5594 C CA . ALA A 1 726 ? 45.452 -17.134 10.499 1.00 26.44 726 ALA A CA 1
ATOM 5595 C C . ALA A 1 726 ? 44.562 -17.668 11.627 1.00 26.44 726 ALA A C 1
ATOM 5597 O O . ALA A 1 726 ? 44.302 -16.897 12.580 1.00 26.44 726 ALA A O 1
#

Sequence (726 aa):
MTRANHRAELLAPAGDRASLQAALLAGADAVYLGGTRFNARAGASNFDADGLKWARRVTRRLGRRLYVTFNSILFEREWPWVEADLDFLEELQPDAIIVQDLGLLETLHRRQSRLPRHLSTQAAWDGAGGASLLRDLGVERVILPRETPLEDIVRLIDHAPFEIETFVHGAHCYSVSGRCHWSVHLGPRSGNRGNCAQPCRRLYESEGRPAAPAFSPKDLRLIARANELSRIGVAALKIEGRLKNARTIRRVVAAYRAVLDGKATPQEMADELDLAFSREWCEGFLDGPPKSWRTQGSVGHLGLRVGEVLEPANAAGRMLIDAQRPLREGMGLSWNEPGAERDGRRGGVLVWVSAERGRVEARLRGPGPSRSGIVLYATASATQDDPTEGWNPAWDCTGLTLQLEGRVGSMLQCHYDAEGRRGTVQSEATLQASRGGGLEDIVRERFQVLNEAFAVDRLDTSLLEPGLFLPPSALKALRRAVVEALQSAPSASSPSPEPMQQAPEAEGTAADYSIRIYQQEHVDAFLREPAPPLGWVLPLACAQRGHPTPARYWIPWVSGPGSVEAIASKLESLPDAELLCFSWEALDLARRFPRHRFAVDGAFNVSNARAAQVLARAGVGFDVGLEAPGALAGAQRVVRVNPLVSSSRFPPPEDGARSFRNDCGDVFHLHSLGGAYGLFLERWPDRLPPGTGPIRVDAWVPPGESVAIFAQRLRDWLLSAPRACA